Protein AF-A0A1Y2CP12-F1 (afdb_monomer)

Sequence (374 aa):
DKYGFKKSYKYISKKRQEEYEVYYQKVLERREQKWNLLLEEHGGKFPPKSTKLKRFIRKGIPGYIRSYCWLYYSGAKEEMSNNEGLYVKLLNCEFEEKNKGLTKKNSKALDCIYCVEKDLFRTFPDNKYFEVDSSVLEMETNKNSTSPSEKYYVNPYIGSLRNILVAFVYYSLPKSDNGYGGTSYTIGYCQSLNYIAGLLLLIFSQNNEDLFKSNATAIEEMCFWVFATLIGKILPKEMYGENGMEGAIIEQELLWNLIIAENGRKFGVKKVAKWKKDMEKKNNIMNGLDGVPESENLTKLGILTFKWMTTCFVGILPIETVLRVWDCIFTEGSITILRVTLTLLRIYENDISKNDDELEGWDFINVIKIYELY

Mean predicted aligned error: 7.31 Å

Structure (mmCIF, N/CA/C/O backbone):
data_AF-A0A1Y2CP12-F1
#
_entry.id   AF-A0A1Y2CP12-F1
#
loop_
_atom_site.group_PDB
_atom_site.id
_atom_site.type_symbol
_atom_site.label_atom_id
_atom_site.label_alt_id
_atom_site.label_comp_id
_atom_site.label_asym_id
_atom_site.label_entity_id
_atom_site.label_seq_id
_atom_site.pdbx_PDB_ins_code
_atom_site.Cartn_x
_atom_site.Cartn_y
_atom_site.Cartn_z
_atom_site.occupancy
_atom_site.B_iso_or_equiv
_atom_site.auth_seq_id
_atom_site.auth_comp_id
_atom_site.auth_asym_id
_atom_site.auth_atom_id
_atom_site.pdbx_PDB_model_num
ATOM 1 N N . ASP A 1 1 ? -7.531 11.104 -13.932 1.00 84.19 1 ASP A N 1
ATOM 2 C CA . ASP A 1 1 ? -7.561 9.788 -14.588 1.00 84.19 1 ASP A CA 1
ATOM 3 C C . ASP A 1 1 ? -8.790 9.050 -14.061 1.00 84.19 1 ASP A C 1
ATOM 5 O O . ASP A 1 1 ? -9.617 9.680 -13.402 1.00 84.19 1 ASP A O 1
ATOM 9 N N . LYS A 1 2 ? -8.949 7.752 -14.345 1.00 87.75 2 LYS A N 1
ATOM 10 C CA . LYS A 1 2 ? -10.114 6.997 -13.851 1.00 87.75 2 LYS A CA 1
ATOM 11 C C . LYS A 1 2 ? -10.135 6.810 -12.327 1.00 87.75 2 LYS A C 1
ATOM 13 O O . LYS A 1 2 ? -11.191 6.537 -11.777 1.00 87.75 2 LYS A O 1
ATOM 18 N N . TYR A 1 3 ? -9.003 7.019 -11.654 1.00 91.38 3 TYR A N 1
ATOM 19 C CA . TYR A 1 3 ? -8.879 6.936 -10.200 1.00 91.38 3 TYR A CA 1
ATOM 20 C C . TYR A 1 3 ? -9.172 8.266 -9.496 1.00 91.38 3 TYR A C 1
ATOM 22 O O . TYR A 1 3 ? -9.176 8.316 -8.271 1.00 91.38 3 TYR A O 1
ATOM 30 N N . GLY A 1 4 ? -9.453 9.334 -10.248 1.00 91.25 4 GLY A N 1
ATOM 31 C CA . GLY A 1 4 ? -9.814 10.641 -9.702 1.00 91.25 4 GLY A CA 1
ATOM 32 C C . GLY A 1 4 ? -8.662 11.638 -9.573 1.00 91.25 4 GLY A C 1
ATOM 33 O O . GLY A 1 4 ? -8.926 12.774 -9.195 1.00 91.25 4 GLY A O 1
ATOM 34 N N . PHE A 1 5 ? -7.428 11.269 -9.933 1.00 90.38 5 PHE A N 1
ATOM 35 C CA . PHE A 1 5 ? -6.269 12.174 -9.895 1.00 90.38 5 PHE A CA 1
ATOM 36 C C . PHE A 1 5 ? -6.249 13.139 -11.082 1.00 90.38 5 PHE A C 1
ATOM 38 O O . PHE A 1 5 ? -6.706 12.798 -12.179 1.00 90.38 5 PHE A O 1
ATOM 45 N N . LYS A 1 6 ? -5.679 14.335 -10.933 1.00 85.56 6 LYS A N 1
ATOM 46 C CA . LYS A 1 6 ? -5.519 15.261 -12.067 1.00 85.56 6 LYS A CA 1
ATOM 47 C C . LYS A 1 6 ? -4.486 14.703 -13.058 1.00 85.56 6 LYS A C 1
ATOM 49 O O . LYS A 1 6 ? -3.401 14.270 -12.683 1.00 85.56 6 LYS A O 1
ATOM 54 N N . LYS A 1 7 ? -4.817 14.684 -14.357 1.00 80.75 7 LYS A N 1
ATOM 55 C CA . LYS A 1 7 ? -3.845 14.297 -15.399 1.00 80.75 7 LYS A CA 1
ATOM 56 C C . LYS A 1 7 ? -2.865 15.455 -15.609 1.00 80.75 7 LYS A C 1
ATOM 58 O O . LYS A 1 7 ? -3.298 16.583 -15.830 1.00 80.75 7 LYS A O 1
ATOM 63 N N . SER A 1 8 ? -1.566 15.169 -15.574 1.00 77.06 8 SER A N 1
ATOM 64 C CA . SER A 1 8 ? -0.514 16.136 -15.896 1.00 77.06 8 SER A CA 1
ATOM 65 C C . SER A 1 8 ? 0.067 15.848 -17.275 1.00 77.06 8 SER A C 1
ATOM 67 O O . SER A 1 8 ? 0.464 14.721 -17.558 1.00 77.06 8 SER A O 1
ATOM 69 N N . TYR A 1 9 ? 0.165 16.886 -18.106 1.00 78.50 9 TYR A N 1
ATOM 70 C CA . TYR A 1 9 ? 0.759 16.816 -19.446 1.00 78.50 9 TYR A CA 1
ATOM 71 C C . TYR A 1 9 ? 2.128 17.502 -19.521 1.00 78.50 9 TYR A C 1
ATOM 73 O O . TYR A 1 9 ? 2.630 17.772 -20.608 1.00 78.50 9 TYR A O 1
ATOM 81 N N . LYS A 1 10 ? 2.741 17.798 -18.363 1.00 71.50 10 LYS A N 1
ATOM 82 C CA . LYS A 1 10 ? 4.028 18.511 -18.272 1.00 71.50 10 LYS A CA 1
ATOM 83 C C . LYS A 1 10 ? 5.153 17.792 -19.024 1.00 71.50 10 LYS A C 1
ATOM 85 O O . LYS A 1 10 ? 6.051 18.439 -19.543 1.00 71.50 10 LYS A O 1
ATOM 90 N N . TYR A 1 11 ? 5.110 16.461 -19.061 1.00 67.25 11 TYR A N 1
ATOM 91 C CA . TYR A 1 11 ? 6.199 15.640 -19.596 1.00 67.25 11 TYR A CA 1
ATOM 92 C C . TYR A 1 11 ? 5.774 14.679 -20.708 1.00 67.25 11 TYR A C 1
ATOM 94 O O . TYR A 1 11 ? 6.607 14.255 -21.497 1.00 67.25 11 TYR A O 1
ATOM 102 N N . ILE A 1 12 ? 4.490 14.329 -20.776 1.00 73.31 12 ILE A N 1
ATOM 103 C CA . ILE A 1 12 ? 3.922 13.486 -21.828 1.00 73.31 12 ILE A CA 1
ATOM 104 C C . ILE A 1 12 ? 2.761 14.259 -22.428 1.00 73.31 12 ILE A C 1
ATOM 106 O O . ILE A 1 12 ? 1.895 14.750 -21.704 1.00 73.31 12 ILE A O 1
ATOM 110 N N . SER A 1 13 ? 2.744 14.373 -23.754 1.00 83.25 13 SER A N 1
ATOM 111 C CA . SER A 1 13 ? 1.664 15.070 -24.438 1.00 83.25 13 SER A CA 1
ATOM 112 C C . SER A 1 13 ? 0.337 14.342 -24.232 1.00 83.25 13 SER A C 1
ATOM 114 O O . SER A 1 13 ? 0.273 13.110 -24.196 1.00 83.25 13 SER A O 1
ATOM 116 N N . LYS A 1 14 ? -0.748 15.117 -24.157 1.00 86.44 14 LYS A N 1
ATOM 117 C CA . LYS A 1 14 ? -2.111 14.587 -24.046 1.00 86.44 14 LYS A CA 1
ATOM 118 C C . LYS A 1 14 ? -2.406 13.524 -25.112 1.00 86.44 14 LYS A C 1
ATOM 120 O O . LYS A 1 14 ? -2.884 12.449 -24.774 1.00 86.44 14 LYS A O 1
ATOM 125 N N . LYS A 1 15 ? -2.015 13.789 -26.365 1.00 88.44 15 LYS A N 1
ATOM 126 C CA . LYS A 1 15 ? -2.178 12.862 -27.494 1.00 88.44 15 LYS A CA 1
ATOM 127 C C . LYS A 1 15 ? -1.522 11.501 -27.233 1.00 88.44 15 LYS A C 1
ATOM 129 O O . LYS A 1 15 ? -2.171 10.475 -27.393 1.00 88.44 15 LYS A O 1
ATOM 134 N N . ARG A 1 16 ? -0.260 11.483 -26.784 1.00 83.75 16 ARG A N 1
ATOM 135 C CA . ARG A 1 16 ? 0.460 10.228 -26.502 1.00 83.75 16 ARG A CA 1
ATOM 136 C C . ARG A 1 16 ? -0.189 9.452 -25.356 1.00 83.75 16 ARG A C 1
ATOM 138 O O . ARG A 1 16 ? -0.265 8.228 -25.404 1.00 83.75 16 ARG A O 1
ATOM 145 N N . GLN A 1 17 ? -0.669 10.157 -24.333 1.00 82.19 17 GLN A N 1
ATOM 146 C CA . GLN A 1 17 ? -1.378 9.525 -23.224 1.00 82.19 17 GLN A CA 1
ATOM 147 C C . GLN A 1 17 ? -2.705 8.897 -23.677 1.00 82.19 17 GLN A C 1
ATOM 149 O O . GLN A 1 17 ? -3.008 7.774 -23.283 1.00 82.19 17 GLN A O 1
ATOM 154 N N . GLU A 1 18 ? -3.470 9.579 -24.529 1.00 87.69 18 GLU A N 1
ATOM 155 C CA . GLU A 1 18 ? -4.718 9.055 -25.101 1.00 87.69 18 GLU A CA 1
ATOM 156 C C . GLU A 1 18 ? -4.469 7.830 -25.995 1.00 87.69 18 GLU A C 1
ATOM 158 O O . GLU A 1 18 ? -5.159 6.820 -25.862 1.00 87.69 18 GLU A O 1
ATOM 163 N N . GLU A 1 19 ? -3.440 7.868 -26.847 1.00 89.75 19 GLU A N 1
ATOM 164 C CA . GLU A 1 19 ? -3.025 6.726 -27.677 1.00 89.75 19 GLU A CA 1
ATOM 165 C C . GLU A 1 19 ? -2.651 5.507 -26.820 1.00 89.75 19 GLU A C 1
ATOM 167 O O . GLU A 1 19 ? -3.101 4.387 -27.092 1.00 89.75 19 GLU A O 1
ATOM 172 N N . TYR A 1 20 ? -1.882 5.723 -25.746 1.00 86.00 20 TYR A N 1
ATOM 173 C CA . TYR A 1 20 ? -1.535 4.670 -24.795 1.00 86.00 20 TYR A CA 1
ATOM 174 C C . TYR A 1 20 ? -2.770 4.113 -24.080 1.00 86.00 20 TYR A C 1
ATOM 176 O O . TYR A 1 20 ? -2.905 2.896 -23.966 1.00 86.00 20 TYR A O 1
ATOM 184 N N . GLU A 1 21 ? -3.684 4.969 -23.617 1.00 87.44 21 GLU A N 1
ATOM 185 C CA . GLU A 1 21 ? -4.916 4.548 -22.942 1.00 87.44 21 GLU A CA 1
ATOM 186 C C . GLU A 1 21 ? -5.778 3.668 -23.861 1.00 87.44 21 GLU A C 1
ATOM 188 O O . GLU A 1 21 ? -6.212 2.595 -23.440 1.00 87.44 21 GLU A O 1
ATOM 193 N N . VAL A 1 22 ? -5.940 4.042 -25.136 1.00 91.25 22 VAL A N 1
ATOM 194 C CA . VAL A 1 22 ? -6.670 3.238 -26.134 1.00 91.25 22 VAL A CA 1
ATOM 195 C C . VAL A 1 22 ? -5.993 1.888 -26.382 1.00 91.25 22 VAL A C 1
ATOM 197 O O . VAL A 1 22 ? -6.662 0.852 -26.442 1.00 91.25 22 VAL A O 1
ATOM 200 N N . TYR A 1 23 ? -4.667 1.868 -26.532 1.00 92.94 23 TYR A N 1
ATOM 201 C CA . TYR A 1 23 ? -3.918 0.622 -26.696 1.00 92.94 23 TYR A CA 1
ATOM 202 C C . TYR A 1 23 ? -4.043 -0.282 -25.461 1.00 92.94 23 TYR A C 1
ATOM 204 O O . TYR A 1 23 ? -4.349 -1.473 -25.583 1.00 92.94 23 TYR A O 1
ATOM 212 N N . TYR A 1 24 ? -3.831 0.280 -24.271 1.00 89.88 24 TYR A N 1
ATOM 213 C CA . TYR A 1 24 ? -3.804 -0.457 -23.014 1.00 89.88 24 TYR A CA 1
ATOM 214 C C . TYR A 1 24 ? -5.191 -0.974 -22.624 1.00 89.88 24 TYR A C 1
ATOM 216 O O . TYR A 1 24 ? -5.299 -2.095 -22.131 1.00 89.88 24 TYR A O 1
ATOM 224 N N . GLN A 1 25 ? -6.261 -0.241 -22.939 1.00 91.88 25 GLN A N 1
ATOM 225 C CA . GLN A 1 25 ? -7.637 -0.692 -22.725 1.00 91.88 25 GLN A CA 1
ATOM 226 C C . GLN A 1 25 ? -7.924 -2.025 -23.443 1.00 91.88 25 GLN A C 1
ATOM 228 O O . GLN A 1 25 ? -8.411 -2.971 -22.824 1.00 91.88 25 GLN A O 1
ATOM 233 N N . LYS A 1 26 ? -7.471 -2.183 -24.697 1.00 95.12 26 LYS A N 1
ATOM 234 C CA . LYS A 1 26 ? -7.571 -3.458 -25.441 1.00 95.12 26 LYS A CA 1
ATOM 235 C C . LYS A 1 26 ? -6.770 -4.594 -24.801 1.00 95.12 26 LYS A C 1
ATOM 237 O O . LYS A 1 26 ? -7.037 -5.773 -25.056 1.00 95.12 26 LYS A O 1
ATOM 242 N N . VAL A 1 27 ? -5.709 -4.271 -24.060 1.00 93.44 27 VAL A N 1
ATOM 243 C CA . VAL A 1 27 ? -4.942 -5.257 -23.287 1.00 93.44 27 VAL A CA 1
ATOM 244 C C . VAL A 1 27 ? -5.728 -5.653 -22.042 1.00 93.44 27 VAL A C 1
ATOM 246 O O . VAL A 1 27 ? -5.821 -6.849 -21.774 1.00 93.44 27 VAL A O 1
ATOM 249 N N . LEU A 1 28 ? -6.313 -4.691 -21.320 1.00 92.69 28 LEU A N 1
ATOM 250 C CA . LEU A 1 28 ? -7.128 -4.937 -20.128 1.00 92.69 28 LEU A CA 1
ATOM 251 C C . LEU A 1 28 ? -8.323 -5.844 -20.437 1.00 92.69 28 LEU A C 1
ATOM 253 O O . LEU A 1 28 ? -8.467 -6.870 -19.780 1.00 92.69 28 LEU A O 1
ATOM 257 N N . GLU A 1 29 ? -9.080 -5.565 -21.498 1.00 95.81 29 GLU A N 1
ATOM 258 C CA . GLU A 1 29 ? -10.225 -6.388 -21.931 1.00 95.81 29 GLU A CA 1
ATOM 259 C C . GLU A 1 29 ? -9.818 -7.840 -22.222 1.00 95.81 29 GLU A C 1
ATOM 261 O O . GLU A 1 29 ? -10.414 -8.796 -21.727 1.00 95.81 29 GLU A O 1
ATOM 266 N N . ARG A 1 30 ? -8.715 -8.034 -22.958 1.00 96.38 30 ARG A N 1
ATOM 267 C CA . ARG A 1 30 ? -8.169 -9.373 -23.239 1.00 96.38 30 ARG A CA 1
ATOM 268 C C . ARG A 1 30 ? -7.674 -10.096 -21.986 1.00 96.38 30 ARG A C 1
ATOM 270 O O . ARG A 1 30 ? -7.582 -11.325 -21.983 1.00 96.38 30 ARG A O 1
ATOM 277 N N . ARG A 1 31 ? -7.252 -9.368 -20.948 1.00 94.81 31 ARG A N 1
ATOM 278 C CA . ARG A 1 31 ? -6.835 -9.958 -19.664 1.00 94.81 31 ARG A CA 1
ATOM 279 C C . ARG A 1 31 ? -8.039 -10.326 -18.823 1.00 94.81 31 ARG A C 1
ATOM 281 O O . ARG A 1 31 ? -8.038 -11.417 -18.266 1.00 94.81 31 ARG A O 1
ATOM 288 N N . GLU A 1 32 ? -9.040 -9.465 -18.792 1.00 96.75 32 GLU A N 1
ATOM 289 C CA . GLU A 1 32 ? -10.308 -9.699 -18.121 1.00 96.75 32 GLU A CA 1
ATOM 290 C C . GLU A 1 32 ? -10.979 -10.975 -18.624 1.00 96.75 32 GLU A C 1
ATOM 292 O O . GLU A 1 32 ? -11.210 -11.877 -17.830 1.00 96.75 32 GLU A O 1
ATOM 297 N N . GLN A 1 33 ? -11.129 -11.140 -19.941 1.00 97.62 33 GLN A N 1
ATOM 298 C CA . GLN A 1 33 ? -11.679 -12.370 -20.527 1.00 97.62 33 GLN A CA 1
ATOM 299 C C . GLN A 1 33 ? -10.936 -13.630 -20.062 1.00 97.62 33 GLN A C 1
ATOM 301 O O . GLN A 1 33 ? -11.545 -14.646 -19.743 1.00 97.62 33 GLN A O 1
ATOM 306 N N . LYS A 1 34 ? -9.601 -13.569 -19.983 1.00 97.62 34 LYS A N 1
ATOM 307 C CA . LYS A 1 34 ? -8.798 -14.700 -19.499 1.00 97.62 34 LYS A CA 1
ATOM 308 C C . LYS A 1 34 ? -9.042 -14.976 -18.021 1.00 97.62 34 LYS A C 1
ATOM 310 O O . LYS A 1 34 ? -9.086 -16.140 -17.637 1.00 97.62 34 LYS A O 1
ATOM 315 N N . TRP A 1 35 ? -9.158 -13.935 -17.203 1.00 98.00 35 TRP A N 1
ATOM 316 C CA . TRP A 1 35 ? -9.472 -14.072 -15.784 1.00 98.00 35 TRP A CA 1
ATOM 317 C C . TRP A 1 35 ? -10.873 -14.632 -15.554 1.00 98.00 35 TRP A C 1
ATOM 319 O O . TRP A 1 35 ? -11.009 -15.506 -14.709 1.00 98.00 35 TRP A O 1
ATOM 329 N N . ASN A 1 36 ? -11.866 -14.212 -16.338 1.00 97.44 36 ASN A N 1
ATOM 330 C CA . ASN A 1 36 ? -13.229 -14.738 -16.257 1.00 97.44 36 ASN A CA 1
ATOM 331 C C . ASN A 1 36 ? -13.231 -16.248 -16.527 1.00 97.44 36 ASN A C 1
ATOM 333 O O . ASN A 1 36 ? -13.697 -17.009 -15.687 1.00 97.44 36 ASN A O 1
ATOM 337 N N . LEU A 1 37 ? -12.565 -16.689 -17.602 1.00 97.94 37 LEU A N 1
ATOM 338 C CA . LEU A 1 37 ? -12.382 -18.116 -17.893 1.00 97.94 37 LEU A CA 1
ATOM 339 C C . LEU A 1 37 ? -11.665 -18.856 -16.753 1.00 97.94 37 LEU A C 1
ATOM 341 O O . LEU A 1 37 ? -12.046 -19.964 -16.391 1.00 97.94 37 LEU A O 1
ATOM 345 N N . LEU A 1 38 ? -10.632 -18.251 -16.154 1.00 97.50 38 LEU A N 1
ATOM 346 C CA . LEU A 1 38 ? -9.928 -18.857 -15.021 1.00 97.50 38 LEU A CA 1
ATOM 347 C C . LEU A 1 38 ? -10.838 -19.010 -13.793 1.00 97.50 38 LEU A C 1
ATOM 349 O O . LEU A 1 38 ? -10.726 -20.011 -13.090 1.00 97.50 38 LEU A O 1
ATOM 353 N N . LEU A 1 39 ? -11.709 -18.039 -13.517 1.00 97.25 39 LEU A N 1
ATOM 354 C CA . LEU A 1 39 ? -12.672 -18.119 -12.418 1.00 97.25 39 LEU A CA 1
ATOM 355 C C . LEU A 1 39 ? -13.757 -19.160 -12.713 1.00 97.25 39 LEU A C 1
ATOM 357 O O . LEU A 1 39 ? -14.089 -19.945 -11.830 1.00 97.25 39 LEU A O 1
ATOM 361 N N . GLU A 1 40 ? -14.261 -19.223 -13.946 1.00 97.19 40 GLU A N 1
ATOM 362 C CA . GLU A 1 40 ? -15.222 -20.238 -14.398 1.00 97.19 40 GLU A CA 1
ATOM 363 C C . GLU A 1 40 ? -14.665 -21.660 -14.242 1.00 97.19 40 GLU A C 1
ATOM 365 O O . GLU A 1 40 ? -15.329 -22.512 -13.653 1.00 97.19 40 GLU A O 1
ATOM 370 N N . GLU A 1 41 ? -13.410 -21.894 -14.652 1.00 96.88 41 GLU A N 1
ATOM 371 C CA . GLU A 1 41 ? -12.686 -23.160 -14.434 1.00 96.88 41 GLU A CA 1
ATOM 372 C C . GLU A 1 41 ? -12.651 -23.579 -12.947 1.00 96.88 41 GLU A C 1
ATOM 374 O O . GLU A 1 41 ? -12.501 -24.761 -12.642 1.00 96.88 41 GLU A O 1
ATOM 379 N N . HIS A 1 42 ? -12.784 -22.624 -12.019 1.00 96.31 42 HIS A N 1
ATOM 380 C CA . HIS A 1 42 ? -12.747 -22.837 -10.569 1.00 96.31 42 HIS A CA 1
ATOM 381 C C . HIS A 1 42 ? -14.105 -22.567 -9.895 1.00 96.31 42 HIS A C 1
ATOM 383 O O . HIS A 1 42 ? -14.163 -22.274 -8.698 1.00 96.31 42 HIS A O 1
ATOM 389 N N . GLY A 1 43 ? -15.211 -22.657 -10.644 1.00 96.19 43 GLY A N 1
ATOM 390 C CA . GLY A 1 43 ? -16.567 -22.526 -10.103 1.00 96.19 43 GLY A CA 1
ATOM 391 C C . GLY A 1 43 ? -16.873 -21.137 -9.533 1.00 96.19 43 GLY A C 1
ATOM 392 O O . GLY A 1 43 ? -17.541 -21.023 -8.507 1.00 96.19 43 GLY A O 1
ATOM 393 N N . GLY A 1 44 ? -16.320 -20.088 -10.145 1.00 94.31 44 GLY A N 1
ATOM 394 C CA . GLY A 1 44 ? -16.470 -18.694 -9.719 1.00 94.31 44 GLY A CA 1
ATOM 395 C C . GLY A 1 44 ? -15.619 -18.304 -8.506 1.00 94.31 44 GLY A C 1
ATOM 396 O O . GLY A 1 44 ? -15.741 -17.186 -8.011 1.00 94.31 44 GLY A O 1
ATOM 397 N N . LYS A 1 45 ? -14.757 -19.199 -8.006 1.00 95.38 45 LYS A N 1
ATOM 398 C CA . LYS A 1 45 ? -13.897 -18.948 -6.841 1.00 95.38 45 LYS A CA 1
ATOM 399 C C . LYS A 1 45 ? -12.474 -18.595 -7.260 1.00 95.38 45 LYS A C 1
ATOM 401 O O . LYS A 1 45 ? -12.002 -18.975 -8.329 1.00 95.38 45 LYS A O 1
ATOM 406 N N . PHE A 1 46 ? -11.758 -17.905 -6.373 1.00 96.38 46 PHE A N 1
ATOM 407 C CA . PHE A 1 46 ? -10.339 -17.639 -6.575 1.00 96.38 46 PHE A CA 1
ATOM 408 C C . PHE A 1 46 ? -9.532 -18.950 -6.584 1.00 96.38 46 PHE A C 1
ATOM 410 O O . PHE A 1 46 ? -9.638 -19.739 -5.640 1.00 96.38 46 PHE A O 1
ATOM 417 N N . PRO A 1 47 ? -8.712 -19.199 -7.620 1.00 96.12 47 PRO A N 1
ATOM 418 C CA . PRO A 1 47 ? -7.955 -20.440 -7.748 1.00 96.12 47 PRO A CA 1
ATOM 419 C C . PRO A 1 47 ? -6.864 -20.571 -6.671 1.00 96.12 47 PRO A C 1
ATOM 421 O O . PRO A 1 47 ? -6.347 -19.561 -6.178 1.00 96.12 47 PRO A O 1
ATOM 424 N N . PRO A 1 48 ? -6.434 -21.798 -6.329 1.00 95.25 48 PRO A N 1
ATOM 425 C CA . PRO A 1 48 ? -5.299 -22.004 -5.436 1.00 95.25 48 PRO A CA 1
ATOM 426 C C . PRO A 1 48 ? -3.988 -21.479 -6.048 1.00 95.25 48 PRO A C 1
ATOM 428 O O . PRO A 1 48 ? -3.849 -21.314 -7.268 1.00 95.25 48 PRO A O 1
ATOM 431 N N . LYS A 1 49 ? -2.989 -21.238 -5.187 1.00 94.31 49 LYS A N 1
ATOM 432 C CA . LYS A 1 49 ? -1.657 -20.776 -5.608 1.00 94.31 49 LYS A CA 1
ATOM 433 C C . LYS A 1 49 ? -1.044 -21.769 -6.602 1.00 94.31 49 LYS A C 1
ATOM 435 O O . LYS A 1 49 ? -0.826 -22.933 -6.288 1.00 94.31 49 LYS A O 1
ATOM 440 N N . SER A 1 50 ? -0.758 -21.295 -7.813 1.00 96.12 50 SER A N 1
ATOM 441 C CA . SER A 1 50 ? -0.191 -22.098 -8.901 1.00 96.12 50 SER A CA 1
ATOM 442 C C . SER A 1 50 ? 0.702 -21.254 -9.809 1.00 96.12 50 SER A C 1
ATOM 444 O O . SER A 1 50 ? 0.633 -20.022 -9.820 1.00 96.12 50 SER A O 1
ATOM 446 N N . THR A 1 51 ? 1.533 -21.903 -10.628 1.00 96.06 51 THR A N 1
ATOM 447 C CA . THR A 1 51 ? 2.352 -21.210 -11.638 1.00 96.06 51 THR A CA 1
ATOM 448 C C . THR A 1 51 ? 1.489 -20.508 -12.695 1.00 96.06 51 THR A C 1
ATOM 450 O O . THR A 1 51 ? 1.862 -19.427 -13.158 1.00 96.06 51 THR A O 1
ATOM 453 N N . LYS A 1 52 ? 0.319 -21.075 -13.044 1.00 96.25 52 LYS A N 1
ATOM 454 C CA . LYS A 1 52 ? -0.685 -20.451 -13.927 1.00 96.25 52 LYS A CA 1
ATOM 455 C C . LYS A 1 52 ? -1.202 -19.159 -13.296 1.00 96.25 52 LYS A C 1
ATOM 457 O O . LYS A 1 52 ? -1.040 -18.101 -13.901 1.00 96.25 52 LYS A O 1
ATOM 462 N N . LEU A 1 53 ? -1.711 -19.221 -12.065 1.00 96.88 53 LEU A N 1
ATOM 463 C CA . LEU A 1 53 ? -2.210 -18.050 -11.340 1.00 96.88 53 LEU A CA 1
ATOM 464 C C . LEU A 1 53 ? -1.129 -16.970 -11.187 1.00 96.88 53 LEU A C 1
ATOM 466 O O . LEU A 1 53 ? -1.367 -15.805 -11.494 1.00 96.88 53 LEU A O 1
ATOM 470 N N . LYS A 1 54 ? 0.097 -17.356 -10.816 1.00 96.69 54 LYS A N 1
ATOM 471 C CA . LYS A 1 54 ? 1.228 -16.426 -10.706 1.00 96.69 54 LYS A CA 1
ATOM 472 C C . LYS A 1 54 ? 1.469 -15.644 -12.003 1.00 96.69 54 LYS A C 1
ATOM 474 O O . LYS A 1 54 ? 1.722 -14.442 -11.975 1.00 96.69 54 LYS A O 1
ATOM 479 N N . ARG A 1 55 ? 1.364 -16.300 -13.166 1.00 96.75 55 ARG A N 1
ATOM 480 C CA . ARG A 1 55 ? 1.481 -15.631 -14.476 1.00 96.75 55 ARG A CA 1
ATOM 481 C C . ARG A 1 55 ? 0.313 -14.687 -14.756 1.00 96.75 55 ARG A C 1
ATOM 483 O O . ARG A 1 55 ? 0.527 -13.682 -15.428 1.00 96.75 55 ARG A O 1
ATOM 490 N N . PHE A 1 56 ? -0.892 -15.013 -14.300 1.00 97.44 56 PHE A N 1
ATOM 491 C CA . PHE A 1 56 ? -2.070 -14.156 -14.445 1.00 97.44 56 PHE A CA 1
ATOM 492 C C . PHE A 1 56 ? -1.933 -12.891 -13.599 1.00 97.44 56 PHE A C 1
ATOM 494 O O . PHE A 1 56 ? -2.059 -11.797 -14.137 1.00 97.44 56 PHE A O 1
ATOM 501 N N . ILE A 1 57 ? -1.542 -13.034 -12.333 1.00 97.25 57 ILE A N 1
ATOM 502 C CA . ILE A 1 57 ? -1.308 -11.916 -11.412 1.00 97.25 57 ILE A CA 1
ATOM 503 C C . ILE A 1 57 ? -0.214 -10.981 -11.936 1.00 97.25 57 ILE A C 1
ATOM 505 O O . ILE A 1 57 ? -0.444 -9.785 -12.079 1.00 97.25 57 ILE A O 1
ATOM 509 N N . ARG A 1 58 ? 0.942 -11.517 -12.362 1.00 95.88 58 ARG A N 1
ATOM 510 C CA . ARG A 1 58 ? 2.006 -10.706 -12.992 1.00 95.88 58 ARG A CA 1
ATOM 511 C C . ARG A 1 58 ? 1.531 -9.951 -14.235 1.00 95.88 58 ARG A C 1
ATOM 513 O O . ARG A 1 58 ? 2.072 -8.897 -14.566 1.00 95.88 58 ARG A O 1
ATOM 520 N N . LYS A 1 59 ? 0.533 -10.489 -14.945 1.00 95.31 59 LYS A N 1
ATOM 521 C CA . LYS A 1 59 ? -0.111 -9.869 -16.116 1.00 95.31 59 LYS A CA 1
ATOM 522 C C . LYS A 1 59 ? -1.254 -8.914 -15.763 1.00 95.31 59 LYS A C 1
ATOM 524 O O . LYS A 1 59 ? -1.714 -8.225 -16.674 1.00 95.31 59 LYS A O 1
ATOM 529 N N . GLY A 1 60 ? -1.614 -8.816 -14.487 1.00 95.94 60 GLY A N 1
ATOM 530 C CA . GLY A 1 60 ? -2.572 -7.876 -13.923 1.00 95.94 60 GLY A CA 1
ATOM 531 C C . GLY A 1 60 ? -3.877 -8.537 -13.545 1.00 95.94 60 GLY A C 1
ATOM 532 O O . GLY A 1 60 ? -4.455 -9.272 -14.348 1.00 95.94 60 GLY A O 1
ATOM 533 N N . ILE A 1 61 ? -4.334 -8.244 -12.332 1.00 97.31 61 ILE A N 1
ATOM 534 C CA . ILE A 1 61 ? -5.670 -8.594 -11.856 1.00 97.31 61 ILE A CA 1
ATOM 535 C C . ILE A 1 61 ? -6.671 -7.595 -12.475 1.00 97.31 61 ILE A C 1
ATOM 537 O O . ILE A 1 61 ? -6.337 -6.413 -12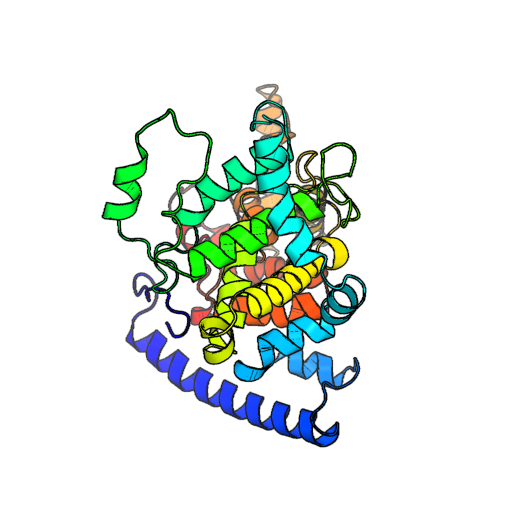.561 1.00 97.31 61 ILE A O 1
ATOM 541 N N . PRO A 1 62 ? -7.859 -8.004 -12.954 1.00 96.56 62 PRO A N 1
ATOM 542 C CA . PRO A 1 62 ? -8.880 -7.089 -13.460 1.00 96.56 62 PRO A CA 1
ATOM 543 C C . PRO A 1 62 ? -9.373 -6.136 -12.374 1.00 96.56 62 PRO A C 1
ATOM 545 O O . PRO A 1 62 ? -9.432 -6.500 -11.201 1.00 96.56 62 PRO A O 1
ATOM 548 N N . GLY A 1 63 ? -9.764 -4.925 -12.776 1.00 93.88 63 GLY A N 1
ATOM 549 C CA . GLY A 1 63 ? -10.166 -3.873 -11.842 1.00 93.88 63 GLY A CA 1
ATOM 550 C C . GLY A 1 63 ? -11.262 -4.315 -10.878 1.00 93.88 63 GLY A C 1
ATOM 551 O O . GLY A 1 63 ? -11.089 -4.144 -9.681 1.00 93.88 63 GLY A O 1
ATOM 552 N N . TYR A 1 64 ? -12.328 -4.935 -11.385 1.00 93.69 64 TYR A N 1
ATOM 553 C CA . TYR A 1 64 ? -13.538 -5.259 -10.622 1.00 93.69 64 TYR A CA 1
ATOM 554 C C . TYR A 1 64 ? -13.358 -6.335 -9.531 1.00 93.69 64 TYR A C 1
ATOM 556 O O . TYR A 1 64 ? -14.125 -6.358 -8.578 1.00 93.69 64 TYR A O 1
ATOM 564 N N . ILE A 1 65 ? -12.334 -7.196 -9.624 1.00 95.56 65 ILE A N 1
ATOM 565 C CA . ILE A 1 65 ? -12.028 -8.210 -8.590 1.00 95.56 65 ILE A CA 1
ATOM 566 C C . ILE A 1 65 ? -10.791 -7.883 -7.763 1.00 95.56 65 ILE A C 1
ATOM 568 O O . ILE A 1 65 ? -10.418 -8.677 -6.900 1.00 95.56 65 ILE A O 1
ATOM 572 N N . ARG A 1 66 ? -10.106 -6.767 -8.035 1.00 97.00 66 ARG A N 1
ATOM 573 C CA . ARG A 1 66 ? -8.772 -6.510 -7.484 1.00 97.00 66 ARG A CA 1
ATOM 574 C C . ARG A 1 66 ? -8.770 -6.450 -5.960 1.00 97.00 66 ARG A C 1
ATOM 576 O O . ARG A 1 66 ? -7.978 -7.163 -5.348 1.00 97.00 66 ARG A O 1
ATOM 583 N N . SER A 1 67 ? -9.673 -5.672 -5.365 1.00 97.31 67 SER A N 1
ATOM 584 C CA . SER A 1 67 ? -9.816 -5.554 -3.907 1.00 97.31 67 SER A CA 1
ATOM 585 C C . SER A 1 67 ? -10.030 -6.916 -3.232 1.00 97.31 67 SER A C 1
ATOM 587 O O . SER A 1 67 ? -9.283 -7.299 -2.332 1.00 97.31 67 SER A O 1
ATOM 589 N N . TYR A 1 68 ? -10.977 -7.709 -3.734 1.00 97.06 68 TYR A N 1
ATOM 590 C CA . TYR A 1 68 ? -11.270 -9.051 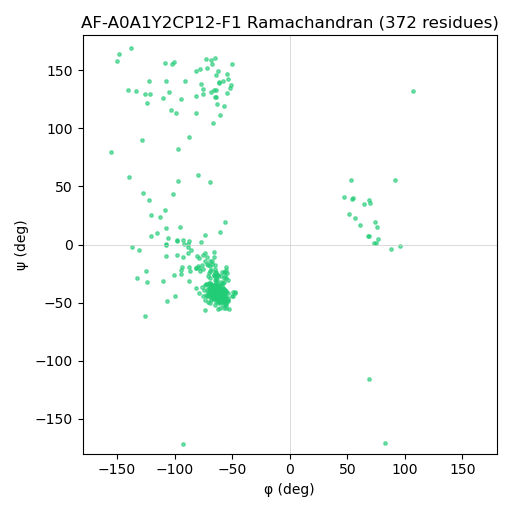-3.226 1.00 97.06 68 TYR A CA 1
ATOM 591 C C . TYR A 1 68 ? -10.124 -10.044 -3.438 1.00 97.06 68 TYR A C 1
ATOM 593 O O . TYR A 1 68 ? -9.862 -10.890 -2.582 1.00 97.06 68 TYR A O 1
ATOM 601 N N . CYS A 1 69 ? -9.416 -9.931 -4.560 1.00 97.62 69 CYS A N 1
ATOM 602 C CA . CYS A 1 69 ? -8.255 -10.752 -4.872 1.00 97.62 69 CYS A CA 1
ATOM 603 C C . CYS A 1 69 ? -7.099 -10.458 -3.901 1.00 97.62 69 CYS A C 1
ATOM 605 O O . CYS A 1 69 ? -6.459 -11.389 -3.410 1.00 97.62 69 CYS A O 1
ATOM 607 N N . TRP A 1 70 ? -6.849 -9.184 -3.578 1.00 98.31 70 TRP A N 1
ATOM 608 C CA . TRP A 1 70 ? -5.867 -8.790 -2.563 1.00 98.31 70 TRP A CA 1
ATOM 609 C C . TRP A 1 70 ? -6.277 -9.256 -1.166 1.00 98.31 70 TRP A C 1
ATOM 611 O O . TRP A 1 70 ? -5.456 -9.851 -0.472 1.00 98.31 70 TRP A O 1
ATOM 621 N N . LEU A 1 71 ? -7.544 -9.072 -0.781 1.00 98.25 71 LEU A N 1
ATOM 622 C CA . LEU A 1 71 ? -8.095 -9.551 0.492 1.00 98.25 71 LEU A CA 1
ATOM 623 C C . LEU A 1 71 ? -7.916 -11.068 0.666 1.00 98.25 71 LEU A C 1
ATOM 625 O O . LEU A 1 71 ? -7.550 -11.534 1.744 1.00 98.25 71 LEU A O 1
ATOM 629 N N . TYR A 1 72 ? -8.126 -11.839 -0.402 1.00 97.75 72 TYR A N 1
ATOM 630 C CA . TYR A 1 72 ? -7.973 -13.290 -0.386 1.00 97.75 72 TYR A CA 1
ATOM 631 C C . TYR A 1 72 ? -6.505 -13.741 -0.342 1.00 97.75 72 TYR A C 1
ATOM 633 O O . TYR A 1 72 ? -6.115 -14.479 0.559 1.00 97.75 72 TYR A O 1
ATOM 641 N N . TYR A 1 73 ? -5.665 -13.314 -1.293 1.00 97.62 73 TYR A N 1
ATOM 642 C CA . TYR A 1 73 ? -4.312 -13.876 -1.429 1.00 97.62 73 TYR A CA 1
ATOM 643 C C . TYR A 1 73 ? -3.291 -13.339 -0.427 1.00 97.62 73 TYR A C 1
ATOM 645 O O . TYR A 1 73 ? -2.288 -14.019 -0.191 1.00 97.62 73 TYR A O 1
ATOM 653 N N . SER A 1 74 ? -3.554 -12.174 0.171 1.00 97.69 74 SER A N 1
ATOM 654 C CA . SER A 1 74 ? -2.743 -11.658 1.279 1.00 97.69 74 SER A CA 1
ATOM 655 C C . SER A 1 74 ? -2.910 -12.479 2.562 1.00 97.69 74 SER A C 1
ATOM 657 O O . SER A 1 74 ? -2.013 -12.464 3.396 1.00 97.69 74 SER A O 1
ATOM 659 N N . GLY A 1 75 ? -4.029 -13.202 2.714 1.00 97.62 75 GLY A N 1
ATOM 660 C CA . GLY A 1 75 ? -4.444 -13.825 3.977 1.00 97.62 75 GLY A CA 1
ATOM 661 C C . GLY A 1 75 ? -5.287 -12.904 4.869 1.00 97.62 75 GLY A C 1
ATOM 662 O O . GLY A 1 75 ? -5.822 -13.353 5.876 1.00 97.62 75 GLY A O 1
ATOM 663 N N . ALA A 1 76 ? -5.493 -11.643 4.478 1.00 98.25 76 ALA A N 1
ATOM 664 C CA . ALA A 1 76 ? -6.249 -10.671 5.265 1.00 98.25 76 ALA A CA 1
ATOM 665 C C . ALA A 1 76 ? -7.701 -11.093 5.547 1.00 98.25 76 ALA A C 1
ATOM 667 O O . ALA A 1 76 ? -8.228 -10.783 6.610 1.00 98.25 76 ALA A O 1
ATOM 668 N N . LYS A 1 77 ? -8.348 -11.836 4.636 1.00 97.94 77 LYS A N 1
ATOM 669 C CA . LYS A 1 77 ? -9.693 -12.388 4.883 1.00 97.94 77 LYS A CA 1
ATOM 670 C C . LYS A 1 77 ? -9.734 -13.321 6.100 1.00 97.94 77 LYS A C 1
ATOM 672 O O . LYS A 1 77 ? -10.714 -13.324 6.842 1.00 97.94 77 LYS A O 1
ATOM 677 N N . GLU A 1 78 ? -8.699 -14.138 6.266 1.00 97.94 78 GLU A N 1
ATOM 678 C CA . GLU A 1 78 ? -8.585 -15.075 7.383 1.00 97.94 78 GLU A CA 1
ATOM 679 C C . GLU A 1 78 ? -8.320 -14.317 8.687 1.00 97.94 78 GLU A C 1
ATOM 681 O O . GLU A 1 78 ? -9.019 -14.545 9.668 1.00 97.94 78 GLU A O 1
ATOM 686 N N . GLU A 1 79 ? -7.410 -13.336 8.669 1.00 97.81 79 GLU A N 1
ATOM 687 C CA . GLU A 1 79 ? -7.164 -12.450 9.818 1.00 97.81 79 GLU A CA 1
ATOM 688 C C . GLU A 1 79 ? -8.431 -11.720 10.268 1.00 97.81 79 GLU A C 1
ATOM 690 O O . GLU A 1 79 ? -8.738 -11.706 11.458 1.00 97.81 79 GLU A O 1
ATOM 695 N N . MET A 1 80 ? -9.193 -11.182 9.313 1.00 98.06 80 MET A N 1
ATOM 696 C CA . MET A 1 80 ? -10.474 -10.527 9.562 1.00 98.06 80 MET A CA 1
ATOM 697 C C . MET A 1 80 ? -11.474 -11.466 10.234 1.00 98.06 80 MET A C 1
ATOM 699 O O . MET A 1 80 ? -12.096 -11.102 11.226 1.00 98.06 80 MET A O 1
ATOM 703 N N . SER A 1 81 ? -11.594 -12.694 9.725 1.00 97.88 81 SER A N 1
ATOM 704 C CA . SER A 1 81 ? -12.527 -13.690 10.266 1.00 97.88 81 SER A CA 1
ATOM 705 C C . SER A 1 81 ? -12.113 -14.160 11.666 1.00 97.88 81 SER A C 1
ATOM 707 O O . SER A 1 81 ? -12.961 -14.370 12.526 1.00 97.88 81 SER A O 1
ATOM 709 N N . ASN A 1 82 ? -10.808 -14.288 11.917 1.00 97.69 82 ASN A N 1
ATOM 710 C CA . ASN A 1 82 ? -10.264 -14.713 13.210 1.00 97.69 82 ASN A CA 1
ATOM 711 C C . ASN A 1 82 ? -10.352 -13.628 14.297 1.00 97.69 82 ASN A C 1
ATOM 713 O O . ASN A 1 82 ? -10.161 -13.925 15.475 1.00 97.69 82 ASN A O 1
ATOM 717 N N . ASN A 1 83 ? -10.622 -12.378 13.919 1.00 97.56 83 ASN A N 1
ATOM 718 C CA . ASN A 1 83 ? -10.653 -11.226 14.816 1.00 97.56 83 ASN A CA 1
ATOM 719 C C . ASN A 1 83 ? -11.973 -10.451 14.678 1.00 97.56 83 ASN A C 1
ATOM 721 O O . ASN A 1 83 ? -11.985 -9.219 14.622 1.00 97.56 83 ASN A O 1
ATOM 725 N N . GLU A 1 84 ? -13.092 -11.173 14.620 1.00 97.25 84 GLU A N 1
ATOM 726 C CA . GLU A 1 84 ? -14.417 -10.582 14.434 1.00 97.25 84 GLU A CA 1
ATOM 727 C C . GLU A 1 84 ? -14.722 -9.492 15.482 1.00 97.25 84 GLU A C 1
ATOM 729 O O . GLU A 1 84 ? -14.521 -9.654 16.693 1.00 97.25 84 GLU A O 1
ATOM 734 N N . GLY A 1 85 ? -15.178 -8.332 14.999 1.00 97.06 85 GLY A N 1
ATOM 735 C CA . GLY A 1 85 ? -15.502 -7.168 15.825 1.00 97.06 85 GLY A CA 1
ATOM 736 C C . GLY A 1 85 ? -14.292 -6.415 16.386 1.00 97.06 85 GLY A C 1
ATOM 737 O O . GLY A 1 85 ? -14.477 -5.431 17.105 1.00 97.06 85 GLY A O 1
ATOM 738 N N . LEU A 1 86 ? -13.055 -6.830 16.083 1.00 98.12 86 LEU A N 1
ATOM 739 C CA . LEU A 1 86 ? -11.860 -6.125 16.549 1.00 98.12 86 LEU A CA 1
ATOM 740 C C . LEU A 1 86 ? -11.749 -4.726 15.943 1.00 98.12 86 LEU A C 1
ATOM 742 O O . LEU A 1 86 ? -11.436 -3.789 16.670 1.00 98.12 86 LEU A O 1
ATOM 746 N N . TYR A 1 87 ? -12.036 -4.566 14.649 1.00 98.31 87 TYR A N 1
ATOM 747 C CA . TYR A 1 87 ? -11.930 -3.267 13.984 1.00 98.31 87 TYR A CA 1
ATOM 748 C C . TYR A 1 87 ? -12.772 -2.195 14.694 1.00 98.31 87 TYR A C 1
ATOM 750 O O . TYR A 1 87 ? -12.262 -1.144 15.072 1.00 98.31 87 TYR A O 1
ATOM 758 N N . VAL A 1 88 ? -14.033 -2.518 14.995 1.00 95.44 88 VAL A N 1
ATOM 759 C CA . VAL A 1 88 ? -14.950 -1.628 15.724 1.00 95.44 88 VAL A CA 1
ATOM 760 C C . VAL A 1 88 ? -14.448 -1.327 17.140 1.00 95.44 88 VAL A C 1
ATOM 762 O O . VAL A 1 88 ? -14.543 -0.188 17.591 1.00 95.44 88 VAL A O 1
ATOM 765 N N . LYS A 1 89 ? -13.871 -2.312 17.843 1.00 96.38 89 LYS A N 1
ATOM 766 C CA . LYS A 1 89 ? -13.267 -2.084 19.170 1.00 96.38 89 LYS A CA 1
ATOM 767 C C . LYS A 1 89 ? -12.110 -1.086 19.099 1.00 96.38 89 LYS A C 1
ATOM 769 O O . LYS A 1 89 ? -12.051 -0.188 19.929 1.00 96.38 89 LYS A O 1
ATOM 774 N N . LEU A 1 90 ? -11.235 -1.211 18.099 1.00 97.69 90 LEU A N 1
ATOM 775 C CA . LEU A 1 90 ? -10.085 -0.318 17.915 1.00 97.69 90 LEU A CA 1
ATOM 776 C C . LEU A 1 90 ? -10.508 1.134 17.652 1.00 97.69 90 LEU A C 1
ATOM 778 O O . LEU A 1 90 ? -9.850 2.053 18.131 1.00 97.69 90 LEU A O 1
ATOM 782 N N . LEU A 1 91 ? -11.619 1.352 16.939 1.00 93.38 91 LEU A N 1
ATOM 783 C CA . LEU A 1 91 ? -12.156 2.698 16.702 1.00 93.38 91 LEU A CA 1
ATOM 784 C C . LEU A 1 91 ? -12.617 3.393 17.993 1.00 93.38 91 LEU A C 1
ATOM 786 O O . LEU A 1 91 ? -12.528 4.615 18.097 1.00 93.38 91 LEU A O 1
ATOM 790 N N . ASN A 1 92 ? -13.059 2.629 18.993 1.00 93.38 92 ASN A N 1
ATOM 791 C CA . ASN A 1 92 ? -13.505 3.182 20.273 1.00 93.38 92 ASN A CA 1
ATOM 792 C C . ASN A 1 92 ? -12.343 3.543 21.212 1.00 93.38 92 ASN A C 1
ATOM 794 O O . ASN A 1 92 ? -12.533 4.347 22.127 1.00 93.38 92 ASN A O 1
ATOM 798 N N . CYS A 1 93 ? -11.137 3.009 20.983 1.00 94.50 93 CYS A N 1
ATOM 799 C CA . CYS A 1 93 ? -9.991 3.215 21.871 1.00 94.50 93 CYS A CA 1
ATOM 800 C C . CYS A 1 93 ? -9.624 4.699 22.035 1.00 94.50 93 CYS A C 1
ATOM 802 O O . CYS A 1 93 ? -9.344 5.138 23.149 1.00 94.50 93 CYS A O 1
ATOM 804 N N . GLU A 1 94 ? -9.696 5.497 20.964 1.00 93.38 94 GLU A N 1
ATOM 805 C CA . GLU A 1 94 ? -9.409 6.938 21.034 1.00 93.38 94 GLU A CA 1
ATOM 806 C C . GLU A 1 94 ? -10.351 7.662 22.003 1.00 93.38 94 GLU A C 1
ATOM 808 O O . GLU A 1 94 ? -9.921 8.470 22.831 1.00 93.38 94 GLU A O 1
ATOM 813 N N . PHE A 1 95 ? -11.645 7.363 21.908 1.00 90.94 95 PHE A N 1
ATOM 814 C CA . PHE A 1 95 ? -12.662 7.944 22.775 1.00 90.94 95 PHE A CA 1
ATOM 815 C C . PHE A 1 95 ? -12.458 7.521 24.234 1.00 90.94 95 PHE A C 1
ATOM 817 O O . PHE A 1 95 ? -12.506 8.356 25.139 1.00 90.94 95 PHE A O 1
ATOM 824 N N . GLU A 1 96 ? -12.171 6.241 24.469 1.00 91.69 96 GLU A N 1
ATOM 825 C CA . GLU A 1 96 ? -11.899 5.707 25.805 1.00 91.69 96 GLU A CA 1
ATOM 826 C C . GLU A 1 96 ? -10.682 6.366 26.466 1.00 91.69 96 GLU A C 1
ATOM 828 O O . GLU A 1 96 ? -10.730 6.699 27.652 1.00 91.69 96 GLU A O 1
ATOM 833 N N . GLU A 1 97 ? -9.596 6.583 25.721 1.00 92.81 97 GLU A N 1
ATOM 834 C CA . GLU A 1 97 ? -8.410 7.268 26.237 1.00 92.81 97 GLU A CA 1
ATOM 835 C C . GLU A 1 97 ? -8.686 8.736 26.566 1.00 92.81 97 GLU A C 1
ATOM 837 O O . GLU A 1 97 ? -8.314 9.209 27.644 1.00 92.81 97 GLU A O 1
ATOM 842 N N . LYS A 1 98 ? -9.386 9.456 25.683 1.00 89.88 98 LYS A N 1
ATOM 843 C CA . LYS A 1 98 ? -9.750 10.859 25.926 1.00 89.88 98 LYS A CA 1
ATOM 844 C C . LYS A 1 98 ? -10.665 11.011 27.141 1.00 89.88 98 LYS A C 1
ATOM 846 O O . LYS A 1 98 ? -10.456 11.921 27.940 1.00 89.88 98 LYS A O 1
ATOM 851 N N . ASN A 1 99 ? -11.609 10.091 27.349 1.00 92.44 99 ASN A N 1
ATOM 852 C CA . ASN A 1 99 ? -12.471 10.086 28.538 1.00 92.44 99 ASN A CA 1
ATOM 853 C C . ASN A 1 99 ? -11.705 9.835 29.842 1.00 92.44 99 ASN A C 1
ATOM 855 O O . ASN A 1 99 ? -12.119 10.306 30.898 1.00 92.44 99 ASN A O 1
ATOM 859 N N . LYS A 1 100 ? -10.565 9.140 29.779 1.00 92.94 100 LYS A N 1
ATOM 860 C CA . LYS A 1 100 ? -9.636 8.994 30.912 1.00 92.94 100 LYS A CA 1
ATOM 861 C C . LYS A 1 100 ? -8.783 10.250 31.150 1.00 92.94 100 LYS A C 1
ATOM 863 O O . LYS A 1 100 ? -7.932 10.245 32.034 1.00 92.94 100 LYS A O 1
ATOM 868 N N . GLY A 1 101 ? -8.981 11.316 30.371 1.00 92.25 101 GLY A N 1
ATOM 869 C CA . GLY A 1 101 ? -8.200 12.550 30.445 1.00 92.25 101 GLY A CA 1
ATOM 870 C C . GLY A 1 101 ? -6.809 12.440 29.817 1.00 92.25 101 GLY A C 1
ATOM 871 O O . GLY A 1 101 ? -5.953 13.294 30.069 1.00 92.25 101 GLY A O 1
ATOM 872 N N . LEU A 1 102 ? -6.554 11.397 29.016 1.00 92.56 102 LEU A N 1
ATOM 873 C CA . LEU A 1 102 ? -5.283 11.252 28.315 1.00 92.56 102 LEU A CA 1
ATOM 874 C C . LEU A 1 102 ? -5.173 12.263 27.167 1.00 92.56 102 LEU A C 1
ATOM 876 O O . LEU A 1 102 ? -6.152 12.724 26.581 1.00 92.56 102 LEU A O 1
ATOM 880 N N . THR A 1 103 ? -3.936 12.627 26.857 1.00 91.94 103 THR A N 1
ATOM 881 C CA . THR A 1 103 ? -3.550 13.572 25.811 1.00 91.94 103 THR A CA 1
ATOM 882 C C . THR A 1 103 ? -2.334 13.026 25.071 1.00 91.94 103 THR A C 1
ATOM 884 O O . THR A 1 103 ? -1.650 12.130 25.562 1.00 91.94 103 THR A O 1
ATOM 887 N N . LYS A 1 104 ? -1.961 13.628 23.939 1.00 91.00 104 LYS A N 1
ATOM 888 C CA . LYS A 1 104 ? -0.734 13.248 23.216 1.00 91.00 104 LYS A CA 1
ATOM 889 C C . LYS A 1 104 ? 0.559 13.296 24.048 1.00 91.00 104 LYS A C 1
ATOM 891 O O . LYS A 1 104 ? 1.547 12.690 23.676 1.00 91.00 104 LYS A O 1
ATOM 896 N N . LYS A 1 105 ? 0.578 14.017 25.179 1.00 90.62 105 LYS A N 1
ATOM 897 C CA . LYS A 1 105 ? 1.752 14.059 26.071 1.00 90.62 105 LYS A CA 1
ATOM 898 C C . LYS A 1 105 ? 1.920 12.787 26.905 1.00 90.62 105 LYS A C 1
ATOM 900 O O . LYS A 1 105 ? 2.999 12.568 27.439 1.00 90.62 105 LYS A O 1
ATOM 905 N N . ASN A 1 106 ? 0.850 12.015 27.087 1.00 92.00 106 ASN A N 1
ATOM 906 C CA . ASN A 1 106 ? 0.813 10.873 28.002 1.00 92.00 106 ASN A CA 1
ATOM 907 C C . ASN A 1 106 ? 0.241 9.589 27.370 1.00 92.00 106 ASN A C 1
ATOM 909 O O . ASN A 1 106 ? 0.294 8.544 28.008 1.00 92.00 106 ASN A O 1
ATOM 913 N N . SER A 1 107 ? -0.245 9.643 26.126 1.00 94.50 107 SER A N 1
ATOM 914 C CA . SER A 1 107 ? -0.574 8.470 25.313 1.00 94.50 107 SER A CA 1
ATOM 915 C C . SER A 1 107 ? 0.195 8.521 23.998 1.00 94.50 107 SER A C 1
ATOM 917 O O . SER A 1 107 ? 0.054 9.459 23.208 1.00 94.50 107 SER A O 1
ATOM 919 N N . LYS A 1 108 ? 0.984 7.472 23.759 1.00 94.75 108 LYS A N 1
ATOM 920 C CA . LYS A 1 108 ? 1.713 7.258 22.506 1.00 94.75 108 LYS A CA 1
ATOM 921 C C . LYS A 1 108 ? 0.764 7.069 21.324 1.00 94.75 108 LYS A C 1
ATOM 923 O O . LYS A 1 108 ? 1.043 7.561 20.232 1.00 94.75 108 LYS A O 1
ATOM 928 N N . ALA A 1 109 ? -0.380 6.421 21.551 1.00 95.62 109 ALA A N 1
ATOM 929 C CA . ALA A 1 109 ? -1.424 6.293 20.545 1.00 95.62 109 ALA A CA 1
ATOM 930 C C . ALA A 1 109 ? -1.984 7.668 20.157 1.00 95.62 109 ALA A C 1
ATOM 932 O O . ALA A 1 109 ? -2.022 7.991 18.973 1.00 95.62 109 ALA A O 1
ATOM 933 N N . LEU A 1 110 ? -2.319 8.525 21.131 1.00 94.75 110 LEU A N 1
ATOM 934 C CA . LEU A 1 110 ? -2.810 9.881 20.848 1.00 94.75 110 LEU A CA 1
ATOM 935 C C . LEU A 1 110 ? -1.761 10.772 20.160 1.00 94.75 110 LEU A C 1
ATOM 937 O O . LEU A 1 110 ? -2.132 11.640 19.370 1.00 94.75 110 LEU A O 1
ATOM 941 N N . ASP A 1 111 ? -0.467 10.574 20.425 1.00 93.94 111 ASP A N 1
ATOM 942 C CA . ASP A 1 111 ? 0.605 11.265 19.693 1.00 93.94 111 ASP A CA 1
ATOM 943 C C . ASP A 1 111 ? 0.711 10.797 18.233 1.00 93.94 111 ASP A C 1
ATOM 945 O O . ASP A 1 111 ? 0.766 11.614 17.310 1.00 93.94 111 ASP A O 1
ATOM 949 N N . CYS A 1 112 ? 0.618 9.485 17.995 1.00 95.38 112 CYS A N 1
ATOM 950 C CA . CYS A 1 112 ? 0.532 8.931 16.643 1.00 95.38 112 CYS A CA 1
ATOM 951 C C . CYS A 1 112 ? -0.705 9.452 15.897 1.00 95.38 112 CYS A C 1
ATOM 953 O O . CYS A 1 112 ? -0.600 9.846 14.737 1.00 95.38 112 CYS A O 1
ATOM 955 N N . ILE A 1 113 ? -1.864 9.512 16.561 1.00 94.38 113 ILE A N 1
ATOM 956 C CA . ILE A 1 113 ? -3.106 10.042 15.982 1.00 94.38 113 ILE A CA 1
ATOM 957 C C . ILE A 1 113 ? -2.942 11.520 15.627 1.00 94.38 113 ILE A C 1
ATOM 959 O O . ILE A 1 113 ? -3.324 11.920 14.535 1.00 94.38 113 ILE A O 1
ATOM 963 N N . TYR A 1 114 ? -2.292 12.325 16.470 1.00 91.75 114 TYR A N 1
ATOM 964 C CA . TYR A 1 114 ? -1.977 13.714 16.124 1.00 91.75 114 TYR A CA 1
ATOM 965 C C . TYR A 1 114 ? -1.149 13.824 14.827 1.00 91.75 114 TYR A C 1
ATOM 967 O O . TYR A 1 114 ? -1.382 14.726 14.019 1.00 91.75 114 TYR A O 1
ATOM 975 N N . CYS A 1 115 ? -0.210 12.902 14.595 1.00 92.25 115 CYS A N 1
ATOM 976 C CA . CYS A 1 115 ? 0.522 12.817 13.329 1.00 92.25 115 CYS A CA 1
ATOM 977 C C . CYS A 1 115 ? -0.365 12.369 12.155 1.00 92.25 115 CYS A C 1
ATOM 979 O O . CYS A 1 115 ? -0.227 12.930 11.068 1.00 92.25 115 CYS A O 1
ATOM 981 N N . VAL A 1 116 ? -1.293 11.428 12.370 1.00 93.81 116 VAL A N 1
ATOM 982 C CA . VAL A 1 116 ? -2.305 11.037 11.371 1.00 93.81 116 VAL A CA 1
ATOM 983 C C . VAL A 1 116 ? -3.096 12.262 10.914 1.00 93.81 116 VAL A C 1
ATOM 985 O O . VAL A 1 116 ? -3.137 12.522 9.715 1.00 93.81 116 VAL A O 1
ATOM 988 N N . GLU A 1 117 ? -3.650 13.059 11.836 1.00 89.94 117 GLU A N 1
ATOM 989 C CA . GLU A 1 117 ? -4.486 14.227 11.493 1.00 89.94 117 GLU A CA 1
ATOM 990 C C . GLU A 1 117 ? -3.766 15.218 10.574 1.00 89.94 117 GLU A C 1
ATOM 992 O O . GLU A 1 117 ? -4.328 15.711 9.596 1.00 89.94 117 GLU A O 1
ATOM 997 N N . LYS A 1 118 ? -2.484 15.480 10.855 1.00 87.69 118 LYS A N 1
ATOM 998 C CA . LYS A 1 118 ? -1.654 16.377 10.037 1.00 87.69 118 LYS A CA 1
ATOM 999 C C . LYS A 1 118 ? -1.467 15.871 8.608 1.00 87.69 118 LYS A C 1
ATOM 1001 O O . LYS A 1 118 ? -1.209 16.666 7.702 1.00 87.69 118 LYS A O 1
ATOM 1006 N N . ASP A 1 119 ? -1.556 14.562 8.412 1.00 90.56 119 ASP A N 1
ATOM 1007 C CA . ASP A 1 119 ? -1.295 13.906 7.140 1.00 90.56 119 ASP A CA 1
ATOM 1008 C C . ASP A 1 119 ? -2.556 13.680 6.316 1.00 90.56 119 ASP A C 1
ATOM 1010 O O . ASP A 1 119 ? -2.468 13.652 5.086 1.00 90.56 119 ASP A O 1
ATOM 1014 N N . LEU A 1 120 ? -3.725 13.587 6.956 1.00 87.44 120 LEU A N 1
ATOM 1015 C CA . LEU A 1 120 ? -5.006 13.350 6.287 1.00 87.44 120 LEU A CA 1
ATOM 1016 C C . LEU A 1 120 ? -5.254 14.345 5.153 1.00 87.44 120 LEU A C 1
ATOM 1018 O O . LEU A 1 120 ? -5.400 13.936 4.003 1.00 87.44 120 LEU A O 1
ATOM 1022 N N . PHE A 1 121 ? -5.203 15.645 5.445 1.00 80.31 121 PHE A N 1
ATOM 1023 C CA . PHE A 1 121 ? -5.543 16.699 4.479 1.00 80.31 121 PHE A CA 1
ATOM 1024 C C . PHE A 1 121 ? -4.516 16.885 3.358 1.00 80.31 121 PHE A C 1
ATOM 1026 O O . PHE A 1 121 ? -4.816 17.477 2.325 1.00 80.31 121 PHE A O 1
ATOM 1033 N N . ARG A 1 122 ? -3.299 16.363 3.538 1.00 84.38 122 ARG A N 1
ATOM 1034 C CA . ARG A 1 122 ? -2.260 16.341 2.498 1.00 84.38 122 ARG A CA 1
ATOM 1035 C C . ARG A 1 122 ? -2.182 15.005 1.757 1.00 84.38 122 ARG A C 1
ATOM 1037 O O . ARG A 1 122 ? -1.315 14.843 0.899 1.00 84.38 122 ARG A O 1
ATOM 1044 N N . THR A 1 123 ? -3.061 14.050 2.068 1.00 89.88 123 THR A N 1
ATOM 1045 C CA . THR A 1 123 ? -3.142 12.770 1.358 1.00 89.88 123 THR A CA 1
ATOM 1046 C C . THR A 1 123 ? -3.948 12.956 0.078 1.00 89.88 123 THR A C 1
ATOM 1048 O O . THR A 1 123 ? -5.145 13.199 0.128 1.00 89.88 123 THR A O 1
ATOM 1051 N N . PHE A 1 124 ? -3.288 12.824 -1.076 1.00 91.62 124 PHE A N 1
ATOM 1052 C CA . PHE A 1 124 ? -3.907 12.959 -2.405 1.00 91.62 124 PHE A CA 1
ATOM 1053 C C . PHE A 1 124 ? -4.690 14.271 -2.629 1.00 91.62 124 PHE A C 1
ATOM 1055 O O . PHE A 1 124 ? -5.850 14.229 -3.039 1.00 91.62 124 PHE A O 1
ATOM 1062 N N . PRO A 1 125 ? -4.057 15.446 -2.438 1.00 86.06 125 PRO A N 1
ATOM 1063 C CA . PRO A 1 125 ? -4.735 16.744 -2.522 1.00 86.06 125 PRO A CA 1
ATOM 1064 C C . PRO A 1 125 ? -5.277 17.070 -3.924 1.00 86.06 125 PRO A C 1
ATOM 1066 O O . PRO A 1 125 ? -6.108 17.955 -4.092 1.00 86.06 125 PRO A O 1
ATOM 1069 N N . ASP A 1 126 ? -4.795 16.384 -4.960 1.00 87.19 126 ASP A N 1
ATOM 1070 C CA . ASP A 1 126 ? -5.234 16.530 -6.345 1.00 87.19 126 ASP A CA 1
ATOM 1071 C C . ASP A 1 126 ? -6.254 15.463 -6.782 1.00 87.19 126 ASP A C 1
ATOM 1073 O O . ASP A 1 126 ? -6.634 15.425 -7.957 1.00 87.19 126 ASP A O 1
ATOM 1077 N N . ASN A 1 127 ? -6.693 14.593 -5.868 1.00 92.75 127 ASN A N 1
ATOM 1078 C CA . ASN A 1 127 ? -7.695 13.574 -6.137 1.00 92.75 127 ASN A CA 1
ATOM 1079 C C . ASN A 1 127 ? -9.096 14.070 -5.763 1.00 92.75 127 ASN A C 1
ATOM 1081 O O . ASN A 1 127 ? -9.353 14.405 -4.611 1.00 92.75 127 ASN A O 1
ATOM 1085 N N . LYS A 1 128 ? -10.034 14.014 -6.714 1.00 92.06 128 LYS A N 1
ATOM 1086 C CA . LYS A 1 128 ? -11.423 14.478 -6.526 1.00 92.06 128 LYS A CA 1
ATOM 1087 C C . LYS A 1 128 ? -12.176 13.814 -5.360 1.00 92.06 128 LYS A C 1
ATOM 1089 O O . LYS A 1 128 ? -13.170 14.355 -4.900 1.00 92.06 128 LYS A O 1
ATOM 1094 N N . TYR A 1 129 ? -11.766 12.616 -4.934 1.00 92.25 129 TYR A N 1
ATOM 1095 C CA . TYR A 1 129 ? -12.397 11.901 -3.823 1.00 92.25 129 TYR A CA 1
ATOM 1096 C C . TYR A 1 129 ? -11.810 12.296 -2.470 1.00 92.25 129 TYR A C 1
ATOM 1098 O O . TYR A 1 129 ? -12.492 12.142 -1.471 1.00 92.25 129 TYR A O 1
ATOM 1106 N N . PHE A 1 130 ? -10.582 12.817 -2.427 1.00 90.31 130 PHE A N 1
ATOM 1107 C CA . PHE A 1 130 ? -9.898 13.266 -1.206 1.00 90.31 130 PHE A CA 1
ATOM 1108 C C . PHE A 1 130 ? -9.839 14.799 -1.097 1.00 90.31 130 PHE A C 1
ATOM 1110 O O . PHE A 1 130 ? -9.220 15.334 -0.184 1.00 90.31 130 PHE A O 1
ATOM 1117 N N . GLU A 1 131 ? -10.489 15.513 -2.017 1.00 82.81 131 GLU A N 1
ATOM 1118 C CA . GLU A 1 131 ? -10.572 16.970 -1.998 1.00 82.81 131 GLU A CA 1
ATOM 1119 C C . GLU A 1 131 ? -11.335 17.446 -0.751 1.00 82.81 131 GLU A C 1
ATOM 1121 O O . GLU A 1 131 ? -12.398 16.917 -0.403 1.00 82.81 131 GLU A O 1
ATOM 1126 N N . VAL A 1 132 ? -10.767 18.435 -0.062 1.00 74.50 132 VAL A N 1
ATOM 1127 C CA . VAL A 1 132 ? -11.361 19.087 1.109 1.00 74.50 132 VAL A CA 1
ATOM 1128 C C . VAL A 1 132 ? -11.491 20.567 0.792 1.00 74.50 132 VAL A C 1
ATOM 1130 O O . VAL A 1 132 ? -10.535 21.187 0.331 1.00 74.50 132 VAL A O 1
ATOM 1133 N N . ASP A 1 133 ? -12.681 21.123 1.010 1.00 66.12 133 ASP A N 1
ATOM 1134 C CA . ASP A 1 133 ? -12.939 22.541 0.779 1.00 66.12 133 ASP A CA 1
ATOM 1135 C C . ASP A 1 133 ? -12.100 23.390 1.751 1.00 66.12 133 ASP A C 1
ATOM 1137 O O . ASP A 1 133 ? -12.138 23.179 2.966 1.00 66.12 133 ASP A O 1
ATOM 1141 N N . SER A 1 134 ? -11.339 24.353 1.223 1.00 61.22 134 SER A N 1
ATOM 1142 C CA . SER A 1 134 ? -10.466 25.240 2.002 1.00 61.22 134 SER A CA 1
ATOM 1143 C C . SER A 1 134 ? -11.206 25.991 3.115 1.00 61.22 134 SER A C 1
ATOM 1145 O O . SER A 1 134 ? -10.615 26.272 4.154 1.00 61.22 134 SER A O 1
ATOM 1147 N N . SER A 1 135 ? -12.503 26.264 2.938 1.00 57.38 135 SER A N 1
ATOM 1148 C CA . SER A 1 135 ? -13.343 26.912 3.955 1.00 57.38 135 SER A CA 1
ATOM 1149 C C . SER A 1 135 ? -13.538 26.065 5.220 1.00 57.38 135 SER A C 1
ATOM 1151 O O . SER A 1 135 ? -13.779 26.612 6.296 1.00 57.38 135 SER A O 1
ATOM 1153 N N . VAL A 1 136 ? -13.388 24.739 5.117 1.00 56.81 136 VAL A N 1
ATOM 1154 C CA . VAL A 1 136 ? -13.450 23.807 6.254 1.00 56.81 136 VAL A CA 1
ATOM 1155 C C . VAL A 1 136 ? -12.158 23.865 7.076 1.00 56.81 136 VAL A C 1
ATOM 1157 O O . VAL A 1 136 ? -12.218 23.827 8.301 1.00 56.81 136 VAL A O 1
ATOM 1160 N N . LEU A 1 137 ? -11.005 24.044 6.420 1.00 56.03 137 LEU A N 1
ATOM 1161 C CA . LEU A 1 137 ? -9.683 24.095 7.063 1.00 56.03 137 LEU A CA 1
ATOM 1162 C C . LEU A 1 137 ? -9.456 25.382 7.884 1.00 56.03 137 LEU A C 1
ATOM 1164 O O . LEU A 1 137 ? -8.691 25.383 8.846 1.00 56.03 137 LEU A O 1
ATOM 1168 N N . GLU A 1 138 ? -10.115 26.490 7.532 1.00 47.09 138 GLU A N 1
ATOM 1169 C CA . GLU A 1 138 ? -9.950 27.785 8.217 1.00 47.09 138 GLU A CA 1
ATOM 1170 C C . GLU A 1 138 ? -10.703 27.875 9.561 1.00 47.09 138 GLU A C 1
ATOM 1172 O O . GLU A 1 138 ? -10.305 28.642 10.445 1.00 47.09 138 GLU A O 1
ATOM 1177 N N . MET A 1 139 ? -11.747 27.061 9.770 1.00 46.66 139 MET A N 1
ATOM 1178 C CA . MET A 1 139 ? -12.563 27.078 10.997 1.00 46.66 139 MET A CA 1
ATOM 1179 C C . MET A 1 139 ? -11.855 26.497 12.243 1.00 46.66 139 MET A C 1
ATOM 1181 O O . MET A 1 139 ? -12.345 26.668 13.360 1.00 46.66 139 MET A O 1
ATOM 1185 N N . GLU A 1 140 ? -10.698 25.844 12.092 1.00 47.62 140 GLU A N 1
ATOM 1186 C CA . GLU A 1 140 ? -10.016 25.064 13.144 1.00 47.62 140 GLU A CA 1
ATOM 1187 C C . GLU A 1 140 ? -8.987 25.836 13.990 1.00 47.62 140 GLU A C 1
ATOM 1189 O O . GLU A 1 140 ? -8.380 25.282 14.907 1.00 47.62 140 GLU A O 1
ATOM 1194 N N . THR A 1 141 ? -8.772 27.131 13.752 1.00 41.59 141 THR A N 1
ATOM 1195 C CA . THR A 1 141 ? -7.704 27.890 14.440 1.00 41.59 141 THR A CA 1
ATOM 1196 C C . THR A 1 141 ? -7.973 28.231 15.918 1.00 41.59 141 THR A C 1
ATOM 1198 O O . THR A 1 141 ? -7.166 28.923 16.547 1.00 41.59 141 THR A O 1
ATOM 1201 N N . ASN A 1 142 ? -9.034 27.699 16.537 1.00 40.66 142 ASN A N 1
ATOM 1202 C CA . ASN A 1 142 ? -9.304 27.884 17.965 1.00 40.66 142 ASN A CA 1
ATOM 1203 C C . ASN A 1 142 ? -8.589 26.813 18.817 1.00 40.66 142 ASN A C 1
ATOM 1205 O O . ASN A 1 142 ? -9.107 25.730 19.079 1.00 40.66 142 ASN A O 1
ATOM 1209 N N . LYS A 1 143 ? -7.372 27.141 19.272 1.00 43.12 143 LYS A N 1
ATOM 1210 C CA . LYS A 1 143 ? -6.366 26.268 19.925 1.00 43.12 143 LYS A CA 1
ATOM 1211 C C . LYS A 1 143 ? -6.758 25.572 21.251 1.00 43.12 143 LYS A C 1
ATOM 1213 O O . LYS A 1 143 ? -5.878 24.996 21.886 1.00 43.12 143 LYS A O 1
ATOM 1218 N N . ASN A 1 144 ? -8.024 25.584 21.674 1.00 39.31 144 ASN A N 1
ATOM 1219 C CA . ASN A 1 144 ? -8.440 25.121 23.008 1.00 39.31 144 ASN A CA 1
ATOM 1220 C C . ASN A 1 144 ? -9.457 23.958 23.042 1.00 39.31 144 ASN A C 1
ATOM 1222 O O . ASN A 1 144 ? -9.895 23.605 24.135 1.00 39.31 144 ASN A O 1
ATOM 1226 N N . SER A 1 145 ? -9.821 23.315 21.923 1.00 38.81 145 SER A N 1
ATOM 1227 C CA . SER A 1 145 ? -10.647 22.092 21.968 1.00 38.81 145 SER A CA 1
ATOM 1228 C C . SER A 1 145 ? -9.799 20.823 21.836 1.00 38.81 145 SER A C 1
ATOM 1230 O O . SER A 1 145 ? -9.232 20.547 20.784 1.00 38.81 145 SER A O 1
ATOM 1232 N N . THR A 1 146 ? -9.734 20.019 22.897 1.00 38.84 146 THR A N 1
ATOM 1233 C CA . THR A 1 146 ? -9.089 18.690 22.916 1.00 38.84 146 THR A CA 1
ATOM 1234 C C . THR A 1 146 ? -10.014 17.543 22.490 1.00 38.84 146 THR A C 1
ATOM 1236 O O . THR A 1 146 ? -9.592 16.387 22.489 1.00 38.84 146 THR A O 1
ATOM 1239 N N . SER A 1 147 ? -11.251 17.841 22.088 1.00 39.06 147 SER A N 1
ATOM 1240 C CA . SER A 1 147 ? -12.187 16.860 21.530 1.00 39.06 147 SER A CA 1
ATOM 1241 C C . SER A 1 147 ? -12.335 17.082 20.022 1.00 39.06 147 SER A C 1
ATOM 1243 O O . SER A 1 147 ? -12.389 18.246 19.613 1.00 39.06 147 SER A O 1
ATOM 1245 N N . PRO A 1 148 ? -12.426 16.031 19.183 1.00 41.12 148 PRO A N 1
ATOM 1246 C CA . PRO A 1 148 ? -12.892 16.199 17.815 1.00 41.12 148 PRO A CA 1
ATOM 1247 C C . PRO A 1 148 ? -14.314 16.748 17.917 1.00 41.12 148 PRO A C 1
ATOM 1249 O O . PRO A 1 148 ? -15.207 16.074 18.426 1.00 41.12 148 PRO A O 1
ATOM 1252 N N . SER A 1 149 ? -14.532 17.999 17.519 1.00 41.44 149 SER A N 1
ATOM 1253 C CA . SER A 1 149 ? -15.890 18.508 17.342 1.00 41.44 149 SER A CA 1
ATOM 1254 C C . SER A 1 149 ? -16.647 17.573 16.393 1.00 41.44 149 SER A C 1
ATOM 1256 O O . SER A 1 149 ? -16.040 17.079 15.445 1.00 41.44 149 SER A O 1
ATOM 1258 N N . GLU A 1 150 ? -17.956 17.394 16.582 1.00 45.53 150 GLU A N 1
ATOM 1259 C CA . GLU A 1 150 ? -18.906 16.653 15.718 1.00 45.53 150 GLU A CA 1
ATOM 1260 C C . GLU A 1 150 ? -18.963 17.128 14.237 1.00 45.53 150 GLU A C 1
ATOM 1262 O O . GLU A 1 150 ? -19.932 16.880 13.528 1.00 45.53 150 GLU A O 1
ATOM 1267 N N . LYS A 1 151 ? -17.949 17.845 13.742 1.00 46.34 151 LYS A N 1
ATOM 1268 C CA . LYS A 1 151 ? -17.886 18.516 12.437 1.00 46.34 151 LYS A CA 1
ATOM 1269 C C . LYS A 1 151 ? -16.833 17.969 11.472 1.00 46.34 151 LYS A C 1
ATOM 1271 O O . LYS A 1 151 ? -16.626 18.566 10.419 1.00 46.34 151 LYS A O 1
ATOM 1276 N N . TYR A 1 152 ? -16.208 16.835 11.770 1.00 52.12 152 TYR A N 1
ATOM 1277 C CA . TYR A 1 152 ? -15.331 16.182 10.801 1.00 52.12 152 TYR A CA 1
ATOM 1278 C C . TYR A 1 152 ? -16.103 15.170 9.954 1.00 52.12 152 TYR A C 1
ATOM 1280 O O . TYR A 1 152 ? -16.960 14.450 10.459 1.00 52.12 152 TYR A O 1
ATOM 1288 N N . TYR A 1 153 ? -15.741 15.149 8.665 1.00 58.19 153 TYR A N 1
ATOM 1289 C CA . TYR A 1 153 ? -16.205 14.281 7.571 1.00 58.19 153 TYR A CA 1
ATOM 1290 C C . TYR A 1 153 ? -17.393 14.782 6.735 1.00 58.19 153 TYR A C 1
ATOM 1292 O O . TYR A 1 153 ? -18.351 14.057 6.486 1.00 58.19 153 TYR A O 1
ATOM 1300 N N . VAL A 1 154 ? -17.277 15.987 6.161 1.00 64.44 154 VAL A N 1
ATOM 1301 C CA . VAL A 1 154 ? -18.040 16.310 4.933 1.00 64.44 154 VAL A CA 1
ATOM 1302 C C . VAL A 1 154 ? -17.661 15.338 3.802 1.00 64.44 154 VAL A C 1
ATOM 1304 O O . VAL A 1 154 ? -18.501 14.957 2.990 1.00 64.44 154 VAL A O 1
ATOM 1307 N N . ASN A 1 155 ? -16.397 14.903 3.769 1.00 86.12 155 ASN A N 1
ATOM 1308 C CA . ASN A 1 155 ? -15.890 13.954 2.788 1.00 86.12 155 ASN A CA 1
ATOM 1309 C C . ASN A 1 155 ? -15.749 12.538 3.400 1.00 86.12 155 ASN A C 1
ATOM 1311 O O . ASN A 1 155 ? -14.898 12.349 4.279 1.00 86.12 155 ASN A O 1
ATOM 1315 N N . PRO A 1 156 ? -16.514 11.534 2.921 1.00 89.94 156 PRO A N 1
ATOM 1316 C CA . PRO A 1 156 ? -16.468 10.172 3.456 1.00 89.94 156 PRO A CA 1
ATOM 1317 C C . PRO A 1 156 ? -15.102 9.493 3.278 1.00 89.94 156 PRO A C 1
ATOM 1319 O O . PRO A 1 156 ? -14.703 8.712 4.133 1.00 89.94 156 PRO A O 1
ATOM 1322 N N . TYR A 1 157 ? -14.331 9.817 2.232 1.00 93.56 157 TYR A N 1
ATOM 1323 C CA . TYR A 1 157 ? -13.002 9.225 2.028 1.00 93.56 157 TYR A CA 1
ATOM 1324 C C . TYR A 1 157 ? -11.995 9.674 3.090 1.00 93.56 157 TYR A C 1
ATOM 1326 O O . TYR A 1 157 ? -11.174 8.874 3.536 1.00 93.56 157 TYR A O 1
ATOM 1334 N N . ILE A 1 158 ? -12.063 10.934 3.526 1.00 92.19 158 ILE A N 1
ATOM 1335 C CA . ILE A 1 158 ? -11.184 11.454 4.582 1.00 92.19 158 ILE A CA 1
ATOM 1336 C C . ILE A 1 158 ? -11.516 10.792 5.920 1.00 92.19 158 ILE A C 1
ATOM 1338 O O . ILE A 1 158 ? -10.605 10.402 6.652 1.00 92.19 158 ILE A O 1
ATOM 1342 N N . GLY A 1 159 ? -12.807 10.594 6.207 1.00 92.25 159 GLY A N 1
ATOM 1343 C CA . GLY A 1 159 ? -13.234 9.900 7.421 1.00 92.25 159 GLY A CA 1
ATOM 1344 C C . GLY A 1 159 ? -12.848 8.441 7.466 1.00 92.25 159 GLY A C 1
ATOM 1345 O O . GLY A 1 159 ? -12.227 8.002 8.433 1.00 92.25 159 GLY A O 1
ATOM 1346 N N . SER A 1 160 ? -13.094 7.716 6.381 1.00 96.12 160 SER A N 1
ATOM 1347 C CA . SER A 1 160 ? -12.675 6.324 6.282 1.00 96.12 160 SER A CA 1
ATOM 1348 C C . SER A 1 160 ? -11.153 6.172 6.358 1.00 96.12 160 SER A C 1
ATOM 1350 O O . SER A 1 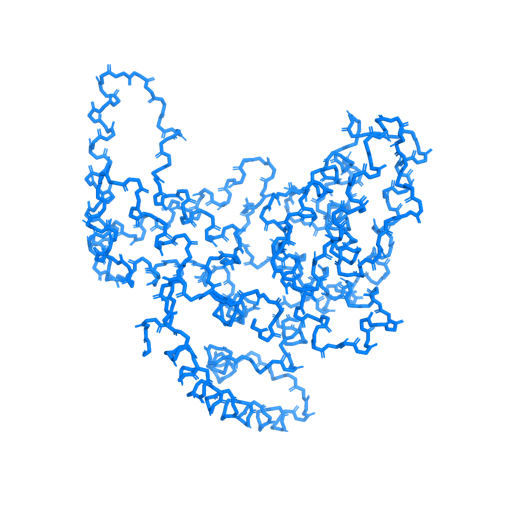160 ? -10.665 5.271 7.039 1.00 96.12 160 SER A O 1
ATOM 1352 N N . LEU A 1 161 ? -10.377 7.072 5.737 1.00 97.25 161 LEU A N 1
ATOM 1353 C CA . LEU A 1 161 ? -8.914 7.046 5.833 1.00 97.25 161 LEU A CA 1
ATOM 1354 C C . LEU A 1 161 ? -8.444 7.225 7.280 1.00 97.25 161 LEU A C 1
ATOM 1356 O O . LEU A 1 161 ? -7.587 6.470 7.745 1.00 97.25 161 LEU A O 1
ATOM 1360 N N . ARG A 1 162 ? -9.026 8.187 8.003 1.00 96.00 162 ARG A N 1
ATOM 1361 C CA . ARG A 1 162 ? -8.730 8.398 9.420 1.00 96.00 162 ARG A CA 1
ATOM 1362 C C . ARG A 1 162 ? -9.057 7.164 10.246 1.00 96.00 162 ARG A C 1
ATOM 1364 O O . ARG A 1 162 ? -8.194 6.707 10.988 1.00 96.00 162 ARG A O 1
ATOM 1371 N N . ASN A 1 163 ? -10.252 6.600 10.089 1.00 97.25 163 ASN A N 1
ATOM 1372 C CA . ASN A 1 163 ? -10.681 5.416 10.832 1.00 97.25 163 ASN A CA 1
ATOM 1373 C C . ASN A 1 163 ? -9.717 4.240 10.629 1.00 97.25 163 ASN A C 1
ATOM 1375 O O . ASN A 1 163 ? -9.301 3.600 11.593 1.00 97.25 163 ASN A O 1
ATOM 1379 N N . ILE A 1 164 ? -9.306 3.975 9.384 1.00 98.62 164 ILE A N 1
ATOM 1380 C CA . ILE A 1 164 ? -8.340 2.914 9.064 1.00 98.62 164 ILE A CA 1
ATOM 1381 C C . ILE A 1 164 ? -6.994 3.163 9.761 1.00 98.62 164 ILE A C 1
ATOM 1383 O O . ILE A 1 164 ? -6.446 2.249 10.380 1.00 98.62 164 ILE A O 1
ATOM 1387 N N . LEU A 1 165 ? -6.459 4.386 9.682 1.00 98.44 165 LEU A N 1
ATOM 1388 C CA . LEU A 1 165 ? -5.157 4.728 10.263 1.00 98.44 165 LEU A CA 1
ATOM 1389 C C . LEU A 1 165 ? -5.181 4.723 11.797 1.00 98.44 165 LEU A C 1
ATOM 1391 O O . LEU A 1 165 ? -4.270 4.175 12.410 1.00 98.44 165 LEU A O 1
ATOM 1395 N N . VAL A 1 166 ? -6.226 5.272 12.420 1.00 97.31 166 VAL A N 1
ATOM 1396 C CA . VAL A 1 166 ? -6.408 5.275 13.882 1.00 97.31 166 VAL A CA 1
ATOM 1397 C C . VAL A 1 166 ? -6.536 3.849 14.411 1.00 97.31 166 VAL A C 1
ATOM 1399 O O . VAL A 1 166 ? -5.842 3.482 15.360 1.00 97.31 166 VAL A O 1
ATOM 1402 N N . ALA A 1 167 ? -7.354 3.012 13.766 1.00 98.56 167 ALA A N 1
ATOM 1403 C CA . ALA A 1 167 ? -7.455 1.605 14.137 1.00 98.56 167 ALA A CA 1
ATOM 1404 C C . ALA A 1 167 ? -6.098 0.898 14.014 1.00 98.56 167 ALA A C 1
ATOM 1406 O O . ALA A 1 167 ? -5.729 0.115 14.888 1.00 98.56 167 ALA A O 1
ATOM 1407 N N . PHE A 1 168 ? -5.320 1.197 12.967 1.00 98.62 168 PHE A N 1
ATOM 1408 C CA . PHE A 1 168 ? -3.987 0.624 12.788 1.00 98.62 168 PHE A CA 1
ATOM 1409 C C . PHE A 1 168 ? -2.969 1.088 13.839 1.00 98.62 168 PHE A C 1
ATOM 1411 O O . PHE A 1 168 ? -2.146 0.281 14.278 1.00 98.62 168 PHE A O 1
ATOM 1418 N N . VAL A 1 169 ? -3.038 2.341 14.294 1.00 98.12 169 VAL A N 1
ATOM 1419 C CA . VAL A 1 169 ? -2.214 2.831 15.411 1.00 98.12 169 VAL A CA 1
ATOM 1420 C C . VAL A 1 169 ? -2.458 1.976 16.652 1.00 98.12 169 VAL A C 1
ATOM 1422 O O . VAL A 1 169 ? -1.515 1.386 17.176 1.00 98.12 169 VAL A O 1
ATOM 1425 N N . TYR A 1 170 ? -3.715 1.829 17.082 1.00 98.25 170 TYR A N 1
ATOM 1426 C CA . TYR A 1 170 ? -4.032 0.995 18.244 1.00 98.25 170 TYR A CA 1
ATOM 1427 C C . TYR A 1 170 ? -3.687 -0.474 18.006 1.00 98.25 170 TYR A C 1
ATOM 1429 O O . TYR A 1 170 ? -3.160 -1.131 18.899 1.00 98.25 170 TYR A O 1
ATOM 1437 N N . TYR A 1 171 ? -3.913 -0.993 16.800 1.00 98.38 171 TYR A N 1
ATOM 1438 C CA . TYR A 1 171 ? -3.573 -2.372 16.464 1.00 98.38 171 TYR A CA 1
ATOM 1439 C C . TYR A 1 171 ? -2.071 -2.659 16.600 1.00 98.38 171 TYR A C 1
ATOM 1441 O O . TYR A 1 171 ? -1.688 -3.706 17.122 1.00 98.38 171 TYR A O 1
ATOM 1449 N N . SER A 1 172 ? -1.222 -1.741 16.133 1.00 97.50 172 SER A N 1
ATOM 1450 C CA . SER A 1 172 ? 0.222 -1.959 15.978 1.00 97.50 172 SER A CA 1
ATOM 1451 C C . SER A 1 172 ? 1.080 -1.541 17.175 1.00 97.50 172 SER A C 1
ATOM 1453 O O . SER A 1 172 ? 2.270 -1.861 17.223 1.00 97.50 172 SER A O 1
ATOM 1455 N N . LEU A 1 173 ? 0.506 -0.830 18.147 1.00 97.12 173 LEU A N 1
ATOM 1456 C CA . LEU A 1 173 ? 1.174 -0.521 19.410 1.00 97.12 173 LEU A CA 1
ATOM 1457 C C . LEU A 1 173 ? 1.080 -1.702 20.392 1.00 97.12 173 LEU A C 1
ATOM 1459 O O . LEU A 1 173 ? 0.097 -2.449 20.367 1.00 97.12 173 LEU A O 1
ATOM 1463 N N . PRO A 1 174 ? 2.071 -1.894 21.281 1.00 95.62 174 PRO A N 1
ATOM 1464 C CA . PRO A 1 174 ? 2.010 -2.917 22.317 1.00 95.62 174 PRO A CA 1
ATOM 1465 C C . PRO A 1 174 ? 0.947 -2.574 23.366 1.00 95.62 174 PRO A C 1
ATOM 1467 O O . PRO A 1 174 ? 0.593 -1.414 23.574 1.00 95.62 174 PRO A O 1
ATOM 1470 N N . LYS A 1 175 ? 0.485 -3.588 24.106 1.00 92.88 175 LYS A N 1
ATOM 1471 C CA . LYS A 1 175 ? -0.499 -3.409 25.191 1.00 92.88 175 LYS A CA 1
ATOM 1472 C C . LYS A 1 175 ? -0.018 -2.481 26.310 1.00 92.88 175 LYS A C 1
ATOM 1474 O O . LYS A 1 175 ? -0.844 -1.860 26.967 1.00 92.88 175 LYS A O 1
ATOM 1479 N N . SER A 1 176 ? 1.298 -2.381 26.521 1.00 89.81 176 SER A N 1
ATOM 1480 C CA . SER A 1 176 ? 1.900 -1.429 27.466 1.00 89.81 176 SER A CA 1
ATOM 1481 C C . SER A 1 176 ? 1.631 0.028 27.093 1.00 89.81 176 SER A C 1
ATOM 1483 O O . SER A 1 176 ? 1.573 0.878 27.974 1.00 89.81 176 SER A O 1
ATOM 1485 N N . ASP A 1 177 ? 1.429 0.295 25.802 1.00 89.12 177 ASP A N 1
ATOM 1486 C CA . ASP A 1 177 ? 1.279 1.634 25.236 1.00 89.12 177 ASP A CA 1
ATOM 1487 C C . ASP A 1 177 ? -0.182 1.869 24.814 1.00 89.12 177 ASP A C 1
ATOM 1489 O O . ASP A 1 177 ? -0.454 2.571 23.841 1.00 89.12 177 ASP A O 1
ATOM 1493 N N . ASN A 1 178 ? -1.118 1.221 25.523 1.00 85.12 178 ASN A N 1
ATOM 1494 C CA . ASN A 1 178 ? -2.559 1.200 25.245 1.00 85.12 178 ASN A CA 1
ATOM 1495 C C . ASN A 1 178 ? -2.933 0.692 23.840 1.00 85.12 178 ASN A C 1
ATOM 1497 O O . ASN A 1 178 ? -4.011 0.991 23.331 1.00 85.12 178 ASN A O 1
ATOM 1501 N N . GLY A 1 179 ? -2.056 -0.092 23.211 1.00 90.94 179 GLY A N 1
ATOM 1502 C CA . GLY A 1 179 ? -2.323 -0.768 21.948 1.00 90.94 179 GLY A CA 1
ATOM 1503 C C . GLY A 1 179 ? -2.862 -2.192 22.110 1.00 90.94 179 GLY A C 1
ATOM 1504 O O . GLY A 1 179 ? -3.164 -2.671 23.204 1.00 90.94 179 GLY A O 1
ATOM 1505 N N . TYR A 1 180 ? -2.962 -2.900 20.990 1.00 94.94 180 TYR A N 1
ATOM 1506 C CA . TYR A 1 180 ? -3.470 -4.267 20.906 1.00 94.94 180 TYR A CA 1
ATOM 1507 C C . TYR A 1 180 ? -2.351 -5.316 20.821 1.00 94.94 180 TYR A C 1
ATOM 1509 O O . TYR A 1 180 ? -2.538 -6.457 21.250 1.00 94.94 180 TYR A O 1
ATOM 1517 N N . GLY A 1 181 ? -1.176 -4.936 20.310 1.00 93.19 181 GLY A N 1
ATOM 1518 C CA . GLY A 1 181 ? -0.059 -5.843 20.037 1.00 93.19 181 GLY A CA 1
ATOM 1519 C C . GLY A 1 181 ? -0.334 -6.795 18.871 1.00 93.19 181 GLY A C 1
ATOM 1520 O O . GLY A 1 181 ? 0.051 -7.959 18.924 1.00 93.19 181 GLY A O 1
ATOM 1521 N N . GLY A 1 182 ? -1.050 -6.329 17.846 1.00 93.12 182 GLY A N 1
ATOM 1522 C CA . GLY A 1 182 ? -1.452 -7.119 16.679 1.00 93.12 182 GLY A CA 1
ATOM 1523 C C . GLY A 1 182 ? -0.366 -7.286 15.609 1.00 93.12 182 GLY A C 1
ATOM 1524 O O . GLY A 1 182 ? -0.522 -8.077 14.675 1.00 93.12 182 GLY A O 1
ATOM 1525 N N . THR A 1 183 ? 0.744 -6.559 15.719 1.00 93.12 183 THR A N 1
ATOM 1526 C CA . THR A 1 183 ? 1.913 -6.678 14.838 1.00 93.12 183 THR A CA 1
ATOM 1527 C C . THR A 1 183 ? 3.084 -7.333 15.564 1.00 93.12 183 THR A C 1
ATOM 1529 O O . THR A 1 183 ? 3.189 -7.298 16.787 1.00 93.12 183 THR A O 1
ATOM 1532 N N . SER A 1 184 ? 3.998 -7.939 14.802 1.00 90.88 184 SER A N 1
ATOM 1533 C CA . SER A 1 184 ? 5.188 -8.613 15.347 1.00 90.88 184 SER A CA 1
ATOM 1534 C C . SER A 1 184 ? 6.275 -7.654 15.856 1.00 90.88 184 SER A C 1
ATOM 1536 O O . SER A 1 184 ? 7.264 -8.098 16.437 1.00 90.88 184 SER A O 1
ATOM 1538 N N . TYR A 1 185 ? 6.106 -6.355 15.618 1.00 93.00 185 TYR A N 1
ATOM 1539 C CA . TYR A 1 185 ? 6.960 -5.262 16.074 1.00 93.00 185 TYR A CA 1
ATOM 1540 C C . TYR A 1 185 ? 6.111 -3.997 16.251 1.00 93.00 185 TYR A C 1
ATOM 1542 O O . TYR A 1 185 ? 5.039 -3.887 15.647 1.00 93.00 185 TYR A O 1
ATOM 1550 N N . THR A 1 186 ? 6.582 -3.055 17.069 1.00 95.19 186 THR A N 1
ATOM 1551 C CA . THR A 1 186 ? 5.884 -1.787 17.316 1.00 95.19 186 THR A CA 1
ATOM 1552 C C . THR A 1 186 ? 6.033 -0.833 16.135 1.00 95.19 186 THR A C 1
ATOM 1554 O O . THR A 1 186 ? 7.137 -0.649 15.615 1.00 95.19 186 THR A O 1
ATOM 1557 N N . ILE A 1 187 ? 4.919 -0.220 15.725 1.00 95.38 187 ILE A N 1
ATOM 1558 C CA . ILE A 1 187 ? 4.864 0.693 14.571 1.00 95.38 187 ILE A CA 1
ATOM 1559 C C . ILE A 1 187 ? 4.264 2.041 14.962 1.00 95.38 187 ILE A C 1
ATOM 1561 O O . ILE A 1 187 ? 4.921 3.067 14.823 1.00 95.38 187 ILE A O 1
ATOM 1565 N N . GLY A 1 188 ? 3.008 2.056 15.420 1.00 94.56 188 GLY A N 1
ATOM 1566 C CA . GLY A 1 188 ? 2.267 3.303 15.591 1.00 94.56 188 GLY A CA 1
ATOM 1567 C C . GLY A 1 188 ? 1.947 3.934 14.234 1.00 94.56 188 GLY A C 1
ATOM 1568 O O . GLY A 1 188 ? 1.207 3.352 13.437 1.00 94.56 188 GLY A O 1
ATOM 1569 N N . TYR A 1 189 ? 2.495 5.120 13.959 1.00 95.81 189 TYR A N 1
ATOM 1570 C CA . TYR A 1 189 ? 2.276 5.828 12.698 1.00 95.81 189 TYR A CA 1
ATOM 1571 C C . TYR A 1 189 ? 3.572 6.373 12.085 1.00 95.81 189 TYR A C 1
ATOM 1573 O O . TYR A 1 189 ? 4.351 7.063 12.736 1.00 95.81 189 TYR A O 1
ATOM 1581 N N . CYS A 1 190 ? 3.752 6.119 10.788 1.00 93.06 190 CYS A N 1
ATOM 1582 C CA . CYS A 1 190 ? 4.801 6.698 9.953 1.00 93.06 190 CYS A CA 1
ATOM 1583 C C . CYS A 1 190 ? 4.153 7.434 8.772 1.00 93.06 190 CYS A C 1
ATOM 1585 O O . CYS A 1 190 ? 3.207 6.925 8.175 1.00 93.06 190 CYS A O 1
ATOM 1587 N N . GLN A 1 191 ? 4.693 8.593 8.381 1.00 88.94 191 GLN A N 1
ATOM 1588 C CA . GLN A 1 191 ? 4.128 9.452 7.327 1.00 88.94 191 GLN A CA 1
ATOM 1589 C C . GLN A 1 191 ? 3.915 8.741 5.979 1.00 88.94 191 GLN A C 1
ATOM 1591 O O . GLN A 1 191 ? 3.151 9.218 5.162 1.00 88.94 191 GLN A O 1
ATOM 1596 N N . SER A 1 192 ? 4.592 7.637 5.675 1.00 93.00 192 SER A N 1
ATOM 1597 C CA . SER A 1 192 ? 4.373 6.910 4.412 1.00 93.00 192 SER A CA 1
ATOM 1598 C C . SER A 1 192 ? 3.078 6.079 4.393 1.00 93.00 192 SER A C 1
ATOM 1600 O O . SER A 1 192 ? 2.593 5.708 3.321 1.00 93.00 192 SER A O 1
ATOM 1602 N N . LEU A 1 193 ? 2.503 5.803 5.566 1.00 96.94 193 LEU A N 1
ATOM 1603 C CA . LEU A 1 193 ? 1.374 4.898 5.756 1.00 96.94 193 LEU A CA 1
ATOM 1604 C C . LEU A 1 193 ? 0.046 5.454 5.230 1.00 96.94 193 LEU A C 1
ATOM 1606 O O . LEU A 1 193 ? -0.763 4.685 4.707 1.00 96.94 193 LEU A O 1
ATOM 1610 N N . ASN A 1 194 ? -0.170 6.771 5.304 1.00 96.75 194 ASN A N 1
ATOM 1611 C CA . ASN A 1 194 ? -1.373 7.424 4.772 1.00 96.75 194 ASN A CA 1
ATOM 1612 C C . ASN A 1 194 ? -1.553 7.185 3.266 1.00 96.75 194 ASN A C 1
ATOM 1614 O O . ASN A 1 194 ? -2.669 6.957 2.812 1.00 96.75 194 ASN A O 1
ATOM 1618 N N . TYR A 1 195 ? -0.469 7.183 2.489 1.00 96.81 195 TYR A N 1
ATOM 1619 C CA . TYR A 1 195 ? -0.517 6.955 1.048 1.00 96.81 195 TYR A CA 1
ATOM 1620 C C . TYR A 1 195 ? -0.923 5.518 0.718 1.00 96.81 195 TYR A C 1
ATOM 1622 O O . TYR A 1 195 ? -1.701 5.286 -0.208 1.00 96.81 195 TYR A O 1
ATOM 1630 N N . ILE A 1 196 ? -0.425 4.551 1.491 1.00 98.19 196 ILE A N 1
ATOM 1631 C CA . ILE A 1 196 ? -0.764 3.137 1.315 1.00 98.19 196 ILE A CA 1
ATOM 1632 C C . ILE A 1 196 ? -2.230 2.904 1.712 1.00 98.19 196 ILE A C 1
ATOM 1634 O O . ILE A 1 196 ? -2.998 2.357 0.919 1.00 98.19 196 ILE A O 1
ATOM 1638 N N . ALA A 1 197 ? -2.643 3.368 2.894 1.00 98.56 197 ALA A N 1
ATOM 1639 C CA . ALA A 1 197 ? -4.025 3.247 3.358 1.00 98.56 197 ALA A CA 1
ATOM 1640 C C . ALA A 1 197 ? -5.007 3.976 2.426 1.00 98.56 197 ALA A C 1
ATOM 1642 O O . ALA A 1 197 ? -6.040 3.421 2.054 1.00 98.56 197 ALA A O 1
ATOM 1643 N N . GLY A 1 198 ? -4.655 5.181 1.973 1.00 97.75 198 GLY A N 1
ATOM 1644 C CA . GLY A 1 198 ? -5.465 5.971 1.052 1.00 97.75 198 GLY A CA 1
ATOM 1645 C C . GLY A 1 198 ? -5.658 5.282 -0.295 1.00 97.75 198 GLY A C 1
ATOM 1646 O O . GLY A 1 198 ? -6.769 5.282 -0.823 1.00 97.75 198 GLY A O 1
ATOM 1647 N N . LEU A 1 199 ? -4.607 4.678 -0.868 1.00 98.19 199 LEU A N 1
ATOM 1648 C CA . LEU A 1 199 ? -4.744 3.973 -2.144 1.00 98.19 199 LEU A CA 1
ATOM 1649 C C . LEU A 1 199 ? -5.560 2.683 -1.984 1.00 98.19 199 LEU A C 1
ATOM 1651 O O . LEU A 1 199 ? -6.362 2.373 -2.862 1.00 98.19 199 LEU A O 1
ATOM 1655 N N . LEU A 1 200 ? -5.410 1.956 -0.870 1.00 98.50 200 LEU A N 1
ATOM 1656 C CA . LEU A 1 200 ? -6.281 0.816 -0.562 1.00 98.50 200 LEU A CA 1
ATOM 1657 C C . LEU A 1 200 ? -7.746 1.250 -0.496 1.00 98.50 200 LEU A C 1
ATOM 1659 O O . LEU A 1 200 ? -8.567 0.678 -1.211 1.00 98.50 200 LEU A O 1
ATOM 1663 N N . LEU A 1 201 ? -8.055 2.286 0.287 1.00 98.50 201 LEU A N 1
ATOM 1664 C CA . LEU A 1 201 ? -9.407 2.827 0.402 1.00 98.50 201 LEU A CA 1
ATOM 1665 C C . LEU A 1 201 ? -9.966 3.222 -0.966 1.00 98.50 201 LEU A C 1
ATOM 1667 O O . LEU A 1 201 ? -11.053 2.793 -1.335 1.00 98.50 201 LEU A O 1
ATOM 1671 N N . LEU A 1 202 ? -9.193 3.961 -1.766 1.00 97.62 202 LEU A N 1
ATOM 1672 C CA . LEU A 1 202 ? -9.612 4.390 -3.098 1.00 97.62 202 LEU A CA 1
ATOM 1673 C C . LEU A 1 202 ? -10.026 3.211 -3.990 1.00 97.62 202 LEU A C 1
ATOM 1675 O O . LEU A 1 202 ? -11.056 3.274 -4.660 1.00 97.62 202 LEU A O 1
ATOM 1679 N N . ILE A 1 203 ? -9.235 2.135 -4.002 1.00 97.88 203 ILE A N 1
ATOM 1680 C CA . ILE A 1 203 ? -9.503 0.960 -4.840 1.00 97.88 203 ILE A CA 1
ATOM 1681 C C . ILE A 1 203 ? -10.685 0.152 -4.309 1.00 97.88 203 ILE A C 1
ATOM 1683 O O . ILE A 1 203 ? -11.543 -0.249 -5.094 1.00 97.88 203 ILE A O 1
ATOM 1687 N N . PHE A 1 204 ? -10.763 -0.071 -2.998 1.00 98.19 204 PHE A N 1
ATOM 1688 C CA . PHE A 1 204 ? -11.862 -0.828 -2.402 1.00 98.19 204 PHE A CA 1
ATOM 1689 C C . PHE A 1 204 ? -13.200 -0.100 -2.547 1.00 98.19 204 PHE A C 1
ATOM 1691 O O . PHE A 1 204 ? -14.176 -0.732 -2.957 1.00 98.19 204 PHE A O 1
ATOM 1698 N N . SER A 1 205 ? -13.232 1.212 -2.297 1.00 96.94 205 SER A N 1
ATOM 1699 C CA . SER A 1 205 ? -14.428 2.039 -2.463 1.00 96.94 205 SER A CA 1
ATOM 1700 C C . SER A 1 205 ? -14.874 2.109 -3.922 1.00 96.94 205 SER A C 1
ATOM 1702 O O . SER A 1 205 ? -16.058 1.959 -4.193 1.00 96.94 205 SER A O 1
ATOM 1704 N N . GLN A 1 206 ? -13.957 2.261 -4.887 1.00 94.75 206 GLN A N 1
ATOM 1705 C CA . GLN A 1 206 ? -14.327 2.263 -6.312 1.00 94.75 206 GLN A CA 1
ATOM 1706 C C . GLN A 1 206 ? -14.781 0.894 -6.823 1.00 94.75 206 GLN A C 1
ATOM 1708 O O . GLN A 1 206 ? -15.619 0.822 -7.717 1.00 94.75 206 GLN A O 1
ATOM 1713 N N . ASN A 1 207 ? -14.228 -0.201 -6.296 1.00 94.69 207 ASN A N 1
ATOM 1714 C CA . ASN A 1 207 ? -14.683 -1.541 -6.660 1.00 94.69 207 ASN A CA 1
ATOM 1715 C C . ASN A 1 207 ? -16.076 -1.862 -6.115 1.00 94.69 207 ASN A C 1
ATOM 1717 O O . ASN A 1 207 ? -16.748 -2.709 -6.693 1.00 94.69 207 ASN A O 1
ATOM 1721 N N . ASN A 1 208 ? -16.500 -1.197 -5.038 1.00 94.25 208 ASN A N 1
ATOM 1722 C CA . ASN A 1 208 ? -17.746 -1.481 -4.335 1.00 94.25 208 ASN A CA 1
ATOM 1723 C C . ASN A 1 208 ? -18.441 -0.183 -3.905 1.00 94.25 208 ASN A C 1
ATOM 1725 O O . ASN A 1 208 ? -18.677 0.043 -2.718 1.00 94.25 208 ASN A O 1
ATOM 1729 N N . GLU A 1 209 ? -18.751 0.683 -4.872 1.00 94.31 209 GLU A N 1
ATOM 1730 C CA . GLU A 1 209 ? -19.253 2.038 -4.608 1.00 94.31 209 GLU A CA 1
ATOM 1731 C C . GLU A 1 209 ? -20.577 2.035 -3.828 1.00 94.31 209 GLU A C 1
ATOM 1733 O O . GLU A 1 209 ? -20.738 2.803 -2.878 1.00 94.31 209 GLU A O 1
ATOM 1738 N N . ASP A 1 210 ? -21.498 1.133 -4.173 1.00 95.12 210 ASP A N 1
ATOM 1739 C CA . ASP A 1 210 ? -22.786 1.003 -3.482 1.00 95.12 210 ASP A CA 1
ATOM 1740 C C . ASP A 1 210 ? -22.615 0.536 -2.034 1.00 95.12 210 ASP A C 1
ATOM 1742 O O . ASP A 1 210 ? -23.288 1.041 -1.131 1.00 95.12 210 ASP A O 1
ATOM 1746 N N . LEU A 1 211 ? -21.676 -0.385 -1.784 1.00 95.12 211 LEU A N 1
ATOM 1747 C CA . LEU A 1 211 ? -21.354 -0.825 -0.428 1.00 95.12 211 LEU A CA 1
ATOM 1748 C C . LEU A 1 211 ? -20.675 0.295 0.360 1.00 95.12 211 LEU A C 1
ATOM 1750 O O . LEU A 1 211 ? -21.013 0.499 1.515 1.00 95.12 211 LEU A O 1
ATOM 1754 N N . PHE A 1 212 ? -19.772 1.061 -0.254 1.00 96.06 212 PHE A N 1
ATOM 1755 C CA . PHE A 1 212 ? -19.115 2.179 0.422 1.00 96.06 212 PHE A CA 1
ATOM 1756 C C . PHE A 1 212 ? -20.112 3.272 0.831 1.00 96.06 212 PHE A C 1
ATOM 1758 O O . PHE A 1 212 ? -20.029 3.796 1.937 1.00 96.06 212 PHE A O 1
ATOM 1765 N N . LYS A 1 213 ? -21.094 3.576 -0.027 1.00 93.31 213 LYS A N 1
ATOM 1766 C CA . LYS A 1 213 ? -22.158 4.549 0.274 1.00 93.31 213 LYS A CA 1
ATOM 1767 C C . LYS A 1 213 ? -23.126 4.066 1.352 1.00 93.31 213 LYS A C 1
ATOM 1769 O O . LYS A 1 213 ? -23.600 4.877 2.139 1.00 93.31 213 LYS A O 1
ATOM 1774 N N . SER A 1 214 ? -23.459 2.776 1.355 1.00 93.75 214 SER A N 1
ATOM 1775 C CA . SER A 1 214 ? -24.446 2.209 2.284 1.00 93.75 214 SER A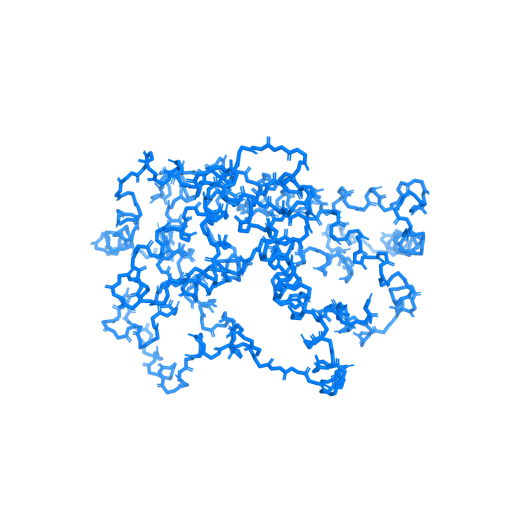 CA 1
ATOM 1776 C C . SER A 1 214 ? -23.837 1.772 3.619 1.00 93.75 214 SER A C 1
ATOM 1778 O O . SER A 1 214 ? -24.509 1.830 4.645 1.00 93.75 214 SER A O 1
ATOM 1780 N N . ASN A 1 215 ? -22.575 1.340 3.615 1.00 92.62 215 ASN A N 1
ATOM 1781 C CA . ASN A 1 215 ? -21.842 0.833 4.769 1.00 92.62 215 ASN A CA 1
ATOM 1782 C C . ASN A 1 215 ? -20.321 1.009 4.577 1.00 92.62 215 ASN A C 1
ATOM 1784 O O . ASN A 1 215 ? -19.593 0.064 4.252 1.00 92.62 215 ASN A O 1
ATOM 1788 N N . ALA A 1 216 ? -19.833 2.229 4.812 1.00 94.50 216 ALA A N 1
ATOM 1789 C CA . ALA A 1 216 ? -18.407 2.544 4.725 1.00 94.50 216 ALA A CA 1
ATOM 1790 C C . ALA A 1 216 ? -17.556 1.678 5.670 1.00 94.50 216 ALA A C 1
ATOM 1792 O O . ALA A 1 216 ? -16.493 1.214 5.267 1.00 94.50 216 ALA A O 1
ATOM 1793 N N . THR A 1 217 ? -18.049 1.368 6.874 1.00 95.38 217 THR A N 1
ATOM 1794 C CA . THR A 1 217 ? -17.327 0.566 7.877 1.00 95.38 217 THR A CA 1
ATOM 1795 C C . THR A 1 217 ? -16.957 -0.830 7.370 1.00 95.38 217 THR A C 1
ATOM 1797 O O . THR A 1 217 ? -15.868 -1.315 7.663 1.00 95.38 217 THR A O 1
ATOM 1800 N N . ALA A 1 218 ? -17.800 -1.467 6.549 1.00 96.50 218 ALA A N 1
ATOM 1801 C CA . ALA A 1 218 ? -17.461 -2.757 5.941 1.00 96.50 218 ALA A CA 1
ATOM 1802 C C . ALA A 1 218 ? -16.280 -2.652 4.957 1.00 96.50 218 ALA A C 1
ATOM 1804 O O . ALA A 1 218 ? -15.425 -3.537 4.901 1.00 96.50 218 ALA A O 1
ATOM 1805 N N . ILE A 1 219 ? -16.218 -1.566 4.179 1.00 98.06 219 ILE A N 1
ATOM 1806 C CA . ILE A 1 219 ? -15.086 -1.280 3.289 1.00 98.06 219 ILE A CA 1
ATOM 1807 C C . ILE A 1 219 ? -13.834 -0.963 4.107 1.00 98.06 219 ILE A C 1
ATOM 1809 O O . ILE A 1 219 ? -12.768 -1.512 3.828 1.00 98.06 219 ILE A O 1
ATOM 1813 N N . GLU A 1 220 ? -13.977 -0.126 5.132 1.00 98.44 220 GLU A N 1
ATOM 1814 C CA . GLU A 1 220 ? -12.902 0.256 6.043 1.00 98.44 220 GLU A CA 1
ATOM 1815 C C . GLU A 1 220 ? -12.259 -0.960 6.711 1.00 98.44 220 GLU A C 1
ATOM 1817 O O . GLU A 1 220 ? -11.036 -1.070 6.708 1.00 98.44 220 GLU A O 1
ATOM 1822 N N . GLU A 1 221 ? -13.056 -1.906 7.215 1.00 98.56 221 GLU A N 1
ATOM 1823 C CA . GLU A 1 221 ? -12.550 -3.117 7.862 1.00 98.56 221 GLU A CA 1
ATOM 1824 C C . GLU A 1 221 ? -11.768 -4.005 6.882 1.00 98.56 221 GLU A C 1
ATOM 1826 O O . GLU A 1 221 ? -10.669 -4.469 7.196 1.00 98.56 221 GLU A O 1
ATOM 1831 N N . MET A 1 222 ? -12.274 -4.192 5.657 1.00 98.56 222 MET A N 1
ATOM 1832 C CA . MET A 1 222 ? -11.535 -4.926 4.625 1.00 98.56 222 MET A CA 1
ATOM 1833 C C . MET A 1 222 ? -10.209 -4.234 4.277 1.00 98.56 222 MET A C 1
ATOM 1835 O O . MET A 1 222 ? -9.177 -4.900 4.157 1.00 98.56 222 MET A O 1
ATOM 1839 N N . CYS A 1 223 ? -10.216 -2.904 4.135 1.00 98.62 223 CYS A N 1
ATOM 1840 C CA . CYS A 1 223 ? -9.002 -2.125 3.908 1.00 98.62 223 CYS A CA 1
ATOM 1841 C C . CYS A 1 223 ? -8.026 -2.252 5.076 1.00 98.62 223 CYS A C 1
ATOM 1843 O O . CYS A 1 223 ? -6.844 -2.490 4.839 1.00 98.62 223 CYS A O 1
ATOM 1845 N N . PHE A 1 224 ? -8.512 -2.136 6.312 1.00 98.81 224 PHE A N 1
ATOM 1846 C CA . PHE A 1 224 ? -7.726 -2.265 7.532 1.00 98.81 224 PHE A CA 1
ATOM 1847 C C . PHE A 1 224 ? -7.006 -3.611 7.587 1.00 98.81 224 PHE A C 1
ATOM 1849 O O . PHE A 1 224 ? -5.798 -3.637 7.802 1.00 98.81 224 PHE A O 1
ATOM 1856 N N . TRP A 1 225 ? -7.691 -4.723 7.319 1.00 98.75 225 TRP A N 1
ATOM 1857 C CA . TRP A 1 225 ? -7.055 -6.038 7.380 1.00 98.75 225 TRP A CA 1
ATOM 1858 C C . TRP A 1 225 ? -6.045 -6.269 6.261 1.00 98.75 225 TRP A C 1
ATOM 1860 O O . TRP A 1 225 ? -4.981 -6.845 6.503 1.00 98.75 225 TRP A O 1
ATOM 1870 N N . VAL A 1 226 ? -6.322 -5.787 5.045 1.00 98.75 226 VAL A N 1
ATOM 1871 C CA . VAL A 1 226 ? -5.342 -5.835 3.947 1.00 98.75 226 VAL A CA 1
ATOM 1872 C C . VAL A 1 226 ? -4.125 -4.979 4.269 1.00 98.75 226 VAL A C 1
ATOM 1874 O O . VAL A 1 226 ? -2.996 -5.418 4.059 1.00 98.75 226 VAL A O 1
ATOM 1877 N N . PHE A 1 227 ? -4.344 -3.792 4.826 1.00 98.75 227 PHE A N 1
ATOM 1878 C CA . PHE A 1 227 ? -3.304 -2.866 5.249 1.00 98.75 227 PHE A CA 1
ATOM 1879 C C . PHE A 1 227 ? -2.439 -3.444 6.377 1.00 98.75 227 PHE A C 1
ATOM 1881 O O . PHE A 1 227 ? -1.213 -3.490 6.263 1.00 98.75 227 PHE A O 1
ATOM 1888 N N . ALA A 1 228 ? -3.068 -3.974 7.426 1.00 98.50 228 ALA A N 1
ATOM 1889 C CA . ALA A 1 228 ? -2.391 -4.582 8.562 1.00 98.50 228 ALA A CA 1
ATOM 1890 C C . ALA A 1 228 ? -1.600 -5.831 8.157 1.00 98.50 228 ALA A C 1
ATOM 1892 O O . ALA A 1 228 ? -0.467 -6.018 8.599 1.00 98.50 228 ALA A O 1
ATOM 1893 N N . THR A 1 229 ? -2.153 -6.654 7.264 1.00 98.25 229 THR A N 1
ATOM 1894 C CA . THR A 1 229 ? -1.464 -7.835 6.727 1.00 98.25 229 THR A CA 1
ATOM 1895 C C . THR A 1 229 ? -0.291 -7.440 5.833 1.00 98.25 229 THR A C 1
ATOM 1897 O O . THR A 1 229 ? 0.786 -8.029 5.939 1.00 98.25 229 THR A O 1
ATOM 1900 N N . LEU A 1 230 ? -0.467 -6.419 4.985 1.00 98.19 230 LEU A N 1
ATOM 1901 C CA . LEU A 1 230 ? 0.603 -5.883 4.148 1.00 98.19 230 LEU A CA 1
ATOM 1902 C C . LEU A 1 230 ? 1.800 -5.482 5.009 1.00 98.19 230 LEU A C 1
ATOM 1904 O O . LEU A 1 230 ? 2.902 -5.978 4.797 1.00 98.19 230 LEU A O 1
ATOM 1908 N N . ILE A 1 231 ? 1.567 -4.636 6.008 1.00 96.81 231 ILE A N 1
ATOM 1909 C CA . ILE A 1 231 ? 2.631 -4.075 6.840 1.00 96.81 231 ILE A CA 1
ATOM 1910 C C . ILE A 1 231 ? 3.204 -5.110 7.807 1.00 96.81 231 ILE A C 1
ATOM 1912 O O . ILE A 1 231 ? 4.416 -5.245 7.908 1.00 96.81 231 ILE A O 1
ATOM 1916 N N . GLY A 1 232 ? 2.347 -5.848 8.512 1.00 94.06 232 GLY A N 1
ATOM 1917 C CA . GLY A 1 232 ? 2.772 -6.734 9.593 1.00 94.06 232 GLY A CA 1
ATOM 1918 C C . GLY A 1 232 ? 3.305 -8.094 9.141 1.00 94.06 232 GLY A C 1
ATOM 1919 O O . GLY A 1 232 ? 3.981 -8.754 9.933 1.00 94.06 232 GLY A O 1
ATOM 1920 N N . LYS A 1 233 ? 2.982 -8.545 7.915 1.00 94.50 233 LYS A N 1
ATOM 1921 C CA . LYS A 1 233 ? 3.293 -9.913 7.449 1.00 94.50 233 LYS A CA 1
ATOM 1922 C C . LYS A 1 233 ? 3.930 -10.009 6.059 1.00 94.50 233 LYS A C 1
ATOM 1924 O O . LYS A 1 233 ? 4.634 -10.982 5.806 1.00 94.50 233 LYS A O 1
ATOM 1929 N N . ILE A 1 234 ? 3.662 -9.073 5.144 1.00 96.94 234 ILE A N 1
ATOM 1930 C CA . ILE A 1 234 ? 4.105 -9.179 3.737 1.00 96.94 234 ILE A CA 1
ATOM 1931 C C . ILE A 1 234 ? 5.362 -8.354 3.472 1.00 96.94 234 ILE A C 1
ATOM 1933 O O . ILE A 1 234 ? 6.264 -8.813 2.764 1.00 96.94 234 ILE A O 1
ATOM 1937 N N . LEU A 1 235 ? 5.398 -7.127 3.986 1.00 96.31 235 LEU A N 1
ATOM 1938 C CA . LEU A 1 235 ? 6.541 -6.234 3.874 1.00 96.31 235 LEU A CA 1
ATOM 1939 C C . LEU A 1 235 ? 7.698 -6.699 4.776 1.00 96.31 235 LEU A C 1
ATOM 1941 O O . LEU A 1 235 ? 7.481 -7.484 5.701 1.00 96.31 235 LEU A O 1
ATOM 1945 N N . PRO A 1 236 ? 8.941 -6.266 4.491 1.00 94.00 236 PRO A N 1
ATOM 1946 C CA . PRO A 1 236 ? 10.090 -6.548 5.343 1.00 94.00 236 PRO A CA 1
ATOM 1947 C C . PRO A 1 236 ? 9.803 -6.182 6.802 1.00 94.00 236 PRO A C 1
ATOM 1949 O O . PRO A 1 236 ? 9.214 -5.137 7.094 1.00 94.00 236 PRO A O 1
ATOM 1952 N N . LYS A 1 237 ? 10.212 -7.058 7.724 1.00 91.75 237 LYS A N 1
ATOM 1953 C CA . LYS A 1 237 ? 10.024 -6.828 9.158 1.00 91.75 237 LYS A CA 1
ATOM 1954 C C . LYS A 1 237 ? 10.714 -5.523 9.555 1.00 91.75 237 LYS A C 1
ATOM 1956 O O . LYS A 1 237 ? 11.791 -5.225 9.054 1.00 91.75 237 LYS A O 1
ATOM 1961 N N . GLU A 1 238 ? 10.083 -4.757 10.443 1.00 91.94 238 GLU A N 1
ATOM 1962 C CA . GLU A 1 238 ? 10.616 -3.486 10.956 1.00 91.94 238 GLU A CA 1
ATOM 1963 C C . GLU A 1 238 ? 10.853 -2.413 9.880 1.00 91.94 238 GLU A C 1
ATOM 1965 O O . GLU A 1 238 ? 11.475 -1.388 10.149 1.00 91.94 238 GLU A O 1
ATOM 1970 N N . MET A 1 239 ? 10.260 -2.569 8.687 1.00 93.19 239 MET A N 1
ATOM 1971 C CA . MET A 1 239 ? 10.276 -1.540 7.639 1.00 93.19 239 MET A CA 1
ATOM 1972 C C . MET A 1 239 ? 9.693 -0.203 8.112 1.00 93.19 239 MET A C 1
ATOM 1974 O O . MET A 1 239 ? 10.139 0.856 7.686 1.00 93.19 239 MET A O 1
ATOM 1978 N N . TYR A 1 240 ? 8.719 -0.257 9.021 1.00 95.00 240 TYR A N 1
ATOM 1979 C CA . TYR A 1 240 ? 8.136 0.913 9.685 1.00 95.00 240 TYR A CA 1
ATOM 1980 C C . TYR A 1 240 ? 8.310 0.842 11.205 1.00 95.00 240 TYR A C 1
ATOM 1982 O O . TYR A 1 240 ? 7.481 1.364 11.940 1.00 95.00 240 TYR A O 1
ATOM 1990 N N . GLY A 1 241 ? 9.330 0.124 11.687 1.00 91.88 241 GLY A N 1
ATOM 1991 C CA . GLY A 1 241 ? 9.580 0.008 13.121 1.00 91.88 241 GLY A CA 1
ATOM 1992 C C . GLY A 1 241 ? 9.861 1.374 13.744 1.00 91.88 241 GLY A C 1
ATOM 1993 O O . GLY A 1 241 ? 10.565 2.194 13.153 1.00 91.88 241 GLY A O 1
ATOM 1994 N N . GLU A 1 242 ? 9.324 1.614 14.940 1.00 86.94 242 GLU A N 1
ATOM 1995 C CA . GLU A 1 242 ? 9.481 2.902 15.634 1.00 86.94 242 GLU A CA 1
ATOM 1996 C C . GLU A 1 242 ? 10.933 3.232 16.008 1.00 86.94 242 GLU A C 1
ATOM 1998 O O . GLU A 1 242 ? 11.302 4.401 16.117 1.00 86.94 242 GLU A O 1
ATOM 2003 N N . ASN A 1 243 ? 11.777 2.206 16.124 1.00 82.38 243 ASN A N 1
ATOM 2004 C CA . ASN A 1 243 ? 13.210 2.327 16.372 1.00 82.38 243 ASN A CA 1
ATOM 2005 C C . ASN A 1 243 ? 13.952 2.674 15.072 1.00 82.38 243 ASN A C 1
ATOM 2007 O O . ASN A 1 243 ? 14.777 1.913 14.589 1.00 82.38 243 ASN A O 1
ATOM 2011 N N . GLY A 1 244 ? 13.612 3.804 14.449 1.00 82.00 244 GLY A N 1
ATOM 2012 C CA . GLY A 1 244 ? 14.375 4.341 13.318 1.00 82.00 244 GLY A CA 1
ATOM 2013 C C . GLY A 1 244 ? 14.215 3.607 11.981 1.00 82.00 244 GLY A C 1
ATOM 2014 O O . GLY A 1 244 ? 15.050 3.795 11.101 1.00 82.00 244 GLY A O 1
ATOM 2015 N N . MET A 1 245 ? 13.150 2.816 11.787 1.00 88.06 245 MET A N 1
ATOM 2016 C CA . MET A 1 245 ? 12.886 2.080 10.537 1.00 88.06 245 MET A CA 1
ATOM 2017 C C . MET A 1 245 ? 14.056 1.176 10.093 1.00 88.06 245 MET A C 1
ATOM 2019 O O . MET A 1 245 ? 14.356 1.092 8.899 1.00 88.06 245 MET A O 1
ATOM 2023 N N . GLU A 1 246 ? 14.712 0.490 11.038 1.00 87.12 246 GLU A N 1
ATOM 2024 C CA . GLU A 1 246 ? 15.867 -0.391 10.782 1.00 87.12 246 GLU A CA 1
ATOM 2025 C C . GLU A 1 246 ? 15.637 -1.356 9.608 1.00 87.12 246 GLU A C 1
ATOM 2027 O O . GLU A 1 246 ? 16.504 -1.506 8.749 1.00 87.12 246 GLU A O 1
ATOM 2032 N N . GLY A 1 247 ? 14.439 -1.937 9.484 1.00 87.81 247 GLY A N 1
ATOM 2033 C CA . GLY A 1 247 ? 14.109 -2.824 8.367 1.00 87.81 247 GLY A CA 1
ATOM 2034 C C . GLY A 1 247 ? 14.164 -2.142 6.996 1.00 87.81 247 GLY A C 1
ATOM 2035 O O . GLY A 1 247 ? 14.606 -2.747 6.021 1.00 87.81 247 GLY A O 1
ATOM 2036 N N . ALA A 1 248 ? 13.769 -0.869 6.896 1.00 89.88 248 ALA A N 1
ATOM 2037 C CA . ALA A 1 248 ? 13.860 -0.119 5.644 1.00 89.88 248 ALA A CA 1
ATOM 2038 C C . ALA A 1 248 ? 15.314 0.240 5.304 1.00 89.88 248 ALA A C 1
ATOM 2040 O O . ALA A 1 248 ? 15.684 0.244 4.128 1.00 89.88 248 ALA A O 1
ATOM 2041 N N . ILE A 1 249 ? 16.140 0.503 6.321 1.00 90.06 249 ILE A N 1
ATOM 2042 C CA . ILE A 1 249 ? 17.579 0.743 6.160 1.00 90.06 249 ILE A CA 1
ATOM 2043 C C . ILE A 1 249 ? 18.272 -0.538 5.673 1.00 90.06 249 ILE A C 1
ATOM 2045 O O . ILE A 1 249 ? 18.998 -0.493 4.683 1.00 90.06 249 ILE A O 1
ATOM 2049 N N . ILE A 1 250 ? 17.972 -1.693 6.274 1.00 90.25 250 ILE A N 1
ATOM 2050 C CA . ILE A 1 250 ? 18.506 -2.997 5.848 1.00 90.25 250 ILE A CA 1
ATOM 2051 C C . ILE A 1 250 ? 18.144 -3.293 4.385 1.00 90.25 250 ILE A C 1
ATOM 2053 O O . ILE A 1 250 ? 18.996 -3.710 3.600 1.00 90.25 250 ILE A O 1
ATOM 2057 N N . GLU A 1 251 ? 16.896 -3.051 3.977 1.00 92.00 251 GLU A N 1
ATOM 2058 C CA . GLU A 1 251 ? 16.472 -3.240 2.582 1.00 92.00 251 GLU A CA 1
ATOM 2059 C C . GLU A 1 251 ? 17.190 -2.284 1.619 1.00 92.00 251 GLU A C 1
ATOM 2061 O O . GLU A 1 251 ? 17.559 -2.669 0.505 1.00 92.00 251 GLU A O 1
ATOM 2066 N N . GLN A 1 252 ? 17.437 -1.046 2.054 1.00 90.56 252 GLN A N 1
ATOM 2067 C CA . GLN A 1 252 ? 18.218 -0.067 1.306 1.00 90.56 252 GLN A CA 1
ATOM 2068 C C . GLN A 1 252 ? 19.675 -0.520 1.123 1.00 90.56 252 GLN A C 1
ATOM 2070 O O . GLN A 1 252 ? 20.222 -0.409 0.024 1.00 90.56 252 GLN A O 1
ATOM 2075 N N . GLU A 1 253 ? 20.304 -1.064 2.162 1.00 90.50 253 GLU A N 1
ATOM 2076 C CA . GLU A 1 253 ? 21.653 -1.632 2.087 1.00 90.50 253 GLU A CA 1
ATOM 2077 C C . GLU A 1 253 ? 21.703 -2.875 1.198 1.00 90.50 253 GLU A C 1
ATOM 2079 O O . GLU A 1 253 ? 22.593 -3.006 0.353 1.00 90.50 253 GLU A O 1
ATOM 2084 N N . LEU A 1 254 ? 20.715 -3.766 1.315 1.00 91.81 254 LEU A N 1
ATOM 2085 C CA . LEU A 1 254 ? 20.589 -4.942 0.460 1.00 91.81 254 LEU A CA 1
ATOM 2086 C C . LEU A 1 254 ? 20.487 -4.546 -1.019 1.00 91.81 254 LEU A C 1
ATOM 2088 O O . LEU A 1 254 ? 21.164 -5.139 -1.863 1.00 91.81 254 LEU A O 1
ATOM 2092 N N . LEU A 1 255 ? 19.699 -3.518 -1.344 1.00 92.06 255 LEU A N 1
ATOM 2093 C CA . LEU A 1 255 ? 19.627 -2.957 -2.692 1.00 92.06 255 LEU A CA 1
ATOM 2094 C C . LEU A 1 255 ? 21.009 -2.504 -3.187 1.00 92.06 255 LEU A C 1
ATOM 2096 O O . LEU A 1 255 ? 21.405 -2.864 -4.300 1.00 92.06 255 LEU A O 1
ATOM 2100 N N . TRP A 1 256 ? 21.757 -1.749 -2.377 1.00 90.81 256 TRP A N 1
ATOM 2101 C CA . TRP A 1 256 ? 23.092 -1.276 -2.757 1.00 90.81 256 TRP A CA 1
ATOM 2102 C C . TRP A 1 256 ? 24.082 -2.414 -2.962 1.00 90.81 256 TRP A C 1
ATOM 2104 O O . TRP A 1 256 ? 24.797 -2.428 -3.968 1.00 90.81 256 TRP A O 1
ATOM 2114 N N . ASN A 1 257 ? 24.056 -3.411 -2.082 1.00 90.88 257 ASN A N 1
ATOM 2115 C CA . ASN A 1 257 ? 24.869 -4.612 -2.210 1.00 90.88 257 ASN A CA 1
ATOM 2116 C C . ASN A 1 257 ? 24.565 -5.354 -3.518 1.00 90.88 257 ASN A C 1
ATOM 2118 O O . ASN A 1 257 ? 25.488 -5.746 -4.231 1.00 90.88 257 ASN A O 1
ATOM 2122 N N . LEU A 1 258 ? 23.289 -5.482 -3.899 1.00 90.56 258 LEU A N 1
ATOM 2123 C CA . LEU A 1 258 ? 22.883 -6.101 -5.168 1.00 90.56 258 LEU A CA 1
ATOM 2124 C C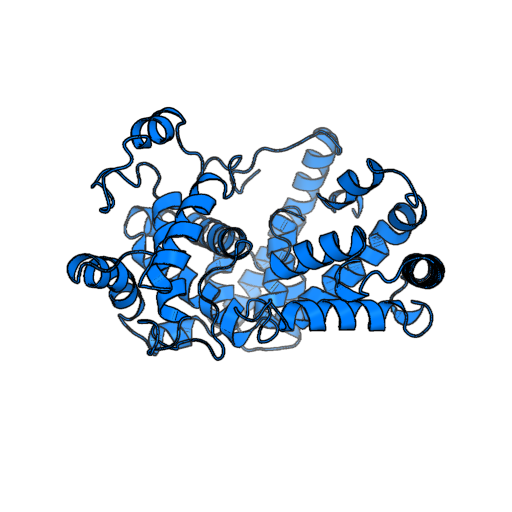 . LEU A 1 258 ? 23.330 -5.304 -6.403 1.00 90.56 258 LEU A C 1
ATOM 2126 O O . LEU A 1 258 ? 23.651 -5.905 -7.430 1.00 90.56 258 LEU A O 1
ATOM 2130 N N . ILE A 1 259 ? 23.347 -3.973 -6.322 1.00 89.00 259 ILE A N 1
ATOM 2131 C CA . ILE A 1 259 ? 23.796 -3.092 -7.409 1.00 89.00 259 ILE A CA 1
ATOM 2132 C C . ILE A 1 259 ? 25.317 -3.169 -7.574 1.00 89.00 259 ILE A C 1
ATOM 2134 O O . ILE A 1 259 ? 25.813 -3.257 -8.696 1.00 89.00 259 ILE A O 1
ATOM 2138 N N . ILE A 1 260 ? 26.066 -3.143 -6.471 1.00 88.19 260 ILE A N 1
ATOM 2139 C CA . ILE A 1 260 ? 27.534 -3.158 -6.478 1.00 88.19 260 ILE A CA 1
ATOM 2140 C C . ILE A 1 260 ? 28.079 -4.545 -6.836 1.00 88.19 260 ILE A C 1
ATOM 2142 O O . ILE A 1 260 ? 29.105 -4.641 -7.528 1.00 88.19 260 ILE A O 1
ATOM 2146 N N . ALA A 1 261 ? 27.393 -5.609 -6.405 1.00 88.81 261 ALA A N 1
ATOM 2147 C CA . ALA A 1 261 ? 27.750 -6.987 -6.711 1.00 88.81 261 ALA A CA 1
ATOM 2148 C C . ALA A 1 261 ? 27.934 -7.187 -8.220 1.00 88.81 261 ALA A C 1
ATOM 2150 O O . ALA A 1 261 ? 27.157 -6.703 -9.048 1.00 88.81 261 ALA A O 1
ATOM 2151 N N . GLU A 1 262 ? 29.011 -7.883 -8.589 1.00 86.94 262 GLU A N 1
ATOM 2152 C CA . GLU A 1 262 ? 29.373 -8.142 -9.988 1.00 86.94 262 GLU A CA 1
ATOM 2153 C C . GLU A 1 262 ? 29.417 -6.866 -10.869 1.00 86.94 262 GLU A C 1
ATOM 2155 O O . GLU A 1 262 ? 29.224 -6.934 -12.085 1.00 86.94 262 GLU A O 1
ATOM 2160 N N . ASN A 1 263 ? 29.668 -5.686 -10.278 1.00 86.94 263 ASN A N 1
ATOM 2161 C CA . ASN A 1 263 ? 29.625 -4.375 -10.944 1.00 86.94 263 ASN A CA 1
ATOM 2162 C C . ASN A 1 263 ? 28.291 -4.100 -11.666 1.00 86.94 263 ASN A C 1
ATOM 2164 O O . ASN A 1 263 ? 28.285 -3.604 -12.797 1.00 86.94 263 ASN A O 1
ATOM 2168 N N . GLY A 1 264 ? 27.167 -4.500 -11.068 1.00 87.31 264 GLY A N 1
ATOM 2169 C CA . GLY A 1 264 ? 25.828 -4.283 -11.618 1.00 87.31 264 GLY A CA 1
ATOM 2170 C C . GLY A 1 264 ? 25.523 -5.095 -12.879 1.00 87.31 264 GLY A C 1
ATOM 2171 O O . GLY A 1 264 ? 24.477 -4.894 -13.500 1.00 87.31 264 GLY A O 1
ATOM 2172 N N . ARG A 1 265 ? 26.403 -6.023 -13.292 1.00 89.81 265 ARG A N 1
ATOM 2173 C CA . ARG A 1 265 ? 26.232 -6.818 -14.524 1.00 89.81 265 ARG A CA 1
ATOM 2174 C C . ARG A 1 265 ? 24.991 -7.701 -14.466 1.00 89.81 265 ARG A C 1
ATOM 2176 O O . ARG A 1 265 ? 24.243 -7.732 -15.439 1.00 89.81 265 ARG A O 1
ATOM 2183 N N . LYS A 1 266 ? 24.757 -8.353 -13.324 1.00 89.50 266 LYS A N 1
ATOM 2184 C CA . LYS A 1 266 ? 23.643 -9.286 -13.104 1.00 89.50 266 LYS A CA 1
ATOM 2185 C C . LYS A 1 266 ? 22.271 -8.668 -13.383 1.00 89.50 266 LYS A C 1
ATOM 2187 O O . LYS A 1 266 ? 21.409 -9.326 -13.957 1.00 89.50 266 LYS A O 1
ATOM 2192 N N . PHE A 1 267 ? 22.082 -7.405 -13.003 1.00 89.81 267 PHE A N 1
ATOM 2193 C CA . PHE A 1 267 ? 20.801 -6.705 -13.137 1.00 89.81 267 PHE A CA 1
ATOM 2194 C C . PHE A 1 267 ? 20.793 -5.646 -14.245 1.00 89.81 267 PHE A C 1
ATOM 2196 O O . PHE A 1 267 ? 19.762 -5.024 -14.472 1.00 89.81 267 PHE A O 1
ATOM 2203 N N . GLY A 1 268 ? 21.904 -5.468 -14.969 1.00 89.94 268 GLY A N 1
ATOM 2204 C CA . GLY A 1 268 ? 22.016 -4.462 -16.027 1.00 89.94 268 GLY A CA 1
ATOM 2205 C C . GLY A 1 268 ? 22.010 -3.027 -15.498 1.00 89.94 268 GLY A C 1
ATOM 2206 O O . GLY A 1 268 ? 21.398 -2.174 -16.118 1.00 89.94 268 GLY A O 1
ATOM 2207 N N . VAL A 1 269 ? 22.657 -2.790 -14.354 1.00 89.75 269 VAL A N 1
ATOM 2208 C CA . VAL A 1 269 ? 22.749 -1.491 -13.653 1.00 89.75 269 VAL A CA 1
ATOM 2209 C C . VAL A 1 269 ? 24.215 -1.062 -13.472 1.00 89.75 269 VAL A C 1
ATOM 2211 O O . VAL A 1 269 ? 24.618 -0.546 -12.432 1.00 89.75 269 VAL A O 1
ATOM 2214 N N . LYS A 1 270 ? 25.054 -1.322 -14.482 1.00 91.94 270 LYS A N 1
ATOM 2215 C CA . LYS A 1 270 ? 26.505 -1.065 -14.462 1.00 91.94 270 LYS A CA 1
ATOM 2216 C C . LYS A 1 270 ? 26.866 0.405 -14.209 1.00 91.94 270 LYS A C 1
ATOM 2218 O O . LYS A 1 270 ? 27.817 0.669 -13.479 1.00 91.94 270 LYS A O 1
ATOM 2223 N N . LYS A 1 271 ? 26.156 1.362 -14.813 1.00 88.62 271 LYS A N 1
ATOM 2224 C CA . LYS A 1 271 ? 26.387 2.802 -14.625 1.00 88.62 271 LYS A CA 1
ATOM 2225 C C . LYS A 1 271 ? 25.943 3.256 -13.242 1.00 88.62 271 LYS A C 1
ATOM 2227 O O . LYS A 1 271 ? 26.677 4.014 -12.627 1.00 88.62 271 LYS A O 1
ATOM 2232 N N . VAL A 1 272 ? 24.825 2.740 -12.722 1.00 86.94 272 VAL A N 1
ATOM 2233 C CA . VAL A 1 272 ? 24.403 3.014 -11.333 1.00 86.94 272 VAL A CA 1
ATOM 2234 C C . VAL A 1 272 ? 25.419 2.439 -10.339 1.00 86.94 272 VAL A C 1
ATOM 2236 O O . VAL A 1 272 ? 25.794 3.103 -9.378 1.00 86.94 272 VAL A O 1
ATOM 2239 N N . ALA A 1 273 ? 25.935 1.234 -10.601 1.00 88.94 273 ALA A N 1
ATOM 2240 C CA . ALA A 1 273 ? 26.977 0.616 -9.783 1.00 88.94 273 ALA A CA 1
ATOM 2241 C C . ALA A 1 273 ? 28.286 1.413 -9.807 1.00 88.94 273 ALA A C 1
ATOM 2243 O O . ALA A 1 273 ? 28.914 1.600 -8.766 1.00 88.94 273 ALA A O 1
ATOM 2244 N N . LYS A 1 274 ? 28.693 1.901 -10.985 1.00 88.19 274 LYS A N 1
ATOM 2245 C CA . LYS A 1 274 ? 29.848 2.794 -11.120 1.00 88.19 274 LYS A CA 1
ATOM 2246 C C . LYS A 1 274 ? 29.623 4.096 -10.343 1.00 88.19 274 LYS A C 1
ATOM 2248 O O . LYS A 1 274 ? 30.457 4.443 -9.516 1.00 88.19 274 LYS A O 1
ATOM 2253 N N . TRP A 1 275 ? 28.478 4.742 -10.551 1.00 84.69 275 TRP A N 1
ATOM 2254 C CA . TRP A 1 275 ? 28.082 5.973 -9.869 1.00 84.69 275 TRP A CA 1
ATOM 2255 C C . TRP A 1 275 ? 28.158 5.843 -8.342 1.00 84.69 275 TRP A C 1
ATOM 2257 O O . TRP A 1 275 ? 28.787 6.667 -7.681 1.00 84.69 275 TRP A O 1
ATOM 2267 N N . LYS A 1 276 ? 27.607 4.760 -7.771 1.00 82.62 276 LYS A N 1
ATOM 2268 C CA . LYS A 1 276 ? 27.637 4.528 -6.318 1.00 82.62 276 LYS A CA 1
ATOM 2269 C C . LYS A 1 276 ? 29.068 4.415 -5.784 1.00 82.62 276 LYS A C 1
ATOM 2271 O O . LYS A 1 276 ? 29.377 5.026 -4.765 1.00 82.62 276 LYS A O 1
ATOM 2276 N N . LYS A 1 277 ? 29.940 3.683 -6.489 1.00 84.06 277 LYS A N 1
ATOM 2277 C CA . LYS A 1 277 ? 31.361 3.536 -6.123 1.00 84.06 277 LYS A CA 1
ATOM 2278 C C . LYS A 1 277 ? 32.122 4.854 -6.202 1.00 84.06 277 LYS A C 1
ATOM 2280 O O . LYS A 1 277 ? 32.993 5.108 -5.375 1.00 84.06 277 LYS A O 1
ATOM 2285 N N . ASP A 1 278 ? 31.825 5.671 -7.206 1.00 81.88 278 ASP A N 1
ATOM 2286 C CA . ASP A 1 278 ? 32.469 6.972 -7.379 1.00 81.88 278 ASP A CA 1
ATOM 2287 C C . ASP A 1 278 ? 32.031 7.946 -6.264 1.00 81.88 278 ASP A C 1
ATOM 2289 O O . ASP A 1 278 ? 32.871 8.657 -5.712 1.00 81.88 278 ASP A O 1
ATOM 2293 N N . MET A 1 279 ? 30.760 7.899 -5.842 1.00 75.81 279 MET A N 1
ATOM 2294 C CA . MET A 1 279 ? 30.252 8.657 -4.688 1.00 75.81 279 MET A CA 1
ATOM 2295 C C . MET A 1 279 ? 30.861 8.210 -3.350 1.00 75.81 279 MET A C 1
ATOM 2297 O O . MET A 1 279 ? 31.264 9.054 -2.555 1.00 75.81 279 MET A O 1
ATOM 2301 N N . GLU A 1 280 ? 30.989 6.903 -3.100 1.00 75.62 280 GLU A N 1
ATOM 2302 C CA . GLU A 1 280 ? 31.642 6.383 -1.883 1.00 75.62 280 GLU A CA 1
ATOM 2303 C C . GLU A 1 280 ? 33.095 6.855 -1.767 1.00 75.62 280 GLU A C 1
ATOM 2305 O O . GLU A 1 280 ? 33.538 7.267 -0.697 1.00 75.62 280 GLU A O 1
ATOM 2310 N N . LYS A 1 281 ? 33.830 6.878 -2.886 1.00 76.19 281 LYS A N 1
ATOM 2311 C CA . LYS A 1 281 ? 35.192 7.424 -2.915 1.00 76.19 281 LYS A CA 1
ATOM 2312 C C . LYS A 1 281 ? 35.222 8.915 -2.585 1.00 76.19 281 LYS A C 1
ATOM 2314 O O . LYS A 1 281 ? 36.080 9.325 -1.810 1.00 76.19 281 LYS A O 1
ATOM 2319 N N . LYS A 1 282 ? 34.311 9.717 -3.153 1.00 72.06 282 LYS A N 1
ATOM 2320 C CA . LYS A 1 282 ? 34.214 11.159 -2.859 1.00 72.06 282 LYS A CA 1
ATOM 2321 C C . LYS A 1 282 ? 33.949 11.407 -1.369 1.00 72.06 282 LYS A C 1
ATOM 2323 O O . LYS A 1 282 ? 34.655 12.209 -0.764 1.00 72.06 282 LYS A O 1
ATOM 2328 N N . ASN A 1 283 ? 33.008 10.672 -0.773 1.00 68.12 283 ASN A N 1
ATOM 2329 C CA . ASN A 1 283 ? 32.679 10.802 0.649 1.00 68.12 283 ASN A CA 1
ATOM 2330 C C . ASN A 1 283 ? 33.850 10.402 1.557 1.00 68.12 283 ASN A C 1
ATOM 2332 O O . ASN A 1 283 ? 34.155 11.123 2.499 1.00 68.12 283 ASN A O 1
ATOM 2336 N N . ASN A 1 284 ? 34.562 9.314 1.247 1.00 66.50 284 ASN A N 1
ATOM 2337 C CA . ASN A 1 284 ? 35.726 8.893 2.035 1.00 66.50 284 ASN A CA 1
ATOM 2338 C C . ASN A 1 284 ? 36.880 9.908 1.985 1.00 66.50 284 ASN A C 1
ATOM 2340 O O . ASN A 1 284 ? 37.607 10.057 2.962 1.00 66.50 284 ASN A O 1
ATOM 2344 N N . ILE A 1 285 ? 37.044 10.622 0.866 1.00 62.88 285 ILE A N 1
ATOM 2345 C CA . ILE A 1 285 ? 38.027 11.710 0.748 1.00 62.88 285 ILE A CA 1
ATOM 2346 C C . ILE A 1 285 ? 37.607 12.916 1.601 1.00 62.88 285 ILE A C 1
ATOM 2348 O O . ILE A 1 285 ? 38.448 13.490 2.287 1.00 62.88 285 ILE A O 1
ATOM 2352 N N . MET A 1 286 ? 36.320 13.283 1.594 1.00 58.47 286 MET A N 1
ATOM 2353 C CA . MET A 1 286 ? 35.790 14.390 2.405 1.00 58.47 286 MET A CA 1
ATOM 2354 C C . MET A 1 286 ? 35.819 14.093 3.912 1.00 58.47 286 MET A C 1
ATOM 2356 O O . MET A 1 286 ? 36.228 14.949 4.689 1.00 58.47 286 MET A O 1
ATOM 2360 N N . ASN A 1 287 ? 35.485 12.870 4.330 1.00 55.88 287 ASN A N 1
ATOM 2361 C CA . ASN A 1 287 ? 35.535 12.456 5.739 1.00 55.88 287 ASN A CA 1
ATOM 2362 C C . ASN A 1 287 ? 36.973 12.347 6.286 1.00 55.88 287 ASN A C 1
ATOM 2364 O O . ASN A 1 287 ? 37.185 12.352 7.495 1.00 55.88 287 ASN A O 1
ATOM 2368 N N . GLY A 1 288 ? 37.976 12.257 5.404 1.00 55.00 288 GLY A N 1
ATOM 2369 C CA . GLY A 1 288 ? 39.388 12.390 5.773 1.00 55.00 288 GLY A CA 1
ATOM 2370 C C . GLY A 1 288 ? 39.823 13.833 6.061 1.00 55.00 288 GLY A C 1
ATOM 2371 O O . GLY A 1 288 ? 40.940 14.036 6.532 1.00 55.00 288 GLY A O 1
ATOM 2372 N N . LEU A 1 289 ? 38.967 14.820 5.770 1.00 53.59 289 LEU A N 1
ATOM 2373 C CA . LEU A 1 289 ? 39.224 16.249 5.967 1.00 53.59 289 LEU A CA 1
ATOM 2374 C C . LEU A 1 289 ? 38.385 16.845 7.104 1.00 53.59 289 LEU A C 1
ATOM 2376 O O . LEU A 1 289 ? 38.899 17.701 7.811 1.00 53.59 289 LEU A O 1
ATOM 2380 N N . ASP A 1 290 ? 37.171 16.343 7.343 1.00 53.78 290 ASP A N 1
ATOM 2381 C CA . ASP A 1 290 ? 36.323 16.740 8.469 1.00 53.78 290 ASP A CA 1
ATOM 2382 C C . ASP A 1 290 ? 35.611 15.511 9.052 1.00 53.78 290 ASP A C 1
ATOM 2384 O O . ASP A 1 290 ? 35.058 14.699 8.312 1.00 53.78 290 ASP A O 1
ATOM 2388 N N . GLY A 1 291 ? 35.626 15.366 10.382 1.00 51.03 291 GLY A N 1
ATOM 2389 C CA . GLY A 1 291 ? 35.084 14.221 11.133 1.00 51.03 291 GLY A CA 1
ATOM 2390 C C . GLY A 1 291 ? 33.554 14.101 11.124 1.00 51.03 291 GLY A C 1
ATOM 2391 O O . GLY A 1 291 ? 32.935 14.033 12.185 1.00 51.03 291 GLY A O 1
ATOM 2392 N N . VAL A 1 292 ? 32.939 14.097 9.942 1.00 48.12 292 VAL A N 1
ATOM 2393 C CA . VAL A 1 292 ? 31.494 13.968 9.739 1.00 48.12 292 VAL A CA 1
ATOM 2394 C C . VAL A 1 292 ? 31.085 12.484 9.820 1.00 48.12 292 VAL A C 1
ATOM 2396 O O . VAL A 1 292 ? 31.675 11.653 9.125 1.00 48.12 292 VAL A O 1
ATOM 2399 N N . PRO A 1 293 ? 30.085 12.116 10.646 1.00 44.78 293 PRO A N 1
ATOM 2400 C CA . PRO A 1 293 ? 29.618 10.736 10.776 1.00 44.78 293 PRO A CA 1
ATOM 2401 C C . PRO A 1 293 ? 29.054 10.155 9.468 1.00 44.78 293 PRO A C 1
ATOM 2403 O O . PRO A 1 293 ? 28.277 10.792 8.758 1.00 44.78 293 PRO A O 1
ATOM 2406 N N . GLU A 1 294 ? 29.385 8.892 9.187 1.00 46.38 294 GLU A N 1
ATOM 2407 C CA . GLU A 1 294 ? 28.974 8.129 7.992 1.00 46.38 294 GLU A CA 1
ATOM 2408 C C . GLU A 1 294 ? 27.445 8.001 7.816 1.00 46.38 294 GLU A C 1
ATOM 2410 O O . GLU A 1 294 ? 26.957 7.818 6.700 1.00 46.38 294 GLU A O 1
ATOM 2415 N N . SER A 1 295 ? 26.680 8.129 8.904 1.00 41.06 295 SER A N 1
ATOM 2416 C CA . SER A 1 295 ? 25.240 7.856 8.964 1.00 41.06 295 SER A CA 1
ATOM 2417 C C . SER A 1 295 ? 24.337 8.955 8.389 1.00 41.06 295 SER A C 1
ATOM 2419 O O . SER A 1 295 ? 23.146 8.712 8.212 1.00 41.06 295 SER A O 1
ATOM 2421 N N . GLU A 1 296 ? 24.855 10.152 8.093 1.00 41.59 296 GLU A N 1
ATOM 2422 C CA . GLU A 1 296 ? 24.031 11.282 7.618 1.00 41.59 296 GLU A CA 1
ATOM 2423 C C . GLU A 1 296 ? 24.030 11.472 6.091 1.00 41.59 296 GLU A C 1
ATOM 2425 O O . GLU A 1 296 ? 23.197 12.201 5.555 1.00 41.59 296 GLU A O 1
ATOM 2430 N N . ASN A 1 297 ? 24.885 10.767 5.345 1.00 50.84 297 ASN A N 1
ATOM 2431 C CA . ASN A 1 297 ? 25.044 10.988 3.903 1.00 50.84 297 ASN A CA 1
ATOM 2432 C C . ASN A 1 297 ? 24.228 10.011 3.044 1.00 50.84 297 ASN A C 1
ATOM 2434 O O . ASN A 1 297 ? 24.749 9.360 2.128 1.00 50.84 297 ASN A O 1
ATOM 2438 N N . LEU A 1 298 ? 22.914 9.927 3.287 1.00 58.12 298 LEU A N 1
ATOM 2439 C CA . LEU A 1 298 ? 22.027 9.272 2.330 1.00 58.12 298 LEU A CA 1
ATOM 2440 C C . LEU A 1 298 ? 22.002 10.119 1.050 1.00 58.12 298 LEU A C 1
ATOM 2442 O O . LEU A 1 298 ? 21.396 11.186 0.992 1.00 58.12 298 LEU A O 1
ATOM 2446 N N . THR A 1 299 ? 22.700 9.648 0.013 1.00 73.44 299 THR A N 1
ATOM 2447 C CA . THR A 1 299 ? 22.724 10.315 -1.299 1.00 73.44 299 THR A CA 1
ATOM 2448 C C . THR A 1 299 ? 21.301 10.624 -1.785 1.00 73.44 299 THR A C 1
ATOM 2450 O O . THR A 1 299 ? 20.358 9.913 -1.433 1.00 73.44 299 THR A O 1
ATOM 2453 N N . LYS A 1 300 ? 21.124 11.624 -2.660 1.00 73.81 300 LYS A N 1
ATOM 2454 C CA . LYS A 1 300 ? 19.806 11.946 -3.252 1.00 73.81 300 LYS A CA 1
ATOM 2455 C C . LYS A 1 300 ? 19.094 10.706 -3.815 1.00 73.81 300 LYS A C 1
ATOM 2457 O O . LYS A 1 300 ? 17.902 10.520 -3.582 1.00 73.81 300 LYS A O 1
ATOM 2462 N N . LEU A 1 301 ? 19.836 9.816 -4.484 1.00 78.69 301 LEU A N 1
ATOM 2463 C CA . LEU A 1 301 ? 19.309 8.541 -4.983 1.00 78.69 301 LEU A CA 1
ATOM 2464 C C . LEU A 1 301 ? 18.892 7.585 -3.852 1.00 78.69 301 LEU A C 1
ATOM 2466 O O . LEU A 1 301 ? 17.905 6.866 -3.989 1.00 78.69 301 LEU A O 1
ATOM 2470 N N . GLY A 1 302 ? 19.618 7.581 -2.734 1.00 82.69 302 GLY A N 1
ATOM 2471 C CA . GLY A 1 302 ? 19.240 6.870 -1.512 1.00 82.69 302 GLY A CA 1
ATOM 2472 C C . GLY A 1 302 ? 17.931 7.376 -0.922 1.00 82.69 302 GLY A C 1
ATOM 2473 O O . GLY A 1 302 ? 17.035 6.571 -0.708 1.00 82.69 302 GLY A O 1
ATOM 2474 N N . ILE A 1 303 ? 17.761 8.691 -0.762 1.00 82.69 303 ILE A N 1
ATOM 2475 C CA . ILE A 1 303 ? 16.504 9.286 -0.265 1.00 82.69 303 ILE A CA 1
ATOM 2476 C C . ILE A 1 303 ? 15.330 8.909 -1.180 1.00 82.69 303 ILE A C 1
ATOM 2478 O O . ILE A 1 303 ? 14.247 8.537 -0.725 1.00 82.69 303 ILE A O 1
ATOM 2482 N N . LEU A 1 304 ? 15.556 8.973 -2.489 1.00 84.44 304 LEU A N 1
ATOM 2483 C CA . LEU A 1 304 ? 14.564 8.655 -3.505 1.00 84.44 304 LEU A CA 1
ATOM 2484 C C . LEU A 1 304 ? 14.145 7.180 -3.476 1.00 84.44 304 LEU A C 1
ATOM 2486 O O . LEU A 1 304 ? 12.955 6.878 -3.406 1.00 84.44 304 LEU A O 1
ATOM 2490 N N . THR A 1 305 ? 15.109 6.260 -3.503 1.00 88.62 305 THR A N 1
ATOM 2491 C CA . THR A 1 305 ? 14.833 4.815 -3.451 1.00 88.62 305 THR A CA 1
ATOM 2492 C C . THR A 1 305 ? 14.227 4.407 -2.109 1.00 88.62 305 THR A C 1
ATOM 2494 O O . THR A 1 305 ? 13.289 3.611 -2.095 1.00 88.62 305 THR A O 1
ATOM 2497 N N . PHE A 1 306 ? 14.637 5.038 -1.006 1.00 90.25 306 PHE A N 1
ATOM 2498 C CA . PHE A 1 306 ? 14.006 4.868 0.299 1.00 90.25 306 PHE A CA 1
ATOM 2499 C C . PHE A 1 306 ? 12.527 5.276 0.260 1.00 90.25 306 PHE A C 1
ATOM 2501 O O . PHE A 1 306 ? 11.657 4.508 0.677 1.00 90.25 306 PHE A O 1
ATOM 2508 N N . LYS A 1 307 ? 12.205 6.440 -0.327 1.00 89.69 307 LYS A N 1
ATOM 2509 C CA . LYS A 1 307 ? 10.816 6.884 -0.531 1.00 89.69 307 LYS A CA 1
ATOM 2510 C C . LYS A 1 307 ? 10.026 5.905 -1.399 1.00 89.69 307 LYS A C 1
ATOM 2512 O O . LYS A 1 307 ? 8.878 5.606 -1.078 1.00 89.69 307 LYS A O 1
ATOM 2517 N N . TRP A 1 308 ? 10.608 5.389 -2.483 1.00 92.62 308 TRP A N 1
ATOM 2518 C CA . TRP A 1 308 ? 9.938 4.416 -3.353 1.00 92.62 308 TRP A CA 1
ATOM 2519 C C . TRP A 1 308 ? 9.513 3.167 -2.592 1.00 92.62 308 TRP A C 1
ATOM 2521 O O . TRP A 1 308 ? 8.370 2.731 -2.712 1.00 92.62 308 TRP A O 1
ATOM 2531 N N . MET A 1 309 ? 10.425 2.615 -1.794 1.00 94.25 309 MET A N 1
ATOM 2532 C CA . MET A 1 309 ? 10.174 1.392 -1.044 1.00 94.25 309 MET A CA 1
ATOM 2533 C C . MET A 1 309 ? 9.180 1.645 0.091 1.00 94.25 309 MET A C 1
ATOM 2535 O O . MET A 1 309 ? 8.162 0.962 0.163 1.00 94.25 309 MET A O 1
ATOM 2539 N N . THR A 1 310 ? 9.400 2.678 0.911 1.00 94.06 310 THR A N 1
ATOM 2540 C CA . THR A 1 310 ? 8.543 3.006 2.070 1.00 94.06 310 THR A CA 1
ATOM 2541 C C . THR A 1 310 ? 7.128 3.436 1.702 1.00 94.06 310 THR A C 1
ATOM 2543 O O . THR A 1 310 ? 6.209 3.210 2.477 1.00 94.06 310 THR A O 1
ATOM 2546 N N . THR A 1 311 ? 6.896 3.989 0.514 1.00 94.94 311 THR A N 1
ATOM 2547 C CA . THR A 1 311 ? 5.535 4.309 0.039 1.00 94.94 311 THR A CA 1
ATOM 2548 C C . THR A 1 311 ? 4.911 3.190 -0.793 1.00 94.94 311 THR A C 1
ATOM 2550 O O . THR A 1 311 ? 3.831 3.379 -1.349 1.00 94.94 311 THR A O 1
ATOM 2553 N N . CYS A 1 312 ? 5.582 2.040 -0.946 1.00 96.56 312 CYS A N 1
ATOM 2554 C CA . CYS A 1 312 ? 5.193 0.998 -1.902 1.00 96.56 312 CYS A CA 1
ATOM 2555 C C . CYS A 1 312 ? 4.888 1.581 -3.298 1.00 96.56 312 CYS A C 1
ATOM 2557 O O . CYS A 1 312 ? 3.934 1.171 -3.966 1.00 96.56 312 CYS A O 1
ATOM 2559 N N . PHE A 1 313 ? 5.712 2.548 -3.720 1.00 95.31 313 PHE A N 1
ATOM 2560 C CA . PHE A 1 313 ? 5.660 3.293 -4.981 1.00 95.31 313 PHE A CA 1
ATOM 2561 C C . PHE A 1 313 ? 4.466 4.245 -5.175 1.00 95.31 313 PHE A C 1
ATOM 2563 O O . PHE A 1 313 ? 4.312 4.822 -6.260 1.00 95.31 313 PHE A O 1
ATOM 2570 N N . VAL A 1 314 ? 3.631 4.451 -4.154 1.00 93.50 314 VAL A N 1
ATOM 2571 C CA . VAL A 1 314 ? 2.511 5.399 -4.216 1.00 93.50 314 VAL A CA 1
ATOM 2572 C C . VAL A 1 314 ? 3.035 6.832 -4.339 1.00 93.50 314 VAL A C 1
ATOM 2574 O O . VAL A 1 314 ? 3.951 7.241 -3.631 1.00 93.50 314 VAL A O 1
ATOM 2577 N N . GLY A 1 315 ? 2.470 7.601 -5.273 1.00 85.94 315 GLY A N 1
ATOM 2578 C CA . GLY A 1 315 ? 2.930 8.962 -5.578 1.00 85.94 315 GLY A CA 1
ATOM 2579 C C . GLY A 1 315 ? 4.243 9.025 -6.369 1.00 85.94 315 GLY A C 1
ATOM 2580 O O . GLY A 1 315 ? 4.711 10.119 -6.666 1.00 85.94 315 GLY A O 1
ATOM 2581 N N . ILE A 1 316 ? 4.821 7.870 -6.724 1.00 85.44 316 ILE A N 1
ATOM 2582 C CA . ILE A 1 316 ? 6.038 7.756 -7.540 1.00 85.44 316 ILE A CA 1
ATOM 2583 C C . ILE A 1 316 ? 5.703 7.273 -8.950 1.00 85.44 316 ILE A C 1
ATOM 2585 O O . ILE A 1 316 ? 6.175 7.842 -9.934 1.00 85.44 316 ILE A O 1
ATOM 2589 N N . LEU A 1 317 ? 4.908 6.204 -9.047 1.00 87.25 317 LEU A N 1
ATOM 2590 C CA . LEU A 1 317 ? 4.487 5.600 -10.311 1.00 87.25 317 LEU A CA 1
ATOM 2591 C C . LEU A 1 317 ? 3.046 6.009 -10.646 1.00 87.25 317 LEU A C 1
ATOM 2593 O O . LEU A 1 317 ? 2.257 6.273 -9.735 1.00 87.25 317 LEU A O 1
ATOM 2597 N N . PRO A 1 318 ? 2.650 5.991 -11.935 1.00 86.62 318 PRO A N 1
ATOM 2598 C CA . PRO A 1 318 ? 1.244 6.087 -12.305 1.00 86.62 318 PRO A CA 1
ATOM 2599 C C . PRO A 1 318 ? 0.427 5.014 -11.583 1.00 86.62 318 PRO A C 1
ATOM 2601 O O . PRO A 1 318 ? 0.893 3.879 -11.459 1.00 86.62 318 PRO A O 1
ATOM 2604 N N . ILE A 1 319 ? -0.795 5.351 -11.157 1.00 89.38 319 ILE A N 1
ATOM 2605 C CA . ILE A 1 319 ? -1.616 4.466 -10.316 1.00 89.38 319 ILE A CA 1
ATOM 2606 C C . ILE A 1 319 ? -1.777 3.081 -10.940 1.00 89.38 319 ILE A C 1
ATOM 2608 O O . ILE A 1 319 ? -1.521 2.093 -10.266 1.00 89.38 319 ILE A O 1
ATOM 2612 N N . GLU A 1 320 ? -2.077 2.985 -12.240 1.00 89.25 320 GLU A N 1
ATOM 2613 C CA . GLU A 1 320 ? -2.123 1.696 -12.951 1.00 89.25 320 GLU A CA 1
ATOM 2614 C C . GLU A 1 320 ? -0.886 0.835 -12.706 1.00 89.25 320 GLU A C 1
ATOM 2616 O O . GLU A 1 320 ? -0.999 -0.356 -12.436 1.00 89.25 320 GLU A O 1
ATOM 2621 N N . THR A 1 321 ? 0.301 1.430 -12.764 1.00 91.69 321 THR A N 1
ATOM 2622 C CA . THR A 1 321 ? 1.542 0.704 -12.528 1.00 91.69 321 THR A CA 1
ATOM 2623 C C . THR A 1 321 ? 1.691 0.320 -11.058 1.00 91.69 321 THR A C 1
ATOM 2625 O O . THR A 1 321 ? 2.071 -0.816 -10.782 1.00 91.69 321 THR A O 1
ATOM 2628 N N . VAL A 1 322 ? 1.347 1.208 -10.116 1.00 95.56 322 VAL A N 1
ATOM 2629 C CA . VAL A 1 322 ? 1.352 0.885 -8.676 1.00 95.56 322 VAL A CA 1
ATOM 2630 C C . VAL A 1 322 ? 0.473 -0.333 -8.401 1.00 95.56 322 VAL A C 1
ATOM 2632 O O . VAL A 1 322 ? 0.928 -1.280 -7.768 1.00 95.56 322 VAL A O 1
ATOM 2635 N N . LEU A 1 323 ? -0.740 -0.377 -8.957 1.00 96.19 323 LEU A N 1
ATOM 2636 C CA . LEU A 1 323 ? -1.654 -1.508 -8.774 1.00 96.19 323 LEU A CA 1
ATOM 2637 C C . LEU A 1 323 ? -1.070 -2.815 -9.317 1.00 96.19 323 LEU A C 1
ATOM 2639 O O . LEU A 1 323 ? -1.239 -3.865 -8.709 1.00 96.19 323 LEU A O 1
ATOM 2643 N N . ARG A 1 324 ? -0.323 -2.762 -10.423 1.00 95.88 324 ARG A N 1
ATOM 2644 C CA . ARG A 1 324 ? 0.364 -3.934 -10.990 1.00 95.88 324 ARG A CA 1
ATOM 2645 C C . ARG A 1 324 ? 1.533 -4.410 -10.141 1.00 95.88 324 ARG A C 1
ATOM 2647 O O . ARG A 1 324 ? 1.794 -5.613 -10.084 1.00 95.88 324 ARG A O 1
ATOM 2654 N N . VAL A 1 325 ? 2.222 -3.484 -9.484 1.00 97.62 325 VAL A N 1
ATOM 2655 C CA . VAL A 1 325 ? 3.226 -3.812 -8.474 1.00 97.62 325 VAL A CA 1
ATOM 2656 C C . VAL A 1 325 ? 2.548 -4.450 -7.261 1.00 97.62 325 VAL A C 1
ATOM 2658 O O . VAL A 1 325 ? 2.988 -5.506 -6.815 1.00 97.62 325 VAL A O 1
ATOM 2661 N N . TRP A 1 326 ? 1.441 -3.883 -6.784 1.00 98.38 326 TRP A N 1
ATOM 2662 C CA . TRP A 1 326 ? 0.702 -4.377 -5.621 1.00 98.38 326 TRP A CA 1
ATOM 2663 C C . TRP A 1 326 ? 0.077 -5.755 -5.850 1.00 98.38 326 TRP A C 1
ATOM 2665 O O . TRP A 1 326 ? 0.201 -6.616 -4.982 1.00 98.38 326 TRP A O 1
ATOM 2675 N N . ASP A 1 327 ? -0.463 -6.021 -7.045 1.00 98.19 327 ASP A N 1
ATOM 2676 C CA . ASP A 1 327 ? -0.890 -7.360 -7.478 1.00 98.19 327 ASP A CA 1
ATOM 2677 C C . ASP A 1 327 ? 0.209 -8.409 -7.192 1.00 98.19 327 ASP A C 1
ATOM 2679 O O . ASP A 1 327 ? -0.061 -9.510 -6.702 1.00 98.19 327 ASP A O 1
ATOM 2683 N N . CYS A 1 328 ? 1.472 -8.051 -7.448 1.00 98.12 328 CYS A N 1
ATOM 2684 C CA . CYS A 1 328 ? 2.625 -8.910 -7.195 1.00 98.12 328 CYS A CA 1
ATOM 2685 C C . CYS A 1 328 ? 3.077 -8.887 -5.724 1.00 98.12 328 CYS A C 1
ATOM 2687 O O . CYS A 1 328 ? 3.440 -9.940 -5.209 1.00 98.12 328 CYS A O 1
ATOM 2689 N N . ILE A 1 329 ? 3.034 -7.747 -5.023 1.00 98.06 329 ILE A N 1
ATOM 2690 C CA . ILE A 1 329 ? 3.399 -7.661 -3.595 1.00 98.06 329 ILE A CA 1
ATOM 2691 C C . ILE A 1 329 ? 2.510 -8.585 -2.758 1.00 98.06 329 ILE A C 1
ATOM 2693 O O . ILE A 1 329 ? 3.029 -9.406 -2.006 1.00 98.06 329 ILE A O 1
ATOM 2697 N N . PHE A 1 330 ? 1.188 -8.535 -2.949 1.00 97.06 330 PHE A N 1
ATOM 2698 C CA . PHE A 1 330 ? 0.241 -9.337 -2.166 1.00 97.06 330 PHE A CA 1
ATOM 2699 C C . PHE A 1 330 ? 0.355 -10.851 -2.391 1.00 97.06 330 PHE A C 1
ATOM 2701 O O . PHE A 1 330 ? -0.253 -11.629 -1.660 1.00 97.06 330 PHE A O 1
ATOM 2708 N N . THR A 1 331 ? 1.105 -11.295 -3.402 1.00 91.81 331 THR A N 1
ATOM 2709 C CA . THR A 1 331 ? 1.163 -12.710 -3.801 1.00 91.81 331 THR A CA 1
ATOM 2710 C C . THR A 1 331 ? 2.574 -13.290 -3.799 1.00 91.81 331 THR A C 1
ATOM 2712 O O . THR A 1 331 ? 2.747 -14.475 -3.512 1.00 91.81 331 THR A O 1
ATOM 2715 N N . GLU A 1 332 ? 3.587 -12.479 -4.101 1.00 94.06 332 GLU A N 1
ATOM 2716 C CA . GLU A 1 332 ? 5.004 -12.853 -4.119 1.00 94.06 332 GLU A CA 1
ATOM 2717 C C . GLU A 1 332 ? 5.811 -12.272 -2.955 1.00 94.06 332 GLU A C 1
ATOM 2719 O O . GLU A 1 332 ? 6.959 -12.676 -2.777 1.00 94.06 332 GLU A O 1
ATOM 2724 N N . GLY A 1 333 ? 5.235 -11.355 -2.177 1.00 95.38 333 GLY A N 1
ATOM 2725 C CA . GLY A 1 333 ? 5.866 -10.771 -0.999 1.00 95.38 333 GLY A CA 1
ATOM 2726 C C . GLY A 1 333 ? 6.820 -9.612 -1.285 1.00 95.38 333 GLY A C 1
ATOM 2727 O O . GLY A 1 333 ? 6.928 -9.108 -2.414 1.00 95.38 333 GLY A O 1
ATOM 2728 N N . SER A 1 334 ? 7.532 -9.215 -0.228 1.00 93.69 334 SER A N 1
ATOM 2729 C CA . SER A 1 334 ? 8.439 -8.062 -0.168 1.00 93.69 334 SER A CA 1
ATOM 2730 C C . SER A 1 334 ? 9.524 -8.027 -1.244 1.00 93.69 334 SER A C 1
ATOM 2732 O O . SER A 1 334 ? 9.867 -6.947 -1.716 1.00 93.69 334 SER A O 1
ATOM 2734 N N . ILE A 1 335 ? 10.002 -9.180 -1.733 1.00 94.00 335 ILE A N 1
ATOM 2735 C CA . ILE A 1 335 ? 11.018 -9.247 -2.804 1.00 94.00 335 ILE A CA 1
ATOM 2736 C C . ILE A 1 335 ? 10.601 -8.493 -4.079 1.00 94.00 335 ILE A C 1
ATOM 2738 O O . ILE A 1 335 ? 11.440 -8.096 -4.892 1.00 94.00 335 ILE A O 1
ATOM 2742 N N . THR A 1 336 ? 9.296 -8.300 -4.280 1.00 96.31 336 THR A N 1
ATOM 2743 C CA . THR A 1 336 ? 8.754 -7.497 -5.377 1.00 96.31 336 THR A CA 1
ATOM 2744 C C . THR A 1 336 ? 9.238 -6.049 -5.309 1.00 96.31 336 THR A C 1
ATOM 2746 O O . THR A 1 336 ? 9.552 -5.488 -6.356 1.00 96.31 336 THR A O 1
ATOM 2749 N N . ILE A 1 337 ? 9.374 -5.471 -4.112 1.00 95.56 337 ILE A N 1
ATOM 2750 C CA . ILE A 1 337 ? 9.848 -4.096 -3.912 1.00 95.56 337 ILE A CA 1
ATOM 2751 C C . ILE A 1 337 ? 11.259 -3.941 -4.478 1.00 95.56 337 ILE A C 1
ATOM 2753 O O . ILE A 1 337 ? 11.461 -3.142 -5.390 1.00 95.56 337 ILE A O 1
ATOM 2757 N N . LEU A 1 338 ? 12.205 -4.783 -4.051 1.00 94.00 338 LEU A N 1
ATOM 2758 C CA . LEU A 1 338 ? 13.579 -4.761 -4.566 1.00 94.00 338 LEU A CA 1
ATOM 2759 C C . LEU A 1 338 ? 13.639 -4.979 -6.083 1.00 94.00 338 LEU A C 1
ATOM 2761 O O . LEU A 1 338 ? 14.369 -4.281 -6.785 1.00 94.00 338 LEU A O 1
ATOM 2765 N N . ARG A 1 339 ? 12.849 -5.919 -6.622 1.00 95.19 339 ARG A N 1
ATOM 2766 C CA . ARG A 1 339 ? 12.799 -6.183 -8.073 1.00 95.19 339 ARG A CA 1
ATOM 2767 C C . ARG A 1 339 ? 12.318 -4.970 -8.861 1.00 95.19 339 ARG A C 1
ATOM 2769 O O . ARG A 1 339 ? 12.889 -4.671 -9.911 1.00 95.19 339 ARG A O 1
ATOM 2776 N N . VAL A 1 340 ? 11.272 -4.298 -8.386 1.00 95.38 340 VAL A N 1
ATOM 2777 C CA . VAL A 1 340 ? 10.729 -3.103 -9.040 1.00 95.38 340 VAL A CA 1
ATOM 2778 C C . VAL A 1 340 ? 11.731 -1.961 -8.933 1.00 95.38 340 VAL A C 1
ATOM 2780 O O . VAL A 1 340 ? 12.061 -1.378 -9.961 1.00 95.38 340 VAL A O 1
ATOM 2783 N N . THR A 1 341 ? 12.311 -1.718 -7.756 1.00 94.00 341 THR A N 1
ATOM 2784 C CA . THR A 1 341 ? 13.352 -0.698 -7.565 1.00 94.00 341 THR A CA 1
ATOM 2785 C C . THR A 1 341 ? 14.547 -0.917 -8.498 1.00 94.00 341 THR A C 1
ATOM 2787 O O . THR A 1 341 ? 14.929 -0.004 -9.225 1.00 94.00 341 THR A O 1
ATOM 2790 N N . LEU A 1 342 ? 15.087 -2.139 -8.581 1.00 93.12 342 LEU A N 1
ATOM 2791 C CA . LEU A 1 342 ? 16.170 -2.478 -9.517 1.00 93.12 342 LEU A CA 1
ATOM 2792 C C . LEU A 1 342 ? 15.770 -2.273 -10.982 1.00 93.12 342 LEU A C 1
ATOM 2794 O O . LEU A 1 342 ? 16.570 -1.802 -11.788 1.00 93.12 342 LEU A O 1
ATOM 2798 N N . THR A 1 343 ? 14.531 -2.618 -11.335 1.00 93.00 343 THR A N 1
ATOM 2799 C CA . THR A 1 343 ? 14.018 -2.437 -12.698 1.00 93.00 343 THR A CA 1
ATOM 2800 C C . THR A 1 343 ? 13.950 -0.955 -13.059 1.00 93.00 343 THR A C 1
ATOM 2802 O O . THR A 1 343 ? 14.375 -0.576 -14.147 1.00 93.00 343 THR A O 1
ATOM 2805 N N . LEU A 1 344 ? 13.487 -0.111 -12.137 1.00 90.62 344 LEU A N 1
ATOM 2806 C CA . LEU A 1 344 ? 13.442 1.339 -12.308 1.00 90.62 344 LEU A CA 1
ATOM 2807 C C . LEU A 1 344 ? 14.844 1.935 -12.454 1.00 90.62 344 LEU A C 1
ATOM 2809 O O . LEU A 1 344 ? 15.087 2.700 -13.383 1.00 90.62 344 LEU A O 1
ATOM 2813 N N . LEU A 1 345 ? 15.790 1.525 -11.607 1.00 89.38 345 LEU A N 1
ATOM 2814 C CA . LEU A 1 345 ? 17.188 1.955 -11.711 1.00 89.38 345 LEU A CA 1
ATOM 2815 C C . LEU A 1 345 ? 17.830 1.541 -13.037 1.00 89.38 345 LEU A C 1
ATOM 2817 O O . LEU A 1 345 ? 18.616 2.298 -13.593 1.00 89.38 345 LEU A O 1
ATOM 2821 N N . ARG A 1 346 ? 17.481 0.364 -13.567 1.00 89.94 346 ARG A N 1
ATOM 2822 C CA . ARG A 1 346 ? 17.918 -0.082 -14.895 1.00 89.94 346 ARG A CA 1
ATOM 2823 C C . ARG A 1 346 ? 17.319 0.768 -16.011 1.00 89.94 346 ARG A C 1
ATOM 2825 O O . ARG A 1 346 ? 18.028 1.127 -16.944 1.00 89.94 346 ARG A O 1
ATOM 2832 N N . ILE A 1 347 ? 16.021 1.056 -15.941 1.00 87.06 347 ILE A N 1
ATOM 2833 C CA . ILE A 1 347 ? 15.325 1.872 -16.945 1.00 87.06 347 ILE A CA 1
ATOM 2834 C C . ILE A 1 347 ? 15.955 3.266 -17.026 1.00 87.06 347 ILE A C 1
ATOM 2836 O O . ILE A 1 347 ? 16.268 3.730 -18.119 1.00 87.06 347 ILE A O 1
ATOM 2840 N N . TYR A 1 348 ? 16.202 3.889 -15.873 1.00 83.06 348 TYR A N 1
ATOM 2841 C CA . TYR A 1 348 ? 16.724 5.255 -15.770 1.00 83.06 348 TYR A CA 1
ATOM 2842 C C . TYR A 1 348 ? 18.243 5.321 -15.598 1.00 83.06 348 TYR A C 1
ATOM 2844 O O . TYR A 1 348 ? 18.790 6.366 -15.252 1.00 83.06 348 TYR A O 1
ATOM 2852 N N . GLU A 1 349 ? 18.954 4.224 -15.860 1.00 84.69 349 GLU A N 1
ATOM 2853 C CA . GLU A 1 349 ? 20.398 4.121 -15.641 1.00 84.69 349 GLU A CA 1
ATOM 2854 C C . GLU A 1 349 ? 21.174 5.228 -16.377 1.00 84.69 349 GLU A C 1
ATOM 2856 O O . GLU A 1 349 ? 22.127 5.802 -15.845 1.00 84.69 349 GLU A O 1
ATOM 2861 N N . ASN A 1 350 ? 20.752 5.542 -17.605 1.00 82.44 350 ASN A N 1
ATOM 2862 C CA . ASN A 1 350 ? 21.367 6.588 -18.416 1.00 82.44 350 ASN A CA 1
ATOM 2863 C C . ASN A 1 350 ? 21.158 7.980 -17.816 1.00 82.44 350 ASN A C 1
ATOM 2865 O O . ASN A 1 350 ? 22.098 8.771 -17.809 1.00 82.44 350 ASN A O 1
ATOM 2869 N N . ASP A 1 351 ? 19.960 8.261 -17.312 1.00 77.25 351 ASP A N 1
ATOM 2870 C CA . ASP A 1 351 ? 19.598 9.571 -16.772 1.00 77.25 351 ASP A CA 1
ATOM 2871 C C . ASP A 1 351 ? 20.253 9.799 -15.410 1.00 77.25 351 ASP A C 1
ATOM 2873 O O . ASP A 1 351 ? 20.788 10.875 -15.155 1.00 77.25 351 ASP A O 1
ATOM 2877 N N . ILE A 1 352 ? 20.323 8.758 -14.574 1.00 74.31 352 ILE A N 1
ATOM 2878 C CA . ILE A 1 352 ? 21.054 8.790 -13.301 1.00 74.31 352 ILE A CA 1
ATOM 2879 C C . ILE A 1 352 ? 22.536 9.089 -13.551 1.00 74.31 352 ILE A C 1
ATOM 2881 O O . ILE A 1 352 ? 23.111 9.941 -12.886 1.00 74.31 352 ILE A O 1
ATOM 2885 N N . SER A 1 353 ? 23.148 8.443 -14.551 1.00 70.12 353 SER A N 1
ATOM 2886 C CA . SER A 1 353 ? 24.580 8.615 -14.839 1.00 70.12 353 SER A CA 1
ATOM 2887 C C . SER A 1 353 ? 24.976 9.984 -15.406 1.00 70.12 353 SER A C 1
ATOM 2889 O O . SER A 1 353 ? 26.165 10.275 -15.477 1.00 70.12 353 SER A O 1
ATOM 2891 N N . LYS A 1 354 ? 24.013 10.795 -15.864 1.00 68.94 354 LYS A N 1
ATOM 2892 C CA . LYS A 1 354 ? 24.270 12.116 -16.462 1.00 68.94 354 LYS A CA 1
ATOM 2893 C C . LYS A 1 354 ? 24.163 13.270 -15.459 1.00 68.94 354 LYS A C 1
ATOM 2895 O O . LYS A 1 354 ? 24.718 14.326 -15.724 1.00 68.94 354 LYS A O 1
ATOM 2900 N N . ASN A 1 355 ? 23.461 13.082 -14.342 1.00 60.62 355 ASN A N 1
ATOM 2901 C CA . ASN A 1 355 ? 23.066 14.154 -13.418 1.00 60.62 355 ASN A CA 1
ATOM 2902 C C . ASN A 1 355 ? 23.954 14.233 -12.162 1.00 60.62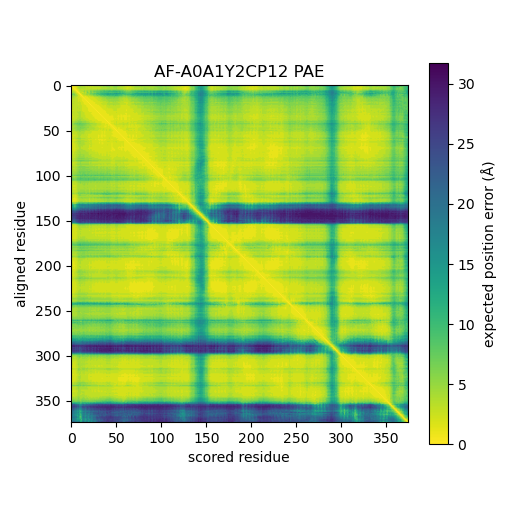 355 ASN A C 1
ATOM 2904 O O . ASN A 1 355 ? 23.444 14.375 -11.049 1.00 60.62 355 ASN A O 1
ATOM 2908 N N . ASP A 1 356 ? 25.276 14.126 -12.325 1.00 54.97 356 ASP A N 1
ATOM 2909 C CA . ASP A 1 356 ? 26.214 14.069 -11.193 1.00 54.97 356 ASP A CA 1
ATOM 2910 C C . ASP A 1 356 ? 26.261 15.356 -10.341 1.00 54.97 356 ASP A C 1
ATOM 2912 O O . ASP A 1 356 ? 26.606 15.251 -9.166 1.00 54.97 356 ASP A O 1
ATOM 2916 N N . ASP A 1 357 ? 25.839 16.522 -10.862 1.00 49.97 357 ASP A N 1
ATOM 2917 C CA . ASP A 1 357 ? 25.993 17.817 -10.166 1.00 49.97 357 ASP A CA 1
ATOM 2918 C C . ASP A 1 357 ? 24.777 18.781 -10.196 1.00 49.97 357 ASP A C 1
ATOM 2920 O O . ASP A 1 357 ? 24.816 19.818 -9.537 1.00 49.97 357 ASP A O 1
ATOM 2924 N N . GLU A 1 358 ? 23.652 18.472 -10.858 1.00 44.84 358 GLU A N 1
ATOM 2925 C CA . GLU A 1 358 ? 22.528 19.428 -10.972 1.00 44.84 358 GLU A CA 1
ATOM 2926 C C . GLU A 1 358 ? 21.286 19.020 -10.157 1.00 44.84 358 GLU A C 1
ATOM 2928 O O . GLU A 1 358 ? 20.740 17.920 -10.271 1.00 44.84 358 GLU A O 1
ATOM 2933 N N . LEU A 1 359 ? 20.818 19.942 -9.306 1.00 43.62 359 LEU A N 1
ATOM 2934 C CA . LEU A 1 359 ? 19.605 19.816 -8.485 1.00 43.62 359 LEU A CA 1
ATOM 2935 C C . LEU A 1 359 ? 18.338 19.534 -9.316 1.00 43.62 359 LEU A C 1
ATOM 2937 O O . LEU A 1 359 ? 17.435 18.871 -8.812 1.00 43.62 359 LEU A O 1
ATOM 2941 N N . GLU A 1 360 ? 18.301 19.958 -10.580 1.00 46.31 360 GLU A N 1
ATOM 2942 C CA . GLU A 1 360 ? 17.134 19.868 -11.470 1.00 46.31 360 GLU A CA 1
ATOM 2943 C C . GLU A 1 360 ? 16.950 18.483 -12.132 1.00 46.31 360 GLU A C 1
ATOM 2945 O O . GLU A 1 360 ? 15.836 18.117 -12.514 1.00 46.31 360 GLU A O 1
ATOM 2950 N N . GLY A 1 361 ? 17.999 17.651 -12.209 1.00 48.78 361 GLY A N 1
ATOM 2951 C CA . GLY A 1 361 ? 17.953 16.339 -12.879 1.00 48.78 361 GLY A CA 1
ATOM 2952 C C . GLY A 1 361 ? 17.144 15.254 -12.152 1.00 48.78 361 GLY A C 1
ATOM 2953 O O . GLY A 1 361 ? 16.736 14.255 -12.750 1.00 48.78 361 GLY A O 1
ATOM 2954 N N . TRP A 1 362 ? 16.871 15.447 -10.859 1.00 54.66 362 TRP A N 1
ATOM 2955 C CA . TRP A 1 362 ? 16.203 14.461 -9.999 1.00 54.66 362 TRP A CA 1
ATOM 2956 C C . TRP A 1 362 ? 14.670 14.561 -10.026 1.00 54.66 362 TRP A C 1
ATOM 2958 O O . TRP A 1 362 ? 13.9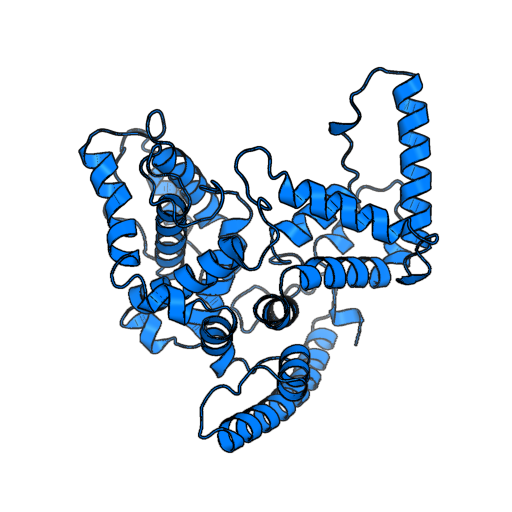82 13.577 -9.743 1.00 54.66 362 TRP A O 1
ATOM 2968 N N . ASP A 1 363 ? 14.116 15.700 -10.454 1.00 52.88 363 ASP A N 1
ATOM 2969 C CA . ASP A 1 363 ? 12.666 15.910 -10.573 1.00 52.88 363 ASP A CA 1
ATOM 2970 C C . ASP A 1 363 ? 12.013 14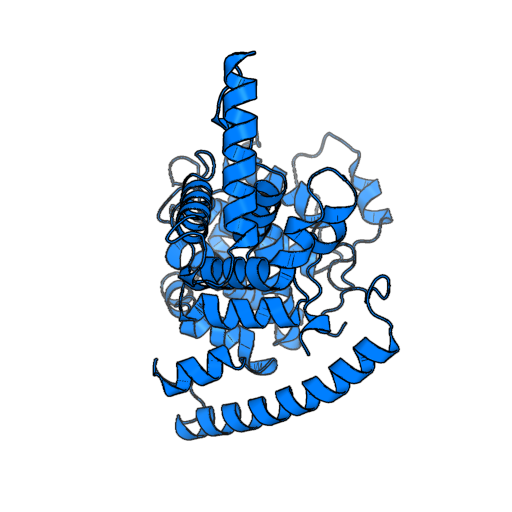.993 -11.613 1.00 52.88 363 ASP A C 1
ATOM 2972 O O . ASP A 1 363 ? 10.833 14.650 -11.509 1.00 52.88 363 ASP A O 1
ATOM 2976 N N . PHE A 1 364 ? 12.785 14.534 -12.602 1.00 51.53 364 PHE A N 1
ATOM 2977 C CA . PHE A 1 364 ? 12.327 13.548 -13.578 1.00 51.53 364 PHE A CA 1
ATOM 2978 C C . PHE A 1 364 ? 12.130 12.153 -12.963 1.00 51.53 364 PHE A C 1
ATOM 2980 O O . PHE A 1 364 ? 11.264 11.407 -13.414 1.00 51.53 364 PHE A O 1
ATOM 2987 N N . ILE A 1 365 ? 12.889 11.829 -11.913 1.00 54.97 365 ILE A N 1
ATOM 2988 C CA . ILE A 1 365 ? 12.872 10.531 -11.233 1.00 54.97 365 ILE A CA 1
ATOM 2989 C C . ILE A 1 365 ? 11.905 10.543 -10.023 1.00 54.97 365 ILE A C 1
ATOM 2991 O O . ILE A 1 365 ? 11.423 9.495 -9.591 1.00 54.97 365 ILE A O 1
ATOM 2995 N N . ASN A 1 366 ? 11.542 11.726 -9.512 1.00 50.75 366 ASN A N 1
ATOM 2996 C CA . ASN A 1 366 ? 10.530 11.894 -8.459 1.00 50.75 366 ASN A CA 1
ATOM 2997 C C . ASN A 1 366 ? 9.106 11.502 -8.900 1.00 50.75 366 ASN A C 1
ATOM 2999 O O . ASN A 1 366 ? 8.304 11.089 -8.065 1.00 50.75 366 ASN A O 1
ATOM 3003 N N . VAL A 1 367 ? 8.806 11.589 -10.198 1.00 54.66 367 VAL A N 1
ATOM 3004 C CA . VAL A 1 367 ? 7.580 11.060 -10.814 1.00 54.66 367 VAL A CA 1
ATOM 3005 C C . VAL A 1 367 ? 8.017 10.213 -11.996 1.00 54.66 367 VAL A C 1
ATOM 3007 O O . VAL A 1 367 ? 8.196 10.713 -13.107 1.00 54.66 367 VAL A O 1
ATOM 3010 N N . ILE A 1 368 ? 8.247 8.930 -11.741 1.00 56.97 368 ILE A N 1
ATOM 3011 C CA . ILE A 1 368 ? 8.698 7.984 -12.755 1.00 56.97 368 ILE A CA 1
ATOM 3012 C C . ILE A 1 368 ? 7.627 7.862 -13.846 1.00 56.97 368 ILE A C 1
ATOM 3014 O O . ILE A 1 368 ? 6.481 7.468 -13.616 1.00 56.97 368 ILE A O 1
ATOM 3018 N N . LYS A 1 369 ? 8.026 8.172 -15.076 1.00 56.31 369 LYS A N 1
ATOM 3019 C CA . LYS A 1 369 ? 7.163 8.197 -16.260 1.00 56.31 369 LYS A CA 1
ATOM 3020 C C . LYS A 1 369 ? 7.292 6.890 -17.028 1.00 56.31 369 LYS A C 1
ATOM 3022 O O . LYS A 1 369 ? 8.001 6.798 -18.021 1.00 56.31 369 LYS A O 1
ATOM 3027 N N . ILE A 1 370 ? 6.568 5.864 -16.587 1.00 49.03 370 ILE A N 1
ATOM 3028 C CA . ILE A 1 370 ? 6.558 4.551 -17.263 1.00 49.03 370 ILE A CA 1
ATOM 3029 C C . ILE A 1 370 ? 5.895 4.582 -18.651 1.00 49.03 370 ILE A C 1
ATOM 3031 O O . ILE A 1 370 ? 6.100 3.664 -19.440 1.00 49.03 370 ILE A O 1
ATOM 3035 N N . TYR A 1 371 ? 5.160 5.638 -19.010 1.00 43.97 371 TYR A N 1
ATOM 3036 C CA . TYR A 1 371 ? 4.542 5.757 -20.340 1.00 43.97 371 TYR A CA 1
ATOM 3037 C C . TYR A 1 371 ? 5.553 5.893 -21.497 1.00 43.97 371 TYR A C 1
ATOM 3039 O O . TYR A 1 371 ? 5.147 5.876 -22.654 1.00 43.97 371 TYR A O 1
ATOM 3047 N N . GLU A 1 372 ? 6.853 6.020 -21.212 1.00 38.00 372 GLU A N 1
ATOM 3048 C CA . GLU A 1 372 ? 7.909 5.987 -22.233 1.00 38.00 372 GLU A CA 1
ATOM 3049 C C . GLU A 1 372 ? 8.431 4.577 -22.548 1.00 38.00 372 GLU A C 1
ATOM 3051 O O . GLU A 1 372 ? 9.196 4.413 -23.493 1.00 38.00 372 GLU A O 1
ATOM 3056 N N . LEU A 1 373 ? 8.010 3.556 -21.794 1.00 40.66 373 LEU A N 1
ATOM 3057 C CA . LEU A 1 373 ? 8.459 2.166 -21.966 1.00 40.66 373 LEU A CA 1
ATOM 3058 C C . LEU A 1 373 ? 7.626 1.356 -22.967 1.00 40.66 373 LEU A C 1
ATOM 3060 O O . LEU A 1 373 ? 7.901 0.169 -23.156 1.00 40.66 373 LEU A O 1
ATOM 3064 N N . TYR A 1 374 ? 6.610 1.980 -23.567 1.00 36.19 374 TYR A N 1
ATOM 3065 C CA . TYR A 1 374 ? 5.704 1.369 -24.535 1.00 36.19 374 TYR A CA 1
ATOM 3066 C C . TYR A 1 374 ? 5.700 2.128 -25.855 1.00 36.19 374 TYR A C 1
ATOM 3068 O O . TYR A 1 374 ? 5.656 3.385 -25.821 1.00 36.19 374 TYR A O 1
#

pLDDT: mean 85.62, std 16.47, range [36.19, 98.81]

Secondary structure (DSSP, 8-state):
-TTSBPP--SSS-HHHHHHHHHHHHHHHHHHHHHHHHHHHTTTTSPPPS-HHHHHHHHT---GGGHHHHHHHHTSHHHHHHHTTTHHHHHHHHHHHHHHTT--TTT-HHHHHHHHHHHHHTTSSTTBTTT---HHHHHTT--TT--S--TT--SSHHHHHHHHHHHHHHHHHS-GGGTS---SSS-----TTHHHHHHHHHHHHHHHTHHHHHH-HHHHHHHHHHHHHHIIIIISPT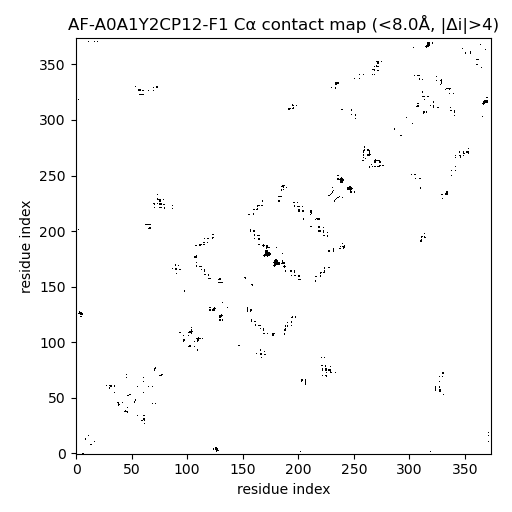TTT-TTTTHHHHHHHHHHHHHHHGGGGTTTT-HHHHHHHHHHHHHHHHHHTTS---GGG---HHHHHHHHHHHTTTTTTS-HHHHHHHHHHHHHH-THHHHHHHHHHHHHTHHHHTT-SS-GGGGHHHHS--GGG--

Foldseek 3Di:
DVLQFDDDCPPPHPVLVVVVCVVVVVLLVVLVVVVVVVCVVVVNDDDPDDPVVLVSLLSPDHLLCLLVLLLPLLCLVVVCVVCDCLLVVLLCLVVVCVVVVDALVHAVLNVLLVVVVVLLLVARCRGPLSDDDVVLVVVPPPPPDPDDPPPPPPRLLSVLLSSLLSSVLQAQADVVRNHDNNAPAHARDDSLLSLLLSLSLSSLCVSPVVCCVVPVPVSSSSSSSSSCSLQRPFAFPQCRHPPPSVRLVVVLVVLLCCCLVVCNPVLQLNLVNVLVVVVVVVVVVVCVVPVDDPPPCCDPVSVLLSSCLSNCNRQAEDSVVSSSLSSCSSNVGNVSSSVVSSVLSNVCSVLVNVPSDDPPSCVCRSHPDCSVVD

Solvent-accessible surface area (backbone atoms only — not comparable to full-atom values): 20794 Å² total; per-residue (Å²): 78,98,87,36,40,71,82,77,55,91,86,48,54,65,67,60,54,52,54,49,50,59,56,47,49,60,49,50,54,62,45,38,57,53,48,52,52,53,24,56,78,46,78,73,36,88,71,73,96,43,75,68,53,54,55,45,31,72,73,43,65,47,74,78,52,36,55,62,50,45,28,55,62,53,43,16,52,57,56,45,65,77,41,70,70,45,62,65,53,36,59,46,46,63,58,56,42,45,74,73,70,50,45,53,90,78,28,65,47,48,37,31,44,55,54,48,61,71,44,54,78,66,42,55,64,61,19,71,65,45,52,72,65,69,78,65,68,66,74,64,78,65,93,80,70,95,61,87,64,100,76,77,57,92,39,65,53,56,43,44,44,48,52,34,52,50,25,43,22,31,33,20,18,42,58,93,53,76,20,65,45,75,31,91,57,49,38,45,63,57,91,44,50,58,52,47,50,44,52,44,44,54,49,43,36,68,56,35,49,69,50,34,74,75,41,45,66,64,50,33,47,53,37,36,30,38,49,50,35,40,58,56,69,36,38,56,70,44,42,62,22,67,78,78,21,52,30,43,52,51,52,52,50,50,52,50,51,61,32,47,43,79,53,3,56,91,72,59,26,41,52,50,22,49,51,54,54,53,49,54,52,53,50,57,56,50,45,74,75,44,96,64,69,83,86,75,71,66,47,74,68,49,54,49,54,49,50,37,56,65,25,68,26,55,85,31,40,55,65,76,56,31,52,43,51,45,46,33,31,44,69,69,25,42,66,45,51,59,52,49,52,51,50,50,49,34,74,42,23,70,61,64,63,69,43,86,84,52,85,73,61,51,63,60,65,56,47,41,67,68,79,75,80,110

Radius of gyration: 22.09 Å; Cα contacts (8 Å, |Δi|>4): 421; chains: 1; bounding box: 64×51×59 Å

Organism: NCBI:txid1754190

InterPro domains:
  IPR000195 Rab-GAP-TBC domain [PF00566] (156-249)
  IPR000195 Rab-GAP-TBC domain [PF00566] (303-352)
  IPR000195 Rab-GAP-TBC domain [PS50086] (60-333)
  IPR000195 Rab-GAP-TBC domain [SM00164] (57-356)
  IPR035969 Rab-GAP-TBC domain superfamily [SSF47923] (33-259)
  IPR035969 Rab-GAP-TBC domain superfamily [SSF47923] (305-357)
  IPR050302 Rab GTPase-activating TBC domain-containing protein [PTHR47219] (20-131)

Nearest PDB structures (foldseek):
  4p17-assembly1_A  TM=8.836E-01  e=1.030E-08  Chlamydomonas reinhardtii
  4p17-assembly2_B  TM=8.484E-01  e=3.060E-08  Chlamydomonas reinhardtii
  2j1p-assembly1_A  TM=1.755E-01  e=3.373E+00  Sinapis alba